Protein AF-A0A3S3MHK9-F1 (afdb_monomer_lite)

InterPro domains:
  IPR012474 Frigida-like [PF07899] (148-397)

Foldseek 3Di:
DVVVVLVVLVVVLVVLVVVLVVVVVVCVVCVVVCVVVVPPDDNVVVVVVSVVVSVVSVVVSVVVVVVVVVVVVVVVVVVPDDDDDDDDDDDDDDDDDDPDDDDPDPPVRVLVVVLVVLCVVVVVPPPPPPPPPPDDPPDDPDQQDLALRNLLCCLVVDPDDLVVNLVVLLVSLVPDPASLVRLLSNLVPHDPPPLVSLLSSLVSLVVVVVVDPHDADPVSLVSLLVVLVVLLVSLVRRPPDDLSSLVSSLSSCVSSVCLVVCDPVSNLSSLLSNPDPCSLVSCVVSVCLVVLVVSLVVCVVVLNLVVSVVSCVSNVVCVVPPNLVSLVSNLVVLLVQLVVQCVVCVNQLVSNLVSLVSSLVSLVVSLVVCVVVVRPNVVSNVVSVVVNVVSVVVSVVSVVVNVPDDDPDDPPDDDDDDD

pLDDT: mean 73.2, std 21.36, range [23.28, 97.75]

Organism: NCBI:txid337451

Radius of gyration: 28.49 Å; chains: 1; bounding box: 81×74×90 Å

Sequence (419 aa):
MVSLSLESISKQIEDISWRKENLRKSFEQLQPHSSALSLSLQWQEIEHYFDSIKKSIDGSFRDLQSKAHKQQQQQQQQQTKSTPQSQSQIDESIPHLESKHQKDESFSDLESKEARQKVFKLGLFRFQPQTIPENRPLEKRQRPEPGSDGLRYLITKSSSSLSTMYDKVAEKLRSSANPAKMAFDVIEGLEFCFYEGQWLVLEVLMKMASEMEITVAEVERKRALELVGRWKKIMRDINLLCTVLPEAFLKLVRAFELISDVGVDGLFLAFSRFENKERIRLFREFGLEEKAPDFIQQLIGENKHMVALEFVFAFKLGDKFPPSALLEEYLKEAKQQAQEMRRSGNGNPLEAYSATMTELTAMDLVMRYIKENNIKAESLQKSVVESISKLQKQAQKELIAAKGAPKPQNRKKLKKRQP

Secondary structure (DSSP, 8-state):
-HHHHHHHHHHHHHHHHHHHHHHHHHHHHHGGGHHHHT----HHHHHHHHHHHHHHHHHHHHHHHHHHHHHHHHHHHTTS--------------------------HHHHHHHHHHHHHHHTT----------S-------PPPPTTHHHHHHHHHH--S-HHHHHHHHHHHHHTSS-HHHHHHHHHHHSPTT-HHHHHHHHHHHHHHHHHS-----HHHHHHHHHHHHHHHHHHHH--SS-SSHHHHHHHHHHHTT-HHHHHHHHHHHHHHH--STTHHHHHHHTT-GGGHHHHHHHHHHTT-HHHHHHHHHHTT-TTTS-HHHHHHHHHHHHHHHHHHHHHHTTT-HHHHHHHHHHHHHHHHHHHHHHHHTT---HHHHHHHHHHHHHHHHHHHHHHHHHHHSPP------------

Structure (mmCIF, N/CA/C/O backbone):
data_AF-A0A3S3MHK9-F1
#
_entry.id   AF-A0A3S3MHK9-F1
#
loop_
_atom_site.group_PDB
_atom_site.id
_atom_site.type_symbol
_atom_site.label_atom_id
_atom_site.label_alt_id
_atom_site.label_comp_id
_atom_site.label_asym_id
_atom_site.label_entity_id
_atom_site.label_seq_id
_atom_site.pdbx_PDB_ins_code
_atom_site.Cartn_x
_atom_site.Cartn_y
_atom_site.Cartn_z
_atom_site.occupancy
_atom_site.B_iso_or_equiv
_atom_site.auth_seq_id
_atom_site.auth_comp_id
_atom_site.auth_asym_id
_atom_site.auth_atom_id
_atom_site.pdbx_PDB_model_num
ATOM 1 N N . MET A 1 1 ? 40.867 -9.380 10.341 1.00 38.75 1 MET A N 1
ATOM 2 C CA . MET A 1 1 ? 39.558 -9.020 9.743 1.00 38.75 1 MET A CA 1
ATOM 3 C C . MET A 1 1 ? 38.529 -8.535 10.767 1.00 38.75 1 MET A C 1
ATOM 5 O O . MET A 1 1 ? 37.908 -7.521 10.497 1.00 38.75 1 MET A O 1
ATOM 9 N N . VAL A 1 2 ? 38.367 -9.178 11.934 1.00 43.22 2 VAL A N 1
ATOM 10 C CA . VAL A 1 2 ? 37.332 -8.815 12.940 1.00 43.22 2 VAL A CA 1
ATOM 11 C C . VAL A 1 2 ? 37.485 -7.396 13.531 1.00 43.22 2 VAL A C 1
ATOM 13 O O . VAL A 1 2 ? 36.489 -6.739 13.826 1.00 43.22 2 VAL A O 1
ATOM 16 N N . SER A 1 3 ? 38.714 -6.884 13.669 1.00 44.59 3 SER A N 1
ATOM 17 C CA . SER A 1 3 ? 38.975 -5.534 14.200 1.00 44.59 3 SER A CA 1
ATOM 18 C C . SER A 1 3 ? 38.473 -4.418 13.275 1.00 44.59 3 SER A C 1
ATOM 20 O O . SER A 1 3 ? 37.784 -3.513 13.732 1.00 44.59 3 SER A O 1
ATOM 22 N N . LEU A 1 4 ? 38.724 -4.539 11.965 1.00 46.91 4 LEU A N 1
ATOM 23 C CA . LEU A 1 4 ? 38.300 -3.561 10.952 1.00 46.91 4 LEU A CA 1
ATOM 24 C C . LEU A 1 4 ? 36.768 -3.482 10.812 1.00 46.91 4 LEU A C 1
ATOM 26 O O . LEU A 1 4 ? 36.228 -2.410 10.545 1.00 46.91 4 LEU A O 1
ATOM 30 N N . SER A 1 5 ? 36.048 -4.591 11.031 1.00 61.81 5 SER A N 1
ATOM 31 C CA . SER A 1 5 ? 34.578 -4.588 11.036 1.00 61.81 5 SER A CA 1
ATOM 32 C C . SER A 1 5 ? 33.987 -3.947 12.295 1.00 61.81 5 SER A C 1
ATOM 34 O O . SER A 1 5 ? 32.979 -3.254 12.200 1.00 61.81 5 SER A O 1
ATOM 36 N N . LEU A 1 6 ? 34.609 -4.133 13.466 1.00 66.19 6 LEU A N 1
ATOM 37 C CA . LEU A 1 6 ? 34.134 -3.534 14.721 1.00 66.19 6 LEU A CA 1
ATOM 38 C C . LEU A 1 6 ? 34.315 -2.013 14.733 1.00 66.19 6 LEU A C 1
ATOM 40 O O . LEU A 1 6 ? 33.440 -1.299 15.214 1.00 66.19 6 LEU A O 1
ATOM 44 N N . GLU A 1 7 ? 35.409 -1.521 14.157 1.00 66.31 7 GLU A N 1
ATOM 45 C CA . GLU A 1 7 ? 35.699 -0.088 14.047 1.00 66.31 7 GLU A CA 1
ATOM 46 C C . GLU A 1 7 ? 34.726 0.621 13.088 1.00 66.31 7 GLU A C 1
ATOM 48 O O . GLU A 1 7 ? 34.214 1.700 13.389 1.00 66.31 7 GLU A O 1
ATOM 53 N N . SER A 1 8 ? 34.357 -0.038 11.981 1.00 66.62 8 SER A N 1
ATOM 54 C CA . SER A 1 8 ? 33.314 0.448 11.068 1.00 66.62 8 SER A CA 1
ATOM 55 C C . SER A 1 8 ? 31.929 0.495 11.723 1.00 66.62 8 SER A C 1
ATOM 57 O O . SER A 1 8 ? 31.177 1.441 11.487 1.00 66.62 8 SER A O 1
ATOM 59 N N . ILE A 1 9 ? 31.582 -0.508 12.536 1.00 72.12 9 ILE A N 1
ATOM 60 C CA . ILE A 1 9 ? 30.306 -0.544 13.266 1.00 72.12 9 ILE A CA 1
ATOM 61 C C . ILE A 1 9 ? 30.284 0.539 14.353 1.00 72.12 9 ILE A C 1
ATOM 63 O O . ILE A 1 9 ? 29.290 1.248 14.475 1.00 72.12 9 ILE A O 1
ATOM 67 N N . SER A 1 10 ? 31.390 0.739 15.081 1.00 76.12 10 SER A N 1
ATOM 68 C CA . SE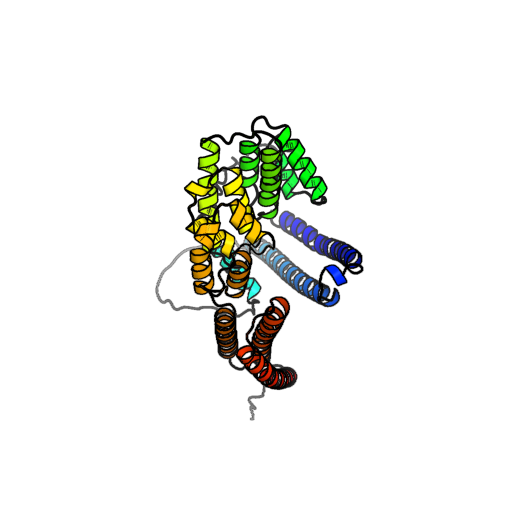R A 1 10 ? 31.518 1.807 16.085 1.00 76.12 10 SER A CA 1
ATOM 69 C C . SER A 1 10 ? 31.256 3.185 15.477 1.00 76.12 10 SER A C 1
ATOM 71 O O . SER A 1 10 ? 30.459 3.960 16.000 1.00 76.12 10 SER A O 1
ATOM 73 N N . LYS A 1 11 ? 31.853 3.460 14.313 1.00 77.19 11 LYS A N 1
ATOM 74 C CA . LYS A 1 11 ? 31.659 4.724 13.597 1.00 77.19 11 LYS A CA 1
ATOM 75 C C . LYS A 1 11 ? 30.204 4.941 13.164 1.00 77.19 11 LYS A C 1
ATOM 77 O O . LYS A 1 11 ? 29.687 6.049 13.256 1.00 77.19 11 LYS A O 1
ATOM 82 N N . GLN A 1 12 ? 29.522 3.884 12.719 1.00 73.25 12 GLN A N 1
ATOM 83 C CA . GLN A 1 12 ? 28.102 3.963 12.364 1.00 73.25 12 GLN A CA 1
ATOM 84 C C . GLN A 1 12 ? 27.198 4.184 13.583 1.00 73.25 12 GLN A C 1
ATOM 86 O O . GLN A 1 12 ? 26.179 4.858 13.456 1.00 73.25 12 GLN A O 1
ATOM 91 N N . ILE A 1 13 ? 27.563 3.654 14.754 1.00 78.31 13 ILE A N 1
ATOM 92 C CA . ILE A 1 13 ? 26.846 3.893 16.015 1.00 78.31 13 ILE A CA 1
ATOM 93 C C . ILE A 1 13 ? 27.017 5.349 16.470 1.00 78.31 13 ILE A C 1
ATOM 95 O O . ILE A 1 13 ? 26.047 5.982 16.892 1.00 78.31 13 ILE A O 1
ATOM 99 N N . GLU A 1 14 ? 28.217 5.917 16.331 1.00 78.25 14 GLU A N 1
ATOM 100 C CA . GLU A 1 14 ? 28.463 7.341 16.595 1.00 78.25 14 GLU A CA 1
ATOM 101 C C . GLU A 1 14 ? 27.623 8.240 15.674 1.00 78.25 14 GLU A C 1
ATOM 103 O O . GLU A 1 14 ? 27.005 9.204 16.145 1.00 78.25 14 GLU A O 1
ATOM 108 N N . ASP A 1 15 ? 27.495 7.857 14.396 1.00 80.25 15 ASP A N 1
ATOM 109 C CA . ASP A 1 15 ? 26.711 8.582 13.393 1.00 80.25 15 ASP A CA 1
ATOM 110 C C . ASP A 1 15 ? 25.210 8.700 13.733 1.00 80.25 15 ASP A C 1
ATOM 112 O O . ASP A 1 15 ? 24.537 9.645 13.311 1.00 80.25 15 ASP A O 1
ATOM 116 N N . ILE A 1 16 ? 24.660 7.779 14.531 1.00 76.62 16 ILE A N 1
ATOM 117 C CA . ILE A 1 16 ? 23.245 7.808 14.946 1.00 76.62 16 ILE A CA 1
ATOM 118 C C . ILE A 1 16 ? 22.926 9.099 15.713 1.00 76.62 16 ILE A C 1
ATOM 120 O O . ILE A 1 16 ? 21.838 9.659 15.564 1.00 76.62 16 ILE A O 1
ATOM 124 N N . SER A 1 17 ? 23.878 9.606 16.501 1.00 77.75 17 SER A N 1
ATOM 125 C CA . SER A 1 17 ? 23.663 10.774 17.362 1.00 77.75 17 SER A CA 1
ATOM 126 C C . SER A 1 17 ? 23.455 12.052 16.551 1.00 77.75 17 SER A C 1
ATOM 128 O O . SER A 1 17 ? 22.531 12.813 16.833 1.00 77.75 17 SER A O 1
ATOM 130 N N . TRP A 1 18 ? 24.261 12.275 15.508 1.00 78.50 18 TRP A N 1
ATOM 131 C CA . TRP A 1 18 ? 24.100 13.465 14.669 1.00 78.50 18 TRP A CA 1
ATOM 132 C C . TRP A 1 18 ? 22.900 13.344 13.723 1.00 78.50 18 TRP A C 1
ATOM 134 O O . TRP A 1 18 ? 22.251 14.349 13.439 1.00 78.50 18 TRP A O 1
ATOM 144 N N . ARG A 1 19 ? 22.549 12.131 13.263 1.00 76.19 19 ARG A N 1
ATOM 145 C CA . ARG A 1 19 ? 21.338 11.907 12.449 1.00 76.19 19 ARG A CA 1
ATOM 146 C C . ARG A 1 19 ? 20.065 12.210 13.236 1.00 76.19 19 ARG A C 1
ATOM 148 O O . ARG A 1 19 ? 19.167 12.854 12.699 1.00 76.19 19 ARG A O 1
ATOM 155 N N . LYS A 1 20 ? 20.015 11.806 14.511 1.00 81.62 20 LYS A N 1
ATOM 156 C CA . LYS A 1 20 ? 18.930 12.148 15.446 1.00 81.62 20 LYS A CA 1
ATOM 157 C C . LYS A 1 20 ? 18.795 13.666 15.610 1.00 81.62 20 LYS A C 1
ATOM 159 O O . LYS A 1 20 ? 17.691 14.194 15.534 1.00 81.62 20 LYS A O 1
ATOM 164 N N . GLU A 1 21 ? 19.916 14.366 15.757 1.00 80.19 21 GLU A N 1
ATOM 165 C CA . GLU A 1 21 ? 19.946 15.828 15.872 1.00 80.19 21 GLU A CA 1
ATOM 166 C C . GLU A 1 21 ? 19.494 16.535 14.582 1.00 80.19 21 GLU A C 1
ATOM 168 O O . GLU A 1 21 ? 18.754 17.514 14.619 1.00 80.19 21 GLU A O 1
ATOM 173 N N . ASN A 1 22 ? 19.879 16.023 13.412 1.00 81.88 22 ASN A N 1
ATOM 174 C CA . ASN A 1 22 ? 19.432 16.586 12.138 1.00 81.88 22 ASN A CA 1
ATOM 175 C C . ASN A 1 22 ? 17.921 16.389 11.915 1.00 81.88 22 ASN A C 1
ATOM 177 O O . ASN A 1 22 ? 17.230 17.273 11.400 1.00 81.88 22 ASN A O 1
ATOM 181 N N . LEU A 1 23 ? 17.395 15.239 12.346 1.00 81.81 23 LEU A N 1
ATOM 182 C CA . LEU A 1 23 ? 15.963 14.955 12.327 1.00 81.81 23 LEU A CA 1
ATOM 183 C C . LEU A 1 23 ? 15.197 15.889 13.272 1.00 81.81 23 LEU A C 1
ATOM 185 O O . LEU A 1 23 ? 14.151 16.403 12.881 1.00 81.81 23 LEU A O 1
ATOM 189 N N . ARG A 1 24 ? 15.748 16.178 14.459 1.00 82.44 24 ARG A N 1
ATOM 190 C CA . ARG A 1 24 ? 15.182 17.153 15.405 1.00 82.44 24 ARG A CA 1
ATOM 191 C C . ARG A 1 24 ? 15.015 18.522 14.762 1.00 82.44 24 ARG A C 1
ATOM 193 O O . ARG A 1 24 ? 13.926 19.081 14.783 1.00 82.44 24 ARG A O 1
ATOM 200 N N . LYS A 1 25 ? 16.074 19.025 14.127 1.00 82.31 25 LYS A N 1
ATOM 201 C CA . LYS A 1 25 ? 16.055 20.324 13.440 1.00 82.31 25 LYS A CA 1
ATOM 202 C C . LYS A 1 25 ? 15.025 20.364 12.315 1.00 82.31 25 LYS A C 1
ATOM 204 O O . LYS A 1 25 ? 14.330 21.360 12.156 1.00 82.31 25 LYS A O 1
ATOM 209 N N . SER A 1 26 ? 14.898 19.271 11.564 1.00 80.06 26 SER A N 1
ATOM 210 C CA . SER A 1 26 ? 13.893 19.155 10.500 1.00 80.06 26 SER A CA 1
ATOM 211 C C . SER A 1 26 ? 12.469 19.137 11.070 1.00 80.06 26 SER A C 1
ATOM 213 O O . SER A 1 26 ? 11.574 19.771 10.521 1.00 80.06 26 SER A O 1
ATOM 215 N N . PHE A 1 27 ? 12.258 18.461 12.202 1.00 78.56 27 PHE A N 1
ATOM 216 C CA . PHE A 1 27 ? 10.977 18.438 12.906 1.00 78.56 27 PHE A CA 1
ATOM 217 C C . PHE A 1 27 ? 10.598 19.823 13.453 1.00 78.56 27 PHE A C 1
ATOM 219 O O . PHE A 1 27 ? 9.481 20.284 13.231 1.00 78.56 27 PHE A O 1
ATOM 226 N N . GLU A 1 28 ? 11.535 20.524 14.096 1.00 79.94 28 GLU A N 1
ATOM 227 C CA . GLU A 1 28 ? 11.337 21.883 14.621 1.00 79.94 28 GLU A CA 1
ATOM 228 C C . GLU A 1 28 ? 11.030 22.896 13.503 1.00 79.94 28 GLU A C 1
ATOM 230 O O . GLU A 1 28 ? 10.219 23.798 13.700 1.00 79.94 28 GLU A O 1
ATOM 235 N N . GLN A 1 29 ? 11.601 22.720 12.305 1.00 79.69 29 GLN A N 1
ATOM 236 C CA . GLN A 1 29 ? 11.282 23.538 11.125 1.00 79.69 29 GLN A CA 1
ATOM 237 C C . GLN A 1 29 ? 9.877 23.279 10.561 1.00 79.69 29 GLN A C 1
ATOM 239 O O . GLN A 1 29 ? 9.275 24.178 9.978 1.00 79.69 29 GLN A O 1
ATOM 244 N N . LEU A 1 30 ? 9.345 22.065 10.726 1.00 73.81 30 LEU A N 1
ATOM 245 C CA . LEU A 1 30 ? 8.025 21.668 10.222 1.00 73.81 30 LEU A CA 1
ATOM 246 C C . LEU A 1 30 ? 6.899 21.914 11.238 1.00 73.81 30 LEU A C 1
ATOM 248 O O . LEU A 1 30 ? 5.736 22.044 10.851 1.00 73.81 30 LEU A O 1
ATOM 252 N N . GLN A 1 31 ? 7.231 22.030 12.526 1.00 68.75 31 GLN A N 1
ATOM 253 C CA . GLN A 1 31 ? 6.281 22.270 13.613 1.00 68.75 31 GLN A CA 1
ATOM 254 C C . GLN A 1 31 ? 5.407 23.535 13.431 1.00 68.75 31 GLN A C 1
ATOM 256 O O . GLN A 1 31 ? 4.213 23.455 13.727 1.00 68.75 31 GLN A O 1
ATOM 261 N N . PRO A 1 32 ? 5.899 24.675 12.899 1.00 70.81 32 PRO A N 1
ATOM 262 C CA . PRO A 1 32 ? 5.066 25.852 12.625 1.00 70.81 32 PRO A CA 1
ATOM 263 C C . PRO A 1 32 ? 3.955 25.606 11.591 1.00 70.81 32 PRO A C 1
ATOM 265 O O . PRO A 1 32 ? 2.955 26.319 11.584 1.00 70.81 32 PRO A O 1
ATOM 268 N N . HIS A 1 33 ? 4.097 24.580 10.745 1.00 61.53 33 HIS A N 1
ATOM 269 C CA . HIS A 1 33 ? 3.113 24.178 9.732 1.00 61.53 33 HIS A CA 1
ATOM 270 C C . HIS A 1 33 ? 2.206 23.021 10.204 1.00 61.53 33 HIS A C 1
ATOM 272 O O . HIS A 1 33 ? 1.468 22.436 9.410 1.00 61.53 33 HIS A O 1
ATOM 278 N N . SER A 1 34 ? 2.245 22.695 11.502 1.00 54.25 34 SER A N 1
ATOM 279 C CA . SER A 1 34 ? 1.559 21.563 12.147 1.00 54.25 34 SER A CA 1
ATOM 280 C C . SER A 1 34 ? 0.054 21.475 11.855 1.00 54.25 34 SER A C 1
ATOM 282 O O . SER A 1 34 ? -0.466 20.374 11.659 1.00 54.25 34 SER A O 1
ATOM 284 N N . SER A 1 35 ? -0.640 22.611 11.722 1.00 53.22 35 SER A N 1
ATOM 285 C CA . SER A 1 35 ? -2.072 22.645 11.392 1.00 53.22 35 SER A CA 1
ATOM 286 C C . SER A 1 35 ? -2.401 22.052 10.016 1.00 53.22 35 SER A C 1
ATOM 288 O O . SER A 1 35 ? -3.505 21.550 9.829 1.00 53.22 35 SER A O 1
ATOM 290 N N . ALA A 1 36 ? -1.449 22.050 9.076 1.00 52.97 36 ALA A N 1
ATOM 291 C CA . ALA A 1 36 ? -1.603 21.441 7.754 1.00 52.97 36 ALA A CA 1
ATOM 292 C C . ALA A 1 36 ? -1.157 19.966 7.703 1.00 52.97 36 ALA A C 1
ATOM 294 O O . ALA A 1 36 ? -1.523 19.252 6.770 1.00 52.97 36 ALA A O 1
ATOM 295 N N . LEU A 1 37 ? -0.371 19.502 8.683 1.00 49.91 37 LEU A N 1
ATOM 296 C CA . LEU A 1 37 ? 0.272 18.181 8.653 1.00 49.91 37 LEU A CA 1
ATOM 297 C C . LEU A 1 37 ? -0.236 17.193 9.711 1.00 49.91 37 LEU A C 1
ATOM 299 O O . LEU A 1 37 ? 0.205 16.049 9.702 1.00 49.91 37 LEU A O 1
ATOM 303 N N . SER A 1 38 ? -1.175 17.582 10.583 1.00 50.12 38 SER A N 1
ATOM 304 C CA . SER A 1 38 ? -1.774 16.701 11.605 1.00 50.12 38 SER A CA 1
ATOM 305 C C . SER A 1 38 ? -0.731 15.849 12.352 1.00 50.12 38 SER A C 1
ATOM 307 O O . SER A 1 38 ? -0.947 14.666 12.624 1.00 50.12 38 SER A O 1
ATOM 309 N N . LEU A 1 39 ? 0.425 16.440 12.669 1.00 54.28 39 LEU A N 1
ATOM 310 C CA . LEU A 1 39 ? 1.466 15.776 13.445 1.00 54.28 39 LEU A CA 1
ATOM 311 C C . LEU A 1 39 ? 1.018 15.752 14.910 1.00 54.28 39 LEU A C 1
ATOM 313 O O . LEU A 1 39 ? 1.254 16.693 15.660 1.00 54.28 39 LEU A O 1
ATOM 317 N N . SER A 1 40 ? 0.332 14.682 15.310 1.00 55.72 40 SER A N 1
ATOM 318 C CA . SER A 1 40 ? -0.095 14.456 16.697 1.00 55.72 40 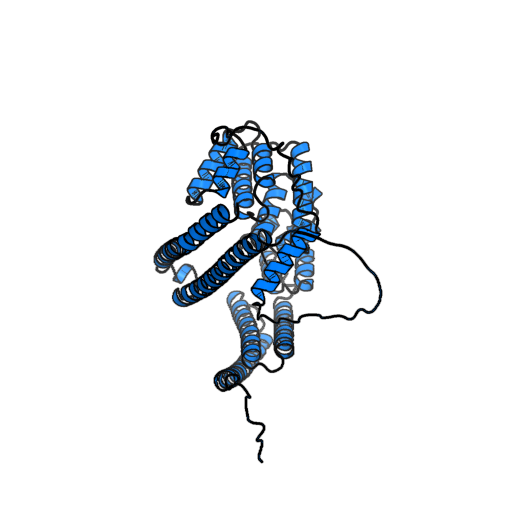SER A CA 1
ATOM 319 C C . SER A 1 40 ? 1.021 13.906 17.595 1.00 55.72 40 SER A C 1
ATOM 321 O O . SER A 1 40 ? 0.790 13.695 18.781 1.00 55.72 40 SER A O 1
ATOM 323 N N . LEU A 1 41 ? 2.209 13.643 17.041 1.00 58.34 41 LEU A N 1
ATOM 324 C CA . LEU A 1 41 ? 3.351 13.086 17.764 1.00 58.34 41 LEU A CA 1
ATOM 325 C C . LEU A 1 41 ? 4.182 14.183 18.428 1.00 58.34 41 LEU A C 1
ATOM 327 O O . LEU A 1 41 ? 4.616 15.137 17.780 1.00 58.34 41 LEU A O 1
ATOM 331 N N . GLN A 1 42 ? 4.466 14.007 19.717 1.00 74.12 42 GLN A N 1
ATOM 332 C CA . GLN A 1 42 ? 5.411 14.857 20.432 1.00 74.12 42 GLN A CA 1
ATOM 333 C C . GLN A 1 42 ? 6.837 14.364 20.163 1.00 74.12 42 GLN A C 1
ATOM 335 O O . GLN A 1 42 ? 7.124 13.176 20.301 1.00 74.12 42 GLN A O 1
ATOM 340 N N . TRP A 1 43 ? 7.763 15.275 19.835 1.00 77.69 43 TRP A N 1
ATOM 341 C CA . TRP A 1 43 ? 9.180 14.933 19.618 1.00 77.69 43 TRP A CA 1
ATOM 342 C C . TRP A 1 43 ? 9.773 14.103 20.768 1.00 77.69 43 TRP A C 1
ATOM 344 O O . TRP A 1 43 ? 10.590 13.221 20.533 1.00 77.69 43 TRP A O 1
ATOM 354 N N . GLN A 1 44 ? 9.313 14.328 22.001 1.00 73.06 44 GLN A N 1
ATOM 355 C CA . GLN A 1 44 ? 9.751 13.592 23.189 1.00 73.06 44 GLN A CA 1
ATOM 356 C C . GLN A 1 44 ? 9.457 12.083 23.123 1.00 73.06 44 GLN A C 1
ATOM 358 O O . GLN A 1 44 ? 10.263 11.282 23.595 1.00 73.06 44 GLN A O 1
ATOM 363 N N . GLU A 1 45 ? 8.342 11.672 22.512 1.00 72.19 45 GLU A N 1
ATOM 364 C CA . GLU A 1 45 ? 7.985 10.255 22.347 1.00 72.19 45 GLU A CA 1
ATOM 365 C C . GLU A 1 45 ? 8.905 9.578 21.322 1.00 72.19 45 GLU A C 1
ATOM 367 O O . GLU A 1 45 ? 9.409 8.473 21.545 1.00 72.19 45 GLU A O 1
ATOM 372 N N . ILE A 1 46 ? 9.191 10.291 20.230 1.00 74.19 46 ILE A N 1
ATOM 373 C CA . ILE A 1 46 ? 10.127 9.875 19.182 1.00 74.19 46 ILE A CA 1
ATOM 374 C C . ILE A 1 46 ? 11.547 9.782 19.757 1.00 74.19 46 ILE A C 1
ATOM 376 O O . ILE A 1 46 ? 12.254 8.796 19.546 1.00 74.19 46 ILE A O 1
ATOM 380 N N . GLU A 1 47 ? 11.955 10.782 20.536 1.00 78.12 47 GLU A N 1
ATOM 381 C CA . GLU A 1 47 ? 13.259 10.853 21.184 1.00 78.12 47 GLU A CA 1
ATOM 382 C C . GLU A 1 47 ? 13.491 9.666 22.125 1.00 78.12 47 GLU A C 1
ATOM 384 O O . GLU A 1 47 ? 14.535 9.012 22.047 1.00 78.12 47 GLU A O 1
ATOM 389 N N . HIS A 1 48 ? 12.488 9.338 22.943 1.00 76.31 48 HIS A N 1
ATOM 390 C CA . HIS A 1 48 ? 12.520 8.198 23.851 1.00 76.31 48 HIS A CA 1
ATOM 391 C C . HIS A 1 48 ? 12.653 6.863 23.100 1.00 76.31 48 HIS A C 1
ATOM 393 O O . HIS A 1 48 ? 13.414 5.984 23.518 1.00 76.31 48 HIS A O 1
ATOM 399 N N . TYR A 1 49 ? 11.958 6.708 21.968 1.00 77.44 49 TYR A N 1
ATOM 400 C CA . TYR A 1 49 ? 12.058 5.510 21.133 1.00 77.44 49 TYR A CA 1
ATOM 401 C C . TYR A 1 49 ? 13.454 5.358 20.512 1.00 77.44 49 TYR A C 1
ATOM 403 O O . TYR A 1 49 ? 14.065 4.290 20.610 1.00 77.44 49 TYR A O 1
ATOM 411 N N . PHE A 1 50 ? 14.013 6.442 19.963 1.00 77.75 50 PHE A N 1
ATOM 412 C CA . PHE A 1 50 ? 15.382 6.445 19.443 1.00 77.75 50 PHE A CA 1
ATOM 413 C C . PHE A 1 50 ? 16.418 6.131 20.523 1.00 77.75 50 PHE A C 1
ATOM 415 O O . PHE A 1 50 ? 17.342 5.360 20.267 1.00 77.75 50 PHE A O 1
ATOM 422 N N . ASP A 1 51 ? 16.270 6.677 21.731 1.00 82.12 51 ASP A N 1
ATOM 423 C CA . ASP A 1 51 ? 17.187 6.384 22.835 1.00 82.12 51 ASP A CA 1
ATOM 424 C C . ASP A 1 51 ? 17.079 4.935 23.310 1.00 82.12 51 ASP A C 1
ATOM 426 O O . ASP A 1 51 ? 18.092 4.327 23.662 1.00 82.12 51 ASP A O 1
ATOM 430 N N . SER A 1 52 ? 15.879 4.353 23.279 1.00 74.50 52 SER A N 1
ATOM 431 C CA . SER A 1 52 ? 15.675 2.930 23.558 1.00 74.50 52 SER A CA 1
ATOM 432 C C . SER A 1 52 ? 16.374 2.047 22.518 1.00 74.50 52 SER A C 1
ATOM 434 O O . SER A 1 52 ? 17.127 1.138 22.880 1.00 74.50 52 SER A O 1
ATOM 436 N N . ILE A 1 53 ? 16.207 2.354 21.227 1.00 74.06 53 ILE A N 1
ATOM 437 C CA . ILE A 1 53 ? 16.889 1.642 20.136 1.00 74.06 53 ILE A CA 1
ATOM 438 C C . ILE A 1 53 ? 18.405 1.785 20.264 1.00 74.06 53 ILE A C 1
ATOM 440 O O . ILE A 1 53 ? 19.122 0.787 20.209 1.00 74.06 53 ILE A O 1
ATOM 444 N N . LYS A 1 54 ? 18.907 3.004 20.487 1.00 81.25 54 LYS A N 1
ATOM 445 C CA . LYS A 1 54 ? 20.342 3.261 20.644 1.00 81.25 54 LYS A CA 1
ATOM 446 C C . LYS A 1 54 ? 20.924 2.459 21.807 1.00 81.25 54 LYS A C 1
ATOM 448 O O . LYS A 1 54 ? 21.929 1.781 21.627 1.00 81.25 54 LYS A O 1
ATOM 453 N N . LYS A 1 55 ? 20.248 2.435 22.962 1.00 82.50 55 LYS A N 1
ATOM 454 C CA . LYS A 1 55 ? 20.651 1.607 24.113 1.00 82.50 55 LYS A CA 1
ATOM 455 C C . LYS A 1 55 ? 20.704 0.115 23.772 1.00 82.50 55 LYS A C 1
ATOM 457 O O . LYS A 1 55 ? 21.629 -0.564 24.217 1.00 82.50 55 LYS A O 1
ATOM 462 N N . SER A 1 56 ? 19.750 -0.388 22.986 1.00 80.31 56 SER A N 1
ATOM 463 C CA . SER A 1 56 ? 19.728 -1.786 22.529 1.00 80.31 56 SER A CA 1
ATOM 464 C C . SER A 1 56 ? 20.897 -2.109 21.587 1.00 80.31 56 SER A C 1
ATOM 466 O O . SER A 1 56 ? 21.589 -3.118 21.765 1.00 80.31 56 SER A O 1
ATOM 468 N N . ILE A 1 57 ? 21.184 -1.215 20.635 1.00 77.00 57 ILE A N 1
ATOM 469 C CA . ILE A 1 57 ? 22.320 -1.335 19.710 1.00 77.00 57 ILE A CA 1
ATOM 470 C C . ILE A 1 57 ? 23.648 -1.278 20.476 1.00 77.00 57 ILE A C 1
ATOM 472 O O . ILE A 1 57 ? 24.494 -2.149 20.285 1.00 77.00 57 ILE A O 1
ATOM 476 N N . ASP A 1 58 ? 23.807 -0.330 21.403 1.00 79.12 58 ASP A N 1
ATOM 477 C CA . ASP A 1 58 ? 25.000 -0.203 22.251 1.00 79.12 58 ASP A CA 1
ATOM 478 C C . ASP A 1 58 ? 25.201 -1.433 23.151 1.00 79.12 58 ASP A C 1
ATOM 480 O O . ASP A 1 58 ? 26.329 -1.851 23.425 1.00 79.12 58 ASP A O 1
ATOM 484 N N . GLY A 1 59 ? 24.111 -2.022 23.652 1.00 78.12 59 GLY A N 1
ATOM 485 C CA . GLY A 1 59 ? 24.140 -3.282 24.397 1.00 78.12 59 GLY A CA 1
ATOM 486 C C . GLY A 1 59 ? 24.617 -4.445 23.528 1.00 78.12 59 GLY A C 1
ATOM 487 O O . GLY A 1 59 ? 25.562 -5.146 23.887 1.00 78.12 59 GLY A O 1
ATOM 488 N N . SER A 1 60 ? 24.029 -4.591 22.342 1.00 74.88 60 SER A N 1
ATOM 489 C CA . SER A 1 60 ? 24.384 -5.638 21.377 1.00 74.88 60 SER A CA 1
ATOM 490 C C . SER A 1 60 ? 25.826 -5.504 20.875 1.00 74.88 60 SER A C 1
ATOM 492 O O . SER A 1 60 ? 26.525 -6.504 20.710 1.00 74.88 60 SER A O 1
ATOM 494 N N . PHE A 1 61 ? 26.308 -4.275 20.677 1.00 81.62 61 PHE A N 1
ATOM 495 C CA . PHE A 1 61 ? 27.685 -4.004 20.274 1.00 81.62 61 PHE A CA 1
ATOM 496 C C . PHE A 1 61 ? 28.689 -4.359 21.377 1.00 81.62 61 PHE A C 1
ATOM 498 O O . PHE A 1 61 ? 29.689 -5.023 21.101 1.00 81.62 61 PHE A O 1
ATOM 505 N N . ARG A 1 62 ? 28.396 -4.017 22.640 1.00 80.50 62 ARG A N 1
ATOM 506 C CA . ARG A 1 62 ? 29.206 -4.444 23.797 1.00 80.50 62 ARG A CA 1
ATOM 507 C C . ARG A 1 62 ? 29.252 -5.964 23.938 1.00 80.50 62 ARG A C 1
ATOM 509 O O . ARG A 1 62 ? 30.325 -6.531 24.158 1.00 80.50 62 ARG A O 1
ATOM 516 N N . ASP A 1 63 ? 28.124 -6.639 23.736 1.00 78.88 63 ASP A N 1
ATOM 517 C CA . ASP A 1 63 ? 28.063 -8.101 23.728 1.00 78.88 63 ASP A CA 1
ATOM 518 C C . ASP A 1 63 ? 28.944 -8.695 22.617 1.00 78.88 63 ASP A C 1
ATOM 520 O O . ASP A 1 63 ? 29.693 -9.644 22.868 1.00 78.88 63 ASP A O 1
ATOM 524 N N . LEU A 1 64 ? 28.913 -8.124 21.409 1.00 77.50 64 LEU A N 1
ATOM 525 C CA . LEU A 1 64 ? 29.765 -8.537 20.289 1.00 77.50 64 LEU A CA 1
ATOM 526 C C . LEU A 1 64 ? 31.255 -8.310 20.571 1.00 77.50 64 LEU A C 1
ATOM 528 O O . LEU A 1 64 ? 32.057 -9.213 20.330 1.00 77.50 64 LEU A O 1
ATOM 532 N N . GLN A 1 65 ? 31.629 -7.162 21.142 1.00 77.12 65 GLN A N 1
ATOM 533 C CA . GLN A 1 65 ? 33.008 -6.890 21.560 1.00 77.12 65 GLN A CA 1
ATOM 534 C C . GLN A 1 65 ? 33.491 -7.903 22.607 1.00 77.12 65 GLN A C 1
ATOM 536 O O . GLN A 1 65 ? 34.602 -8.428 22.492 1.00 77.12 65 GLN A O 1
ATOM 541 N N . SER A 1 66 ? 32.640 -8.237 23.583 1.00 76.31 66 SER A N 1
ATOM 542 C CA . SER A 1 66 ? 32.960 -9.221 24.622 1.00 76.31 66 SER A CA 1
ATOM 543 C C . SER A 1 66 ? 33.153 -10.632 24.051 1.00 76.31 66 SER A C 1
ATOM 545 O O . SER A 1 66 ? 34.053 -11.357 24.475 1.00 76.31 66 SER A O 1
ATOM 547 N N . LYS A 1 67 ? 32.351 -11.023 23.051 1.00 78.44 67 LYS A N 1
ATOM 548 C CA . LYS A 1 67 ? 32.473 -12.313 22.358 1.00 78.44 67 LYS A CA 1
ATOM 549 C C . LYS A 1 67 ? 33.727 -12.371 21.488 1.00 78.44 67 LYS A C 1
ATOM 551 O O . LYS A 1 67 ? 34.417 -13.386 21.512 1.00 78.44 67 LYS A O 1
ATOM 556 N N . ALA A 1 68 ? 34.057 -11.281 20.795 1.00 75.00 68 ALA A N 1
ATOM 557 C CA . ALA A 1 68 ? 35.281 -11.173 20.004 1.00 75.00 68 ALA A CA 1
ATOM 558 C C . ALA A 1 68 ? 36.544 -11.280 20.881 1.00 75.00 68 ALA A C 1
ATOM 560 O O . ALA A 1 68 ? 37.468 -12.015 20.535 1.00 75.00 68 ALA A O 1
ATOM 561 N N . HIS A 1 69 ? 36.555 -10.636 22.057 1.00 68.69 69 HIS A N 1
ATOM 562 C CA . HIS A 1 69 ? 37.657 -10.751 23.025 1.00 68.69 69 HIS A CA 1
ATOM 563 C C . HIS A 1 69 ? 37.778 -12.167 23.611 1.00 68.69 69 HIS A C 1
ATOM 565 O O . HIS A 1 69 ? 38.883 -12.696 23.726 1.00 68.69 69 HIS A O 1
ATOM 571 N N . LYS A 1 70 ? 36.652 -12.822 23.930 1.00 73.69 70 LYS A N 1
ATOM 572 C CA . LYS A 1 70 ? 36.643 -14.216 24.413 1.00 73.69 70 LYS A CA 1
ATOM 573 C C . LYS A 1 70 ? 37.145 -15.208 23.358 1.00 73.69 70 LYS A C 1
ATOM 575 O O . LYS A 1 70 ? 37.880 -16.127 23.703 1.00 73.69 70 LYS A O 1
ATOM 580 N N . GLN A 1 71 ? 36.801 -15.013 22.082 1.00 65.81 71 GLN A N 1
ATOM 581 C CA . GLN A 1 71 ? 37.315 -15.837 20.980 1.00 65.81 71 GLN A CA 1
ATOM 582 C C . GLN A 1 71 ? 38.826 -15.669 20.776 1.00 65.81 71 GLN A C 1
ATOM 584 O O . GLN A 1 71 ? 39.523 -16.662 20.579 1.00 65.81 71 GLN A O 1
ATOM 589 N N . GLN A 1 72 ? 39.352 -14.444 20.879 1.00 63.12 72 GLN A N 1
ATOM 590 C CA . GLN A 1 72 ? 40.798 -14.206 20.791 1.00 63.12 72 GLN A CA 1
ATOM 591 C C . GLN A 1 72 ? 41.565 -14.817 21.976 1.00 63.12 72 GLN A C 1
ATOM 593 O O . GLN A 1 72 ? 42.624 -15.410 21.776 1.00 63.12 72 GLN A O 1
ATOM 598 N N . GLN A 1 73 ? 41.010 -14.763 23.193 1.00 61.28 73 GLN A N 1
ATOM 599 C CA . GLN A 1 73 ? 41.608 -15.420 24.364 1.00 61.28 73 GLN A CA 1
ATOM 600 C C . GLN A 1 73 ? 41.571 -16.956 24.274 1.00 61.28 73 GLN A C 1
ATOM 602 O O . GLN A 1 73 ? 42.525 -17.614 24.687 1.00 61.28 73 GLN A O 1
ATOM 607 N N . GLN A 1 74 ? 40.519 -17.545 23.691 1.00 58.16 74 GLN A N 1
ATOM 608 C CA . GLN A 1 74 ? 40.446 -18.996 23.462 1.00 58.16 74 GLN A CA 1
ATOM 609 C C . GLN A 1 74 ? 41.433 -19.478 22.388 1.00 58.16 74 GLN A C 1
ATOM 611 O O . GLN A 1 74 ? 42.006 -20.556 22.537 1.00 58.16 74 GLN A O 1
ATOM 616 N N . GLN A 1 75 ? 41.701 -18.674 21.353 1.00 53.94 75 GLN A N 1
ATOM 617 C CA . GLN A 1 75 ? 42.723 -18.995 20.347 1.00 53.94 75 GLN A CA 1
ATOM 618 C C . GLN A 1 75 ? 44.153 -18.913 20.909 1.00 53.94 75 GLN A C 1
ATOM 620 O O . GLN A 1 75 ? 44.993 -19.726 20.533 1.00 53.94 75 GLN A O 1
ATOM 625 N N . GLN A 1 76 ? 44.428 -18.017 21.866 1.00 51.81 76 GLN A N 1
ATOM 626 C CA . GLN A 1 76 ? 45.732 -17.967 22.549 1.00 51.81 76 GLN A CA 1
ATOM 627 C C . GLN A 1 76 ? 45.948 -19.114 23.553 1.00 51.81 76 GLN A C 1
ATOM 629 O O . GLN A 1 76 ? 47.085 -19.536 23.751 1.00 51.81 76 GLN A O 1
ATOM 634 N N . GLN A 1 77 ? 44.889 -19.678 24.149 1.00 51.19 77 GLN A N 1
ATOM 635 C CA . GLN A 1 77 ? 45.009 -20.842 25.044 1.00 51.19 77 GLN A CA 1
ATOM 636 C C . GLN A 1 77 ? 45.139 -22.190 24.309 1.00 51.19 77 GLN A C 1
ATOM 638 O O . GLN A 1 77 ? 45.579 -23.164 24.915 1.00 51.19 77 GLN A O 1
ATOM 643 N N . GLN A 1 78 ? 44.818 -22.266 23.012 1.00 47.44 78 GLN A N 1
ATOM 644 C CA . GLN A 1 78 ? 44.987 -23.491 22.213 1.00 47.44 78 GLN A CA 1
ATOM 645 C C . GLN A 1 78 ? 46.391 -23.652 21.598 1.00 47.44 78 GLN A C 1
ATOM 647 O O . GLN A 1 78 ? 46.703 -24.728 21.099 1.00 47.44 78 GLN A O 1
ATOM 652 N N . GLN A 1 79 ? 47.274 -22.648 21.691 1.00 42.22 79 GLN A N 1
ATOM 653 C CA . GLN A 1 79 ? 48.669 -22.749 21.225 1.00 42.22 79 GLN A CA 1
ATOM 654 C C . GLN A 1 79 ? 49.684 -23.188 22.302 1.00 42.22 79 GLN A C 1
ATOM 656 O O . GLN A 1 79 ? 50.847 -23.395 21.972 1.00 42.22 79 GLN A O 1
ATOM 661 N N . THR A 1 80 ? 49.284 -23.391 23.566 1.00 36.78 80 THR A N 1
ATOM 662 C CA . THR A 1 80 ? 50.205 -23.797 24.657 1.00 36.78 80 THR A CA 1
ATOM 663 C C . THR A 1 80 ? 50.054 -25.241 25.150 1.00 36.78 80 THR A C 1
ATOM 665 O O . THR A 1 80 ? 50.719 -25.625 26.110 1.00 36.78 80 THR A O 1
ATOM 668 N N . LYS A 1 81 ? 49.259 -26.096 24.492 1.00 43.56 81 LYS A N 1
ATOM 669 C CA . LYS A 1 81 ? 49.231 -27.542 24.791 1.00 43.56 81 LYS A CA 1
ATOM 670 C C . LYS A 1 81 ? 49.189 -28.387 23.521 1.00 43.56 81 LYS A C 1
ATOM 672 O O . LYS A 1 81 ? 48.125 -28.775 23.055 1.00 43.56 81 LYS A O 1
ATOM 677 N N . SER A 1 82 ? 50.365 -28.734 23.012 1.00 32.78 82 SER A N 1
ATOM 678 C CA . SER A 1 82 ? 50.544 -29.819 22.047 1.00 32.78 82 SER A CA 1
ATOM 679 C C . SER A 1 82 ? 51.682 -30.726 22.503 1.00 32.78 82 SER A C 1
ATOM 681 O O . SER A 1 82 ? 52.817 -30.262 22.559 1.00 32.78 82 SER A O 1
ATOM 683 N N . THR A 1 83 ? 51.383 -31.990 22.828 1.00 26.86 83 THR A N 1
ATOM 684 C CA . THR A 1 83 ? 52.135 -33.218 22.459 1.00 26.86 83 THR A CA 1
ATOM 685 C C . THR A 1 83 ? 51.262 -34.451 22.825 1.00 26.86 83 THR A C 1
ATOM 687 O O . THR A 1 83 ? 50.520 -34.360 23.804 1.00 26.86 83 THR A O 1
ATOM 690 N N . PRO A 1 84 ? 51.256 -35.556 22.039 1.00 44.28 84 PRO A N 1
ATOM 691 C CA . PRO A 1 84 ? 50.084 -36.434 21.870 1.00 44.28 84 PRO A CA 1
ATOM 692 C C . PRO A 1 84 ? 50.270 -37.886 22.363 1.00 44.28 84 PRO A C 1
ATOM 694 O O . PRO A 1 84 ? 51.396 -38.368 22.371 1.00 44.28 84 PRO A O 1
ATOM 697 N N . GLN A 1 85 ? 49.171 -38.619 22.640 1.00 26.56 85 GLN A N 1
ATOM 698 C CA . GLN A 1 85 ? 49.075 -40.075 22.377 1.00 26.56 85 GLN A CA 1
ATOM 699 C C . GLN A 1 85 ? 47.658 -40.692 22.546 1.00 26.56 85 GLN A C 1
ATOM 701 O O . GLN A 1 85 ? 47.050 -40.615 23.606 1.00 26.56 85 GLN A O 1
ATOM 706 N N . SER A 1 86 ? 47.197 -41.297 21.441 1.00 26.27 86 SER A N 1
ATOM 707 C CA . SER A 1 86 ? 46.496 -42.583 21.198 1.00 26.27 86 SER A CA 1
ATOM 708 C C . SER A 1 86 ? 45.299 -43.129 22.023 1.00 26.27 86 SER A C 1
ATOM 710 O O . SER A 1 86 ? 45.435 -43.498 23.179 1.00 26.27 86 SER A O 1
ATOM 712 N N . GLN A 1 87 ? 44.197 -43.354 21.276 1.00 27.67 87 GLN A N 1
ATOM 713 C CA . GLN A 1 87 ? 43.343 -44.567 21.108 1.00 27.67 87 GLN A CA 1
ATOM 714 C C . GLN A 1 87 ? 42.656 -45.299 22.292 1.00 27.67 87 GLN A C 1
ATOM 716 O O . GLN A 1 87 ? 43.319 -45.933 23.103 1.00 27.67 87 GLN A O 1
ATOM 721 N N . SER A 1 88 ? 41.309 -45.385 22.233 1.00 26.22 88 SER A N 1
ATOM 722 C CA . SER A 1 88 ? 40.409 -46.590 22.268 1.00 26.22 88 SER A CA 1
ATOM 723 C C . SER A 1 88 ? 38.956 -46.166 22.640 1.00 26.22 88 SER A C 1
ATOM 725 O O . SER A 1 88 ? 38.797 -45.274 23.462 1.00 26.22 88 SER A O 1
ATOM 727 N N . GLN A 1 89 ? 37.921 -46.474 21.825 1.00 28.06 89 GLN A N 1
ATOM 728 C CA . GLN A 1 89 ? 36.833 -47.483 22.030 1.00 28.06 89 GLN A CA 1
ATOM 729 C C . GLN A 1 89 ? 36.077 -47.354 23.385 1.00 28.06 89 GLN A C 1
ATOM 731 O O . GLN A 1 89 ? 36.744 -47.245 24.398 1.00 28.06 89 GLN A O 1
ATOM 736 N N . ILE A 1 90 ? 34.742 -47.375 23.573 1.00 26.98 90 ILE A N 1
ATOM 737 C CA . ILE A 1 90 ? 33.535 -47.873 22.872 1.00 26.98 90 ILE A CA 1
ATOM 738 C C . ILE A 1 90 ? 32.271 -47.267 23.573 1.00 26.98 90 ILE A C 1
ATOM 740 O O . ILE A 1 90 ? 32.336 -46.925 24.749 1.00 26.98 90 ILE A O 1
ATOM 744 N N . ASP A 1 91 ? 31.162 -47.203 22.825 1.00 24.05 91 ASP A N 1
ATOM 745 C CA . ASP A 1 91 ? 29.711 -47.206 23.152 1.00 24.05 91 ASP A CA 1
ATOM 746 C C . ASP A 1 91 ? 28.897 -46.135 23.913 1.00 24.05 91 ASP A C 1
ATOM 748 O O . ASP A 1 91 ? 29.223 -45.644 24.987 1.00 24.05 91 ASP A O 1
ATOM 752 N N . GLU A 1 92 ? 27.706 -45.987 23.308 1.00 26.52 92 GLU A N 1
ATOM 753 C CA . GLU A 1 92 ? 26.348 -45.787 23.832 1.00 26.52 92 GLU A CA 1
ATOM 754 C C . GLU A 1 92 ? 25.840 -44.445 24.396 1.00 26.52 92 GLU A C 1
ATOM 756 O O . GLU A 1 92 ? 26.343 -43.857 25.347 1.00 26.52 92 GLU A O 1
ATOM 761 N N . SER A 1 93 ? 24.647 -44.122 23.871 1.00 28.95 93 SER A N 1
ATOM 762 C CA . SER A 1 93 ? 23.540 -43.366 24.475 1.00 28.95 93 SER A CA 1
ATOM 763 C C . SER A 1 93 ? 23.471 -41.846 24.256 1.00 28.95 93 SER A C 1
ATOM 765 O O . SER A 1 93 ? 24.111 -41.035 24.917 1.00 28.95 93 SER A O 1
ATOM 767 N N . ILE A 1 94 ? 22.544 -41.465 23.368 1.00 30.38 94 ILE A N 1
ATOM 768 C CA . ILE A 1 94 ? 21.858 -40.160 23.325 1.00 30.38 94 ILE A CA 1
ATOM 769 C C . ILE A 1 94 ? 20.872 -40.113 24.517 1.00 30.38 94 ILE A C 1
ATOM 771 O O . ILE A 1 94 ? 20.188 -41.111 24.752 1.00 30.38 94 ILE A O 1
ATOM 775 N N . PRO A 1 95 ? 20.762 -38.996 25.272 1.00 34.75 95 PRO A N 1
ATOM 776 C CA . PRO A 1 95 ? 19.676 -38.049 24.993 1.00 34.75 95 PRO A CA 1
ATOM 777 C C . PRO A 1 95 ? 20.036 -36.554 25.106 1.00 34.75 95 PRO A C 1
ATOM 779 O O . PRO A 1 95 ? 20.658 -36.095 26.056 1.00 34.75 95 PRO A O 1
ATOM 782 N N . HIS A 1 96 ? 19.553 -35.800 24.114 1.00 30.42 96 HIS A N 1
ATOM 783 C CA . HIS A 1 96 ? 18.789 -34.550 24.235 1.00 30.42 96 HIS A CA 1
ATOM 784 C C . HIS A 1 96 ? 19.147 -33.574 25.381 1.00 30.42 96 HIS A C 1
ATOM 786 O O . HIS A 1 96 ? 18.755 -33.771 26.528 1.00 30.42 96 HIS A O 1
ATOM 792 N N . LEU A 1 97 ? 19.710 -32.409 25.035 1.00 27.02 97 LEU A N 1
ATOM 793 C CA . LEU A 1 97 ? 19.521 -31.182 25.819 1.00 27.02 97 LEU A CA 1
ATOM 794 C C . LEU A 1 97 ? 19.219 -30.001 24.889 1.00 27.02 97 LEU A C 1
ATOM 796 O O . LEU A 1 97 ? 20.102 -29.329 24.359 1.00 27.02 97 LEU A O 1
ATOM 800 N N . GLU A 1 98 ? 17.923 -29.743 24.724 1.00 27.44 98 GLU A N 1
ATOM 801 C CA . GLU A 1 98 ? 17.417 -28.426 24.361 1.00 27.44 98 GLU A CA 1
ATOM 802 C C . GLU A 1 98 ? 17.740 -27.464 25.507 1.00 27.44 98 GLU A C 1
ATOM 804 O O . GLU A 1 98 ? 17.115 -27.486 26.567 1.00 27.44 98 GLU A O 1
ATOM 809 N N . SER A 1 99 ? 18.714 -26.585 25.297 1.00 28.42 99 SER A N 1
ATOM 810 C CA . SER A 1 99 ? 18.867 -25.393 26.125 1.00 28.42 99 SER A CA 1
ATOM 811 C C . SER A 1 99 ? 17.850 -24.348 25.652 1.00 28.42 99 SER A C 1
ATOM 813 O O . SER A 1 99 ? 18.144 -23.513 24.792 1.00 28.42 99 SER A O 1
ATOM 815 N N . LYS A 1 100 ? 16.657 -24.375 26.256 1.00 34.06 100 LYS A N 1
ATOM 816 C CA . LYS A 1 100 ? 15.760 -23.216 26.346 1.00 34.06 100 LYS A CA 1
ATOM 817 C C . LYS A 1 100 ? 16.511 -22.062 27.013 1.00 34.06 100 LYS A C 1
ATOM 819 O O . LYS A 1 100 ? 16.685 -22.051 28.226 1.00 34.06 100 LYS A O 1
ATOM 824 N N . HIS A 1 101 ? 16.919 -21.074 26.226 1.00 29.73 101 HIS A N 1
ATOM 825 C CA . HIS A 1 101 ? 17.194 -19.730 26.721 1.00 29.73 101 HIS A CA 1
ATOM 826 C C . HIS A 1 101 ? 16.147 -18.797 26.115 1.00 29.73 101 HIS A C 1
ATOM 828 O O . HIS A 1 101 ? 16.312 -18.287 25.011 1.00 29.73 101 HIS A O 1
ATOM 834 N N . GLN A 1 102 ? 15.050 -18.613 26.852 1.00 32.25 102 GLN A N 1
ATOM 835 C CA . GLN A 1 102 ? 14.153 -17.476 26.678 1.00 32.25 102 GLN A CA 1
ATOM 836 C C . GLN A 1 102 ? 14.957 -16.206 26.980 1.00 32.25 102 GLN A C 1
ATOM 838 O O . GLN A 1 102 ? 15.313 -15.940 28.127 1.00 32.25 102 GLN A O 1
ATOM 843 N N . LYS A 1 103 ? 15.288 -15.454 25.932 1.00 33.66 103 LYS A N 1
ATOM 844 C CA . LYS A 1 103 ? 15.505 -14.012 26.024 1.00 33.66 103 LYS A CA 1
ATOM 845 C C . LYS A 1 103 ? 14.252 -13.364 25.457 1.00 33.66 103 LYS A C 1
ATOM 847 O O . LYS A 1 103 ? 13.801 -13.779 24.393 1.00 33.66 103 LYS A O 1
ATOM 852 N N . ASP A 1 104 ? 13.717 -12.391 26.184 1.00 33.44 104 ASP A N 1
ATOM 853 C CA . ASP A 1 104 ? 12.640 -11.516 25.729 1.00 33.44 104 ASP A CA 1
ATOM 854 C C . ASP A 1 104 ? 13.112 -10.774 24.468 1.00 33.44 104 ASP A C 1
ATOM 856 O O . ASP A 1 104 ? 13.778 -9.741 24.540 1.00 33.44 104 ASP A O 1
ATOM 860 N N . GLU A 1 105 ? 12.844 -11.358 23.301 1.00 33.03 105 GLU A N 1
ATOM 861 C CA . GLU A 1 105 ? 12.941 -10.673 22.018 1.00 33.03 105 GLU A CA 1
ATOM 862 C C . GLU A 1 105 ? 11.627 -9.916 21.810 1.00 33.03 105 GLU A C 1
ATOM 864 O O . GLU A 1 105 ? 10.544 -10.495 21.912 1.00 33.03 105 GLU A O 1
ATOM 869 N N . SER A 1 106 ? 11.718 -8.610 21.549 1.00 37.16 106 SER A N 1
ATOM 870 C CA . SER A 1 106 ? 10.562 -7.812 21.136 1.00 37.16 106 SER A CA 1
ATOM 871 C C . SER A 1 106 ? 9.927 -8.446 19.897 1.00 37.16 106 SER A C 1
ATOM 873 O O . SER A 1 106 ? 10.638 -8.861 18.980 1.00 37.16 106 SER A O 1
ATOM 875 N N . PHE A 1 107 ? 8.595 -8.482 19.838 1.00 26.70 107 PHE A N 1
ATOM 876 C CA . PHE A 1 107 ? 7.828 -9.019 18.707 1.00 26.70 107 PHE A CA 1
ATOM 877 C C . PHE A 1 107 ? 8.292 -8.435 17.354 1.00 26.70 107 PHE A C 1
ATOM 879 O O . PHE A 1 107 ? 8.439 -9.165 16.377 1.00 26.70 107 PHE A O 1
ATOM 886 N N . SER A 1 108 ? 8.664 -7.148 17.337 1.00 33.22 108 SER A N 1
ATOM 887 C CA . SER A 1 108 ? 9.213 -6.444 16.166 1.00 33.22 108 SER A CA 1
ATOM 888 C C . SER A 1 108 ? 10.548 -7.005 15.659 1.00 33.22 108 SER A C 1
ATOM 890 O O . SER A 1 108 ? 10.824 -7.004 14.456 1.00 33.22 108 SER A O 1
ATOM 892 N N . ASP A 1 109 ? 11.400 -7.477 16.572 1.00 35.72 109 ASP A N 1
ATOM 893 C CA . ASP A 1 109 ? 12.739 -7.977 16.253 1.00 35.72 109 ASP A CA 1
ATOM 894 C C . ASP A 1 109 ? 12.668 -9.406 15.713 1.00 35.72 109 ASP A C 1
ATOM 896 O O . ASP A 1 109 ? 13.424 -9.773 14.807 1.00 35.72 109 ASP A O 1
ATOM 900 N N . LEU A 1 110 ? 11.725 -10.195 16.232 1.00 32.88 110 LEU A N 1
ATOM 901 C CA . LEU A 1 110 ? 11.449 -11.546 15.763 1.00 32.88 110 LEU A CA 1
ATOM 902 C C . LEU A 1 110 ? 10.836 -11.522 14.356 1.00 32.88 110 LEU A C 1
ATOM 904 O O . LEU A 1 110 ? 11.321 -12.220 13.468 1.00 32.88 110 LEU A O 1
ATOM 908 N N . GLU A 1 111 ? 9.864 -10.639 14.122 1.00 41.06 111 GLU A N 1
ATOM 909 C CA . GLU A 1 111 ? 9.214 -10.444 12.822 1.00 41.06 111 GLU A CA 1
ATOM 910 C C . GLU A 1 111 ? 10.210 -9.961 11.750 1.00 41.06 111 GLU A C 1
ATOM 912 O O . GLU A 1 111 ? 10.243 -10.476 10.629 1.00 41.06 111 GLU A O 1
ATOM 917 N N . SER A 1 112 ? 11.125 -9.059 12.123 1.00 45.28 112 SER A N 1
ATOM 918 C CA . SER A 1 112 ? 12.207 -8.583 11.248 1.00 45.28 112 SER A CA 1
ATOM 919 C C . SER A 1 112 ? 13.226 -9.673 10.893 1.00 45.28 112 SER A C 1
ATOM 921 O O . SER A 1 112 ? 13.695 -9.745 9.751 1.00 45.28 112 SER A O 1
ATOM 923 N N . LYS A 1 113 ? 13.588 -10.545 11.843 1.00 48.94 113 LYS A N 1
ATOM 924 C CA . LYS A 1 113 ? 14.476 -11.694 11.588 1.00 48.94 113 LYS A CA 1
ATOM 925 C C . LYS A 1 113 ? 13.789 -12.762 10.742 1.00 48.94 113 LYS A C 1
ATOM 927 O O . LYS A 1 113 ? 14.411 -13.296 9.825 1.00 48.94 113 LYS A O 1
ATOM 932 N N . GLU A 1 114 ? 12.523 -13.050 11.020 1.00 48.31 114 GLU A N 1
ATOM 933 C CA . GLU A 1 114 ? 11.738 -14.035 10.282 1.00 48.31 114 GLU A CA 1
ATOM 934 C C . GLU A 1 114 ? 11.517 -13.589 8.832 1.00 48.31 114 GLU A C 1
ATOM 936 O O . GLU A 1 114 ? 11.713 -14.384 7.912 1.00 48.31 114 GLU A O 1
ATOM 941 N N . ALA A 1 115 ? 11.230 -12.303 8.601 1.00 49.19 115 ALA A N 1
ATOM 942 C CA . ALA A 1 115 ? 11.162 -11.725 7.262 1.00 49.19 115 ALA A CA 1
ATOM 943 C C . ALA A 1 115 ? 12.494 -11.887 6.510 1.00 49.19 115 ALA A C 1
ATOM 945 O O . ALA A 1 115 ? 12.507 -12.394 5.388 1.00 49.19 115 ALA A O 1
ATOM 946 N N . ARG A 1 116 ? 13.633 -11.561 7.141 1.00 46.56 116 ARG A N 1
ATOM 947 C CA . ARG A 1 116 ? 14.975 -11.764 6.553 1.00 46.56 116 ARG A CA 1
ATOM 948 C C . ARG A 1 116 ? 15.255 -13.233 6.225 1.00 46.56 116 ARG A C 1
ATOM 950 O O . ARG A 1 116 ? 15.818 -13.538 5.175 1.00 46.56 116 ARG A O 1
ATOM 957 N N . GLN A 1 117 ? 14.850 -14.153 7.096 1.00 51.09 117 GLN A N 1
ATOM 958 C CA . GLN A 1 117 ? 15.046 -15.586 6.890 1.00 51.09 117 GLN A CA 1
ATOM 959 C C . GLN A 1 117 ? 14.129 -16.146 5.791 1.00 51.09 117 GLN A C 1
ATOM 961 O O . GLN A 1 117 ? 14.554 -17.012 5.023 1.00 51.09 117 GLN A O 1
ATOM 966 N N . LYS A 1 118 ? 12.899 -15.630 5.663 1.00 53.62 118 LYS A N 1
ATOM 967 C CA . LYS A 1 118 ? 11.996 -15.934 4.544 1.00 53.62 118 LYS A CA 1
ATOM 968 C C . LYS A 1 118 ? 12.592 -15.449 3.221 1.00 53.62 118 LYS A C 1
ATOM 970 O O . LYS A 1 118 ? 12.701 -16.262 2.310 1.00 53.62 118 LYS A O 1
ATOM 975 N N . VAL A 1 119 ? 13.106 -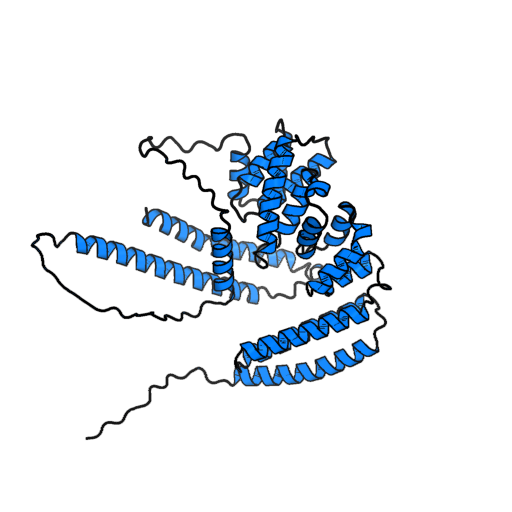14.212 3.140 1.00 49.41 119 VAL A N 1
ATOM 976 C CA . VAL A 1 119 ? 13.850 -13.717 1.954 1.00 49.41 119 VAL A CA 1
ATOM 977 C C . VAL A 1 119 ? 14.982 -14.673 1.571 1.00 49.41 119 VAL A C 1
ATOM 979 O O . VAL A 1 119 ? 15.119 -15.034 0.402 1.00 49.41 119 VAL A O 1
ATOM 982 N N . PHE A 1 120 ? 15.774 -15.112 2.556 1.00 48.53 120 PHE A N 1
ATOM 983 C CA . PHE A 1 120 ? 16.894 -16.029 2.341 1.00 48.53 120 PHE A CA 1
ATOM 984 C C . PHE A 1 120 ? 16.438 -17.379 1.761 1.00 48.53 120 PHE A C 1
ATOM 986 O O . PHE A 1 120 ? 17.008 -17.858 0.780 1.00 48.53 120 PHE A O 1
ATOM 993 N N . LYS A 1 121 ? 15.368 -17.970 2.311 1.00 47.31 121 LYS A N 1
ATOM 994 C CA . LYS A 1 121 ? 14.806 -19.252 1.847 1.00 47.31 121 LYS A CA 1
ATOM 995 C C . LYS A 1 121 ? 14.201 -19.192 0.442 1.00 47.31 121 LYS A C 1
ATOM 997 O O . LYS A 1 121 ? 14.152 -20.219 -0.226 1.00 47.31 121 LYS A O 1
ATOM 1002 N N . LEU A 1 122 ? 13.775 -18.022 -0.037 1.00 48.59 122 LEU A N 1
ATOM 1003 C CA . LEU A 1 122 ? 13.206 -17.870 -1.382 1.00 48.59 122 LEU A CA 1
ATOM 1004 C C . LEU A 1 122 ? 14.250 -17.909 -2.517 1.00 48.59 122 LEU A C 1
ATOM 1006 O O . LEU A 1 122 ? 13.872 -17.716 -3.674 1.00 48.59 122 LEU A O 1
A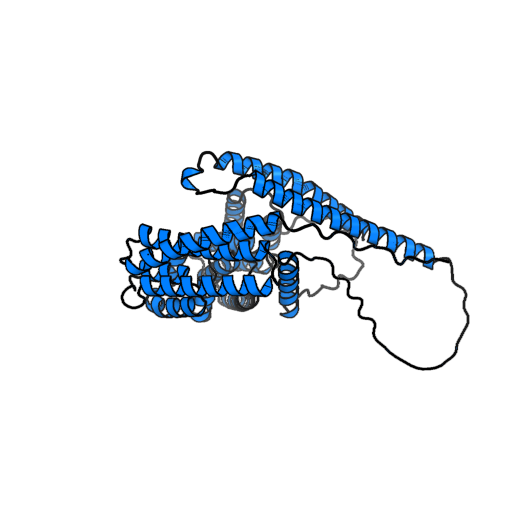TOM 1010 N N . GLY A 1 123 ? 15.528 -18.178 -2.214 1.00 36.50 123 GLY A N 1
ATOM 1011 C CA . GLY A 1 123 ? 16.593 -18.348 -3.212 1.00 36.50 123 GLY A CA 1
ATOM 1012 C C . GLY A 1 123 ? 17.058 -17.040 -3.860 1.00 36.50 123 GLY A C 1
ATOM 1013 O O . GLY A 1 123 ? 17.662 -17.058 -4.928 1.00 36.50 123 GLY A O 1
ATOM 1014 N N . LEU A 1 124 ? 16.767 -15.897 -3.230 1.00 44.88 124 LEU A N 1
ATOM 1015 C CA . LEU A 1 124 ? 17.031 -14.557 -3.770 1.00 44.88 124 LEU A CA 1
ATOM 1016 C C . LEU A 1 124 ? 18.482 -14.081 -3.563 1.00 44.88 124 LEU A C 1
ATOM 1018 O O . LEU A 1 124 ? 18.885 -13.085 -4.158 1.00 44.88 124 LEU A O 1
ATOM 1022 N N . PHE A 1 125 ? 19.293 -14.815 -2.792 1.00 36.62 125 PHE A N 1
ATOM 1023 C CA . PHE A 1 125 ? 20.746 -14.640 -2.764 1.00 36.62 125 PHE A CA 1
ATOM 1024 C C . PHE A 1 125 ? 21.387 -15.400 -3.932 1.00 36.62 125 PHE A C 1
ATOM 1026 O O . PHE A 1 125 ? 21.911 -16.496 -3.760 1.00 36.62 125 PHE A O 1
ATOM 1033 N N . ARG A 1 126 ? 21.422 -14.798 -5.125 1.00 31.31 126 ARG A N 1
ATOM 1034 C CA . ARG A 1 126 ? 22.516 -15.078 -6.068 1.00 31.31 126 ARG A CA 1
ATOM 1035 C C . ARG A 1 126 ? 23.668 -14.126 -5.763 1.00 31.31 126 ARG A C 1
ATOM 1037 O O . ARG A 1 126 ? 23.983 -13.241 -6.546 1.00 31.31 126 ARG A O 1
ATOM 1044 N N . PHE A 1 127 ? 24.334 -14.336 -4.629 1.00 29.66 127 PHE A N 1
ATOM 1045 C CA . PHE A 1 127 ? 25.771 -14.098 -4.652 1.00 29.66 127 PHE A CA 1
ATOM 1046 C C . PHE A 1 127 ? 26.325 -15.250 -5.494 1.00 29.66 127 PHE A C 1
ATOM 1048 O O . PHE A 1 127 ? 26.310 -16.393 -5.054 1.00 29.66 127 PHE A O 1
ATOM 1055 N N . GLN A 1 128 ? 26.751 -14.984 -6.728 1.00 23.28 128 GLN A N 1
ATOM 1056 C CA . GLN A 1 128 ? 27.949 -15.669 -7.190 1.00 23.28 128 GLN A CA 1
ATOM 1057 C C . GLN A 1 128 ? 29.080 -14.902 -6.511 1.00 23.28 128 GLN A C 1
ATOM 1059 O O . GLN A 1 128 ? 29.354 -13.772 -6.920 1.00 23.28 128 GLN A O 1
ATOM 1064 N N . PRO A 1 129 ? 29.718 -15.437 -5.454 1.00 26.02 129 PRO A N 1
ATOM 1065 C CA . PRO A 1 129 ? 31.039 -14.956 -5.131 1.00 26.02 129 PRO A CA 1
ATOM 1066 C C . PRO A 1 129 ? 31.861 -15.304 -6.367 1.00 26.02 129 PRO A C 1
ATOM 1068 O O . PRO A 1 129 ? 32.163 -16.470 -6.610 1.00 26.02 129 PRO A O 1
ATOM 1071 N N . GLN A 1 130 ? 32.164 -14.308 -7.196 1.00 26.89 130 GLN A N 1
ATOM 1072 C CA . GLN A 1 130 ? 33.338 -14.401 -8.043 1.00 26.89 130 GLN A CA 1
ATOM 1073 C C . GLN A 1 130 ? 34.464 -14.753 -7.072 1.00 26.89 130 GLN A C 1
ATOM 1075 O O . GLN A 1 130 ? 34.793 -13.960 -6.188 1.00 26.89 130 GLN A O 1
ATOM 1080 N N . THR A 1 131 ? 34.958 -15.985 -7.144 1.00 28.83 131 THR A N 1
ATOM 1081 C CA . THR A 1 131 ? 36.171 -16.393 -6.452 1.00 28.83 131 THR A CA 1
ATOM 1082 C C . THR A 1 131 ? 37.260 -15.474 -6.974 1.00 28.83 131 THR A C 1
ATOM 1084 O O . THR A 1 131 ? 37.757 -15.673 -8.078 1.00 28.83 131 THR A O 1
ATOM 1087 N N . ILE A 1 132 ? 37.568 -14.415 -6.231 1.00 28.55 132 ILE A N 1
ATOM 1088 C CA . ILE A 1 132 ? 38.744 -13.595 -6.487 1.00 28.55 132 ILE A CA 1
ATOM 1089 C C . ILE A 1 132 ? 39.923 -14.533 -6.216 1.00 28.55 132 ILE A C 1
ATOM 1091 O O . ILE A 1 132 ? 40.062 -14.978 -5.074 1.00 28.55 132 ILE A O 1
ATOM 1095 N N . PRO A 1 133 ? 40.751 -14.890 -7.216 1.00 27.09 133 PRO A N 1
ATOM 1096 C CA . PRO A 1 133 ? 41.988 -15.598 -6.940 1.00 27.09 133 PRO A CA 1
ATOM 1097 C C . PRO A 1 133 ? 42.817 -14.694 -6.031 1.00 27.09 133 PRO A C 1
ATOM 1099 O O . PRO A 1 133 ? 43.050 -13.528 -6.354 1.00 27.09 133 PRO A O 1
ATOM 1102 N N . GLU A 1 134 ? 43.202 -15.229 -4.878 1.00 32.03 134 GLU A N 1
ATOM 1103 C CA . GLU A 1 134 ? 43.726 -14.527 -3.702 1.00 32.03 134 GLU A CA 1
ATOM 1104 C C . GLU A 1 134 ? 45.142 -13.951 -3.885 1.00 32.03 134 GLU A C 1
ATOM 1106 O O . GLU A 1 134 ? 45.915 -13.882 -2.944 1.00 32.03 134 GLU A O 1
ATOM 1111 N N . ASN A 1 135 ? 45.510 -13.519 -5.090 1.00 34.22 135 ASN A N 1
ATOM 1112 C CA . ASN A 1 135 ? 46.766 -12.829 -5.358 1.00 34.22 135 ASN A CA 1
ATOM 1113 C C . ASN A 1 135 ? 46.590 -11.846 -6.520 1.00 34.22 135 ASN A C 1
ATOM 1115 O O . ASN A 1 135 ? 46.953 -12.124 -7.663 1.00 34.22 135 ASN A O 1
ATOM 1119 N N . ARG A 1 136 ? 46.057 -10.658 -6.224 1.00 27.92 136 ARG A N 1
ATOM 1120 C CA . ARG A 1 136 ? 46.317 -9.460 -7.030 1.00 27.92 136 ARG A CA 1
ATOM 1121 C C . ARG A 1 136 ? 46.759 -8.341 -6.079 1.00 27.92 136 ARG A C 1
ATOM 1123 O O . ARG A 1 136 ? 46.131 -8.193 -5.028 1.00 27.92 136 ARG A O 1
ATOM 1130 N N . PRO A 1 137 ? 47.838 -7.592 -6.375 1.00 30.55 137 PRO A N 1
ATOM 1131 C CA . PRO A 1 137 ? 48.310 -6.532 -5.491 1.00 30.55 137 PRO A CA 1
ATOM 1132 C C . PRO A 1 137 ? 47.214 -5.485 -5.291 1.00 30.55 137 PRO A C 1
ATOM 1134 O O . PRO A 1 137 ? 46.363 -5.316 -6.162 1.00 30.55 137 PRO A O 1
ATOM 1137 N N . LEU A 1 138 ? 47.252 -4.782 -4.156 1.00 37.25 138 LEU A N 1
ATOM 1138 C CA . LEU A 1 138 ? 46.390 -3.644 -3.828 1.00 37.25 138 LEU A CA 1
ATOM 1139 C C . LEU A 1 138 ? 46.518 -2.536 -4.893 1.00 37.25 138 LEU A C 1
ATOM 1141 O O . LEU A 1 138 ? 47.223 -1.544 -4.707 1.00 37.25 138 LEU A O 1
ATOM 1145 N N . GLU A 1 139 ? 45.838 -2.692 -6.024 1.00 32.88 139 GLU A N 1
ATOM 1146 C CA . GLU A 1 139 ? 45.673 -1.636 -7.007 1.00 32.88 139 GLU A CA 1
ATOM 1147 C C . GLU A 1 139 ? 44.664 -0.629 -6.450 1.00 32.88 139 GLU A C 1
ATOM 1149 O O . GLU A 1 139 ? 43.503 -0.936 -6.187 1.00 32.88 139 GLU A O 1
ATOM 1154 N N . LYS A 1 140 ? 45.189 0.571 -6.180 1.00 34.94 140 LYS A N 1
ATOM 1155 C CA . LYS A 1 140 ? 44.525 1.872 -6.019 1.00 34.94 140 LYS A CA 1
ATOM 1156 C C . LYS A 1 140 ? 43.001 1.819 -6.193 1.00 34.94 140 LYS A C 1
ATOM 1158 O O . LYS A 1 140 ? 42.534 1.530 -7.286 1.00 34.94 140 LYS A O 1
ATOM 1163 N N . ARG A 1 141 ? 42.244 2.221 -5.155 1.00 41.22 141 ARG A N 1
ATOM 1164 C CA . ARG A 1 141 ? 40.803 2.547 -5.234 1.00 41.22 141 ARG A CA 1
ATOM 1165 C C . ARG A 1 141 ? 40.528 3.406 -6.475 1.00 41.22 141 ARG A C 1
ATOM 1167 O O . ARG A 1 141 ? 40.690 4.626 -6.432 1.00 41.22 141 ARG A O 1
ATOM 1174 N N . GLN A 1 142 ? 40.138 2.767 -7.571 1.00 40.59 142 GLN A N 1
ATOM 1175 C CA . GLN A 1 142 ? 39.711 3.445 -8.780 1.00 40.59 142 GLN A CA 1
ATOM 1176 C C . GLN A 1 142 ? 38.358 4.099 -8.502 1.00 40.59 142 GLN A C 1
ATOM 1178 O O . GLN A 1 142 ? 37.490 3.554 -7.816 1.00 40.59 142 GLN A O 1
ATOM 1183 N N . ARG A 1 143 ? 38.231 5.338 -8.976 1.00 48.22 143 ARG A N 1
ATOM 1184 C CA . ARG A 1 143 ? 36.980 6.094 -9.029 1.00 48.22 143 ARG A CA 1
ATOM 1185 C C . ARG A 1 143 ? 35.947 5.204 -9.747 1.00 48.22 143 ARG A C 1
ATOM 1187 O O . ARG A 1 143 ? 36.316 4.655 -10.780 1.00 48.22 143 ARG A O 1
ATOM 1194 N N . PRO A 1 144 ? 34.717 5.016 -9.233 1.00 49.22 144 PRO A N 1
ATOM 1195 C CA . PRO A 1 144 ? 33.754 4.146 -9.904 1.00 49.22 144 PRO A CA 1
ATOM 1196 C C . PRO A 1 144 ? 33.512 4.639 -11.338 1.00 49.22 144 PRO A C 1
ATOM 1198 O O . PRO A 1 144 ? 33.360 5.845 -11.554 1.00 49.22 144 PRO A O 1
ATOM 1201 N N . GLU A 1 145 ? 33.536 3.698 -12.283 1.00 49.66 145 GLU A N 1
ATOM 1202 C CA . GLU A 1 145 ? 33.455 3.919 -13.732 1.00 49.66 145 GLU A CA 1
ATOM 1203 C C . GLU A 1 145 ? 32.249 4.802 -14.135 1.00 49.66 145 GLU A C 1
ATOM 1205 O O . GLU A 1 145 ? 31.190 4.755 -13.487 1.00 49.66 145 GLU A O 1
ATOM 1210 N N . PRO A 1 146 ? 32.365 5.617 -15.205 1.00 58.12 146 PRO A N 1
ATOM 1211 C CA . PRO A 1 146 ? 31.230 6.330 -15.780 1.00 58.12 146 PRO A CA 1
ATOM 1212 C C . PRO A 1 146 ? 30.189 5.322 -16.297 1.00 58.12 146 PRO A C 1
ATOM 1214 O O . PRO A 1 146 ? 30.457 4.545 -17.204 1.00 58.12 146 PRO A O 1
ATOM 1217 N N . GLY A 1 147 ? 28.994 5.316 -15.701 1.00 73.88 147 GLY A N 1
ATOM 1218 C CA . GLY A 1 147 ? 27.913 4.398 -16.076 1.00 73.88 147 GLY A CA 1
ATOM 1219 C C . GLY A 1 147 ? 26.968 4.068 -14.918 1.00 73.88 147 GLY A C 1
ATOM 1220 O O . GLY A 1 147 ? 26.860 4.837 -13.953 1.00 73.88 147 GLY A O 1
ATOM 1221 N N . SER A 1 148 ? 26.306 2.908 -15.004 1.00 78.00 148 SER A N 1
ATOM 1222 C CA . SER A 1 148 ? 25.391 2.382 -13.978 1.00 78.00 148 SER A CA 1
ATOM 1223 C C . SER A 1 148 ? 26.063 2.265 -12.611 1.00 78.00 148 SER A C 1
ATOM 1225 O O . SER A 1 148 ? 25.480 2.643 -11.603 1.00 78.00 148 SER A O 1
ATOM 1227 N N . ASP A 1 149 ? 27.318 1.823 -12.566 1.00 78.81 149 ASP A N 1
ATOM 1228 C CA . ASP A 1 149 ? 28.052 1.525 -11.329 1.00 78.81 149 ASP A CA 1
ATOM 1229 C C . ASP A 1 149 ? 28.389 2.791 -10.549 1.00 78.81 149 ASP A C 1
ATOM 1231 O O . ASP A 1 149 ? 28.174 2.869 -9.336 1.00 78.81 149 ASP A O 1
ATOM 1235 N N . GLY A 1 150 ? 28.824 3.827 -11.268 1.00 77.56 150 GLY A N 1
ATOM 1236 C CA . GLY A 1 150 ? 28.999 5.157 -10.712 1.00 77.56 150 GLY A CA 1
ATOM 1237 C C . GLY A 1 150 ? 27.685 5.762 -10.220 1.00 77.56 150 GLY A C 1
ATOM 1238 O O . GLY A 1 150 ? 27.691 6.458 -9.208 1.00 77.56 150 GLY A O 1
ATOM 1239 N N . LEU A 1 151 ? 26.557 5.520 -10.898 1.00 80.38 151 LEU A N 1
ATOM 1240 C CA . LEU A 1 151 ? 25.252 6.013 -10.445 1.00 80.38 151 LEU A CA 1
ATOM 1241 C C . LEU A 1 151 ? 24.740 5.247 -9.212 1.00 80.38 151 LEU A C 1
ATOM 1243 O O . LEU A 1 151 ? 24.302 5.883 -8.257 1.00 80.38 151 LEU A O 1
ATOM 1247 N N . ARG A 1 152 ? 24.897 3.917 -9.170 1.00 81.38 152 ARG A N 1
ATOM 1248 C CA . ARG A 1 152 ? 24.595 3.078 -7.995 1.00 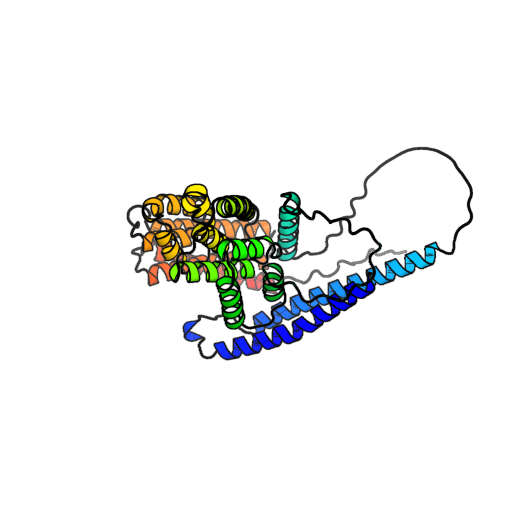81.38 152 ARG A CA 1
ATOM 1249 C C . ARG A 1 152 ? 25.373 3.544 -6.771 1.00 81.38 152 ARG A C 1
ATOM 1251 O O . ARG A 1 152 ? 24.780 3.831 -5.738 1.00 81.38 152 ARG A O 1
ATOM 1258 N N . TYR A 1 153 ? 26.689 3.716 -6.907 1.00 77.38 153 TYR A N 1
ATOM 1259 C CA . TYR A 1 153 ? 27.533 4.196 -5.813 1.00 77.38 153 TYR A CA 1
ATOM 1260 C C . TYR A 1 153 ? 27.099 5.575 -5.296 1.00 77.38 153 TYR A C 1
ATOM 1262 O O . TYR A 1 153 ? 27.106 5.807 -4.086 1.00 77.38 153 TYR A O 1
ATOM 1270 N N . LEU A 1 154 ? 26.703 6.487 -6.193 1.00 76.75 154 LEU A N 1
ATOM 1271 C CA . LEU A 1 154 ? 26.176 7.795 -5.798 1.00 76.75 154 LEU A CA 1
ATOM 1272 C C . LEU A 1 154 ? 24.879 7.660 -5.000 1.00 76.75 154 LEU A C 1
ATOM 1274 O O . LEU A 1 154 ? 24.767 8.284 -3.952 1.00 76.75 154 LEU A O 1
ATOM 1278 N N . ILE A 1 155 ? 23.938 6.838 -5.466 1.00 79.75 155 ILE A N 1
ATOM 1279 C CA . ILE A 1 155 ? 22.648 6.617 -4.803 1.00 79.75 155 ILE A CA 1
ATOM 1280 C C . ILE A 1 155 ? 22.850 5.990 -3.415 1.00 79.75 155 ILE A C 1
ATOM 1282 O O . ILE A 1 155 ? 22.310 6.491 -2.434 1.00 79.75 155 ILE A O 1
ATOM 1286 N N . THR A 1 156 ? 23.681 4.953 -3.300 1.00 73.31 156 THR A N 1
ATOM 1287 C CA . THR A 1 156 ? 23.874 4.214 -2.041 1.00 73.31 156 THR A CA 1
ATOM 1288 C C . THR A 1 156 ? 24.688 4.989 -0.999 1.00 73.31 156 THR A C 1
ATOM 1290 O O . THR A 1 156 ? 24.494 4.803 0.200 1.00 73.31 156 THR A O 1
ATOM 1293 N N . LYS A 1 157 ? 25.621 5.853 -1.419 1.00 70.19 157 LYS A N 1
ATOM 1294 C CA . LYS A 1 157 ? 26.525 6.572 -0.500 1.00 70.19 157 LYS A CA 1
ATOM 1295 C C . LYS A 1 157 ? 26.120 8.023 -0.229 1.00 70.19 157 LYS A C 1
ATOM 1297 O O . LYS A 1 157 ? 26.719 8.675 0.627 1.00 70.19 157 LYS A O 1
ATOM 1302 N N . SER A 1 158 ? 25.156 8.556 -0.970 1.00 60.59 158 SER A N 1
ATOM 1303 C CA . SER A 1 158 ? 24.733 9.948 -0.841 1.00 60.59 158 SER A CA 1
ATOM 1304 C C . SER A 1 158 ? 24.124 10.232 0.538 1.00 60.59 158 SER A C 1
ATOM 1306 O O . SER A 1 158 ? 23.139 9.621 0.932 1.00 60.59 158 SER A O 1
ATOM 1308 N N . SER A 1 159 ? 24.677 11.225 1.243 1.00 54.72 159 SER A N 1
ATOM 1309 C CA . SER A 1 159 ? 24.025 11.933 2.359 1.00 54.72 159 SER A CA 1
ATOM 1310 C C . SER A 1 159 ? 23.317 13.222 1.904 1.00 54.72 159 SER A C 1
ATOM 1312 O O . SER A 1 159 ? 22.952 14.058 2.728 1.00 54.72 159 SER A O 1
ATOM 1314 N N . SER A 1 160 ? 23.193 13.433 0.588 1.00 61.19 160 SER A N 1
ATOM 1315 C CA . SER A 1 160 ? 22.651 14.661 -0.008 1.00 61.19 160 SER A CA 1
ATOM 1316 C C . SER A 1 160 ? 21.119 14.662 -0.037 1.00 61.19 160 SER A C 1
ATOM 1318 O O . SER A 1 160 ? 20.490 13.606 -0.046 1.00 61.19 160 SER A O 1
ATOM 1320 N N . SER A 1 161 ? 20.527 15.859 -0.110 1.00 70.06 161 SER A N 1
ATOM 1321 C CA . SER A 1 161 ? 19.078 16.055 -0.270 1.00 70.06 161 SER A CA 1
ATOM 1322 C C . SER A 1 161 ? 18.522 15.331 -1.506 1.00 70.06 161 SER A C 1
ATOM 1324 O O . SER A 1 161 ? 19.196 15.227 -2.535 1.00 70.06 161 SER A O 1
ATOM 1326 N N . LEU A 1 162 ? 17.265 14.878 -1.419 1.00 72.69 162 LEU A N 1
ATOM 1327 C CA . LEU A 1 162 ? 16.553 14.147 -2.473 1.00 72.69 162 LEU A CA 1
ATOM 1328 C C . LEU A 1 162 ? 16.488 14.925 -3.797 1.00 72.69 162 LEU A C 1
ATOM 1330 O O . LEU A 1 162 ? 16.665 14.324 -4.851 1.00 72.69 162 LEU A O 1
ATOM 1334 N N . SER A 1 163 ? 16.345 16.256 -3.753 1.00 75.06 163 SER A N 1
ATOM 1335 C CA . SER A 1 163 ? 16.363 17.105 -4.958 1.00 75.06 163 SER A CA 1
ATOM 1336 C C . SER A 1 163 ? 17.709 17.035 -5.682 1.00 75.06 163 SER A C 1
ATOM 1338 O O . SER A 1 163 ? 17.765 16.827 -6.887 1.00 75.06 163 SER A O 1
ATOM 1340 N N . THR A 1 164 ? 18.817 17.123 -4.943 1.00 81.06 164 THR A N 1
ATOM 1341 C CA . THR A 1 164 ? 20.159 17.029 -5.530 1.00 81.06 164 THR A CA 1
ATOM 1342 C C . THR A 1 164 ? 20.431 15.634 -6.092 1.00 81.06 164 THR A C 1
ATOM 1344 O O . THR A 1 164 ? 21.180 15.492 -7.058 1.00 81.06 164 THR A O 1
ATOM 1347 N N . MET A 1 165 ? 19.853 14.590 -5.489 1.00 81.44 165 MET A N 1
ATOM 1348 C CA . MET A 1 165 ? 19.929 13.236 -6.042 1.00 81.44 165 MET A CA 1
ATOM 1349 C C . MET A 1 165 ? 19.118 13.117 -7.328 1.00 81.44 165 MET A C 1
ATOM 1351 O O . MET A 1 165 ? 19.626 12.562 -8.298 1.00 81.44 165 MET A O 1
ATOM 1355 N N . TYR A 1 166 ? 17.911 13.679 -7.353 1.00 86.62 166 TYR A N 1
ATOM 1356 C CA . TYR A 1 166 ? 17.054 13.710 -8.531 1.00 86.62 166 TYR A CA 1
ATOM 1357 C C . TYR A 1 166 ? 17.779 14.322 -9.734 1.00 86.62 166 TYR A C 1
ATOM 1359 O O . TYR A 1 166 ? 17.890 13.675 -10.774 1.00 86.62 166 TYR A O 1
ATOM 1367 N N . ASP A 1 167 ? 18.354 15.517 -9.572 1.00 85.19 167 ASP A N 1
ATOM 1368 C CA . ASP A 1 167 ? 19.035 16.226 -10.662 1.00 85.19 167 ASP A CA 1
ATOM 1369 C C . ASP A 1 167 ? 20.232 15.434 -11.199 1.00 85.19 167 ASP A C 1
ATOM 1371 O O . ASP A 1 167 ? 20.386 15.281 -12.410 1.00 85.19 167 ASP A O 1
ATOM 1375 N N . LYS A 1 168 ? 21.036 14.843 -10.304 1.00 85.62 168 LYS A N 1
ATOM 1376 C CA . LYS A 1 168 ? 22.197 14.016 -10.675 1.00 85.62 168 LYS A CA 1
ATOM 1377 C C . LYS A 1 168 ? 21.802 12.726 -11.389 1.00 85.62 168 LYS A C 1
ATOM 1379 O O . LYS A 1 168 ? 22.498 12.299 -12.310 1.00 85.62 168 LYS A O 1
ATOM 1384 N N . VAL A 1 169 ? 20.726 12.073 -10.945 1.00 87.56 169 VAL A N 1
ATOM 1385 C CA . VAL A 1 169 ? 20.185 10.877 -11.607 1.00 87.56 169 VAL A CA 1
ATOM 1386 C C . VAL A 1 169 ? 19.670 11.264 -12.992 1.00 87.56 169 VAL A C 1
ATOM 1388 O O . VAL A 1 169 ? 20.014 10.606 -13.970 1.00 87.56 169 VAL A O 1
ATOM 1391 N N . ALA A 1 170 ? 18.922 12.364 -13.097 1.00 87.81 170 ALA A N 1
ATOM 1392 C CA . ALA A 1 170 ? 18.359 12.841 -14.354 1.00 87.81 170 ALA A CA 1
ATOM 1393 C C . ALA A 1 170 ? 19.439 13.245 -15.365 1.00 87.81 170 ALA A C 1
ATOM 1395 O O . ALA A 1 170 ? 19.378 12.834 -16.518 1.00 87.81 170 ALA A O 1
ATOM 1396 N N . GLU A 1 171 ? 20.462 13.992 -14.948 1.00 87.69 171 GLU A N 1
ATOM 1397 C CA . GLU A 1 171 ? 21.608 14.352 -15.795 1.00 87.69 171 GLU A CA 1
ATOM 1398 C C . GLU A 1 171 ? 22.312 13.103 -16.353 1.00 87.69 171 GLU A C 1
ATOM 1400 O O . GLU A 1 171 ? 22.578 13.001 -17.555 1.00 87.69 171 GLU A O 1
ATOM 1405 N N . LYS A 1 172 ? 22.561 12.108 -15.494 1.00 87.06 172 LYS A N 1
ATOM 1406 C CA . LYS A 1 172 ? 23.236 10.867 -15.892 1.00 87.06 172 LYS A CA 1
ATOM 1407 C C . LYS A 1 172 ? 22.397 9.999 -16.819 1.00 87.06 172 LYS A C 1
ATOM 1409 O O . LYS A 1 172 ? 22.933 9.437 -17.767 1.00 87.06 172 LYS A O 1
ATOM 1414 N N . LEU A 1 173 ? 21.093 9.898 -16.581 1.00 87.44 173 LEU A N 1
ATOM 1415 C CA . LEU A 1 173 ? 20.227 9.144 -17.479 1.00 87.44 173 LEU A CA 1
ATOM 1416 C C . LEU A 1 173 ? 20.049 9.853 -18.830 1.00 87.44 173 LEU A C 1
ATOM 1418 O O . LEU A 1 173 ? 20.093 9.177 -19.851 1.00 87.44 173 LEU A O 1
ATOM 1422 N N . ARG A 1 174 ? 19.939 11.191 -18.866 1.00 87.50 174 ARG A N 1
ATOM 1423 C CA . ARG A 1 174 ? 19.853 11.968 -20.122 1.00 87.50 174 ARG A CA 1
ATOM 1424 C C . ARG A 1 174 ? 21.114 11.884 -20.981 1.00 87.50 174 ARG A C 1
ATOM 1426 O O . ARG A 1 174 ? 21.027 11.958 -22.199 1.00 87.50 174 ARG A O 1
ATOM 1433 N N . SER A 1 175 ? 22.279 11.743 -20.354 1.00 86.56 175 SER A N 1
ATOM 1434 C CA . SER A 1 175 ? 23.565 11.569 -21.046 1.00 86.56 175 SER A CA 1
ATOM 1435 C C . SER A 1 175 ? 23.834 10.123 -21.485 1.00 86.56 175 SER A C 1
ATOM 1437 O O . SER A 1 175 ? 24.831 9.861 -22.158 1.00 86.56 175 SER A O 1
ATOM 1439 N N . SER A 1 176 ? 22.957 9.177 -21.133 1.00 87.38 176 SER A N 1
ATOM 1440 C CA . SER A 1 176 ? 23.044 7.787 -21.580 1.00 87.38 176 SER A CA 1
ATOM 1441 C C . SER A 1 176 ? 22.524 7.621 -23.004 1.00 87.38 176 SER A C 1
ATOM 1443 O O . SER A 1 176 ? 21.447 8.105 -23.339 1.00 87.38 176 SER A O 1
ATOM 1445 N N . ALA A 1 177 ? 23.223 6.817 -23.807 1.00 85.19 177 ALA A N 1
ATOM 1446 C CA . ALA A 1 177 ? 22.735 6.391 -25.120 1.00 85.19 177 ALA A CA 1
ATOM 1447 C C . ALA A 1 177 ? 21.457 5.530 -25.036 1.00 85.19 177 ALA A C 1
ATOM 1449 O O . ALA A 1 177 ? 20.676 5.490 -25.980 1.00 85.19 177 ALA A O 1
ATOM 1450 N N . ASN A 1 178 ? 21.245 4.830 -23.915 1.00 87.06 178 ASN A N 1
ATOM 1451 C CA . ASN A 1 178 ? 20.019 4.081 -23.646 1.00 87.06 178 ASN A CA 1
ATOM 1452 C C . ASN A 1 178 ? 19.591 4.318 -22.184 1.00 87.06 178 ASN A C 1
ATOM 1454 O O . ASN A 1 178 ? 20.086 3.638 -21.273 1.00 87.06 178 ASN A O 1
ATOM 1458 N N . PRO A 1 179 ? 18.721 5.316 -21.933 1.00 88.56 179 PRO A N 1
ATOM 1459 C CA . PRO A 1 179 ? 18.282 5.670 -20.585 1.00 88.56 179 PRO A CA 1
ATOM 1460 C C . PRO A 1 179 ? 17.543 4.530 -19.875 1.00 88.56 179 PRO A C 1
ATOM 1462 O O . PRO A 1 179 ? 17.794 4.293 -18.696 1.00 88.56 179 PRO A O 1
ATOM 1465 N N . ALA A 1 180 ? 16.693 3.782 -20.590 1.00 88.31 180 ALA A N 1
ATOM 1466 C CA . ALA A 1 180 ? 15.925 2.670 -20.026 1.00 88.31 180 ALA A CA 1
ATOM 1467 C C . ALA A 1 180 ? 16.832 1.518 -19.569 1.00 88.31 180 ALA A C 1
ATOM 1469 O O . ALA A 1 180 ? 16.701 1.027 -18.446 1.00 88.31 180 ALA A O 1
ATOM 1470 N N . LYS A 1 181 ? 17.813 1.138 -20.397 1.00 90.25 181 LYS A N 1
ATOM 1471 C CA . LYS A 1 181 ? 18.816 0.129 -20.040 1.00 90.25 181 LYS A CA 1
ATOM 1472 C C . LYS A 1 181 ? 19.658 0.571 -18.844 1.00 90.25 181 LYS A C 1
ATOM 1474 O O . LYS A 1 181 ? 19.804 -0.194 -17.896 1.00 90.25 181 LYS A O 1
ATOM 1479 N N . MET A 1 182 ? 20.167 1.808 -18.855 1.00 89.25 182 MET A N 1
ATOM 1480 C CA . MET A 1 182 ? 20.966 2.329 -17.738 1.00 89.25 182 MET A CA 1
ATOM 1481 C C . MET A 1 182 ? 20.161 2.358 -16.437 1.00 89.25 182 MET A C 1
ATOM 1483 O O . MET A 1 182 ? 20.668 1.938 -15.398 1.00 89.25 182 MET A O 1
ATOM 1487 N N . ALA A 1 183 ? 18.911 2.825 -16.486 1.00 89.12 183 ALA A N 1
ATOM 1488 C CA . ALA A 1 183 ? 18.019 2.817 -15.336 1.00 89.12 183 ALA A CA 1
ATOM 1489 C C . ALA A 1 183 ? 17.817 1.391 -14.807 1.00 89.12 183 ALA A C 1
ATOM 1491 O O . ALA A 1 183 ? 17.952 1.163 -13.606 1.00 89.12 183 ALA A O 1
ATOM 1492 N N . PHE A 1 184 ? 17.578 0.421 -15.693 1.00 89.00 184 PHE A N 1
ATOM 1493 C CA . PHE A 1 184 ? 17.413 -0.973 -15.294 1.00 89.00 184 PHE A CA 1
ATOM 1494 C C . PHE A 1 184 ? 18.677 -1.563 -14.651 1.00 89.00 184 PHE A C 1
ATOM 1496 O O . PHE A 1 184 ? 18.593 -2.166 -13.584 1.00 89.00 184 PHE A O 1
ATOM 1503 N N . ASP A 1 185 ? 19.855 -1.344 -15.241 1.00 87.44 185 ASP A N 1
ATOM 1504 C CA . ASP A 1 185 ? 21.136 -1.845 -14.718 1.00 87.44 185 ASP A CA 1
ATOM 1505 C C . ASP A 1 185 ? 21.464 -1.262 -13.326 1.00 87.44 185 ASP A C 1
ATOM 1507 O O . ASP A 1 185 ? 22.101 -1.906 -12.479 1.00 87.44 185 ASP A O 1
ATOM 1511 N N . VAL A 1 186 ? 21.002 -0.035 -13.065 1.00 86.81 186 VAL A N 1
ATOM 1512 C CA . VAL A 1 186 ? 21.081 0.604 -11.747 1.00 86.81 186 VAL A CA 1
ATOM 1513 C C . VAL A 1 186 ? 20.104 -0.055 -10.780 1.00 86.81 186 VAL A C 1
ATOM 1515 O O . VAL A 1 186 ? 20.529 -0.479 -9.709 1.00 86.81 186 VAL A O 1
ATOM 1518 N N . ILE A 1 187 ? 18.830 -0.187 -11.160 1.00 86.56 187 ILE A N 1
ATOM 1519 C CA . ILE A 1 187 ? 17.764 -0.789 -10.341 1.00 86.56 187 ILE A CA 1
ATOM 1520 C C . ILE A 1 187 ? 18.123 -2.215 -9.920 1.00 86.56 187 ILE A C 1
ATOM 1522 O O . ILE A 1 187 ? 17.997 -2.561 -8.745 1.00 86.56 187 ILE A O 1
ATOM 1526 N N . GLU A 1 188 ? 18.590 -3.028 -10.868 1.00 83.19 188 GLU A N 1
ATOM 1527 C CA . GLU A 1 188 ? 18.972 -4.421 -10.641 1.00 83.19 188 GLU A CA 1
ATOM 1528 C C . GLU A 1 188 ? 20.207 -4.549 -9.742 1.00 83.19 188 GLU A C 1
ATOM 1530 O O . GLU A 1 188 ? 20.336 -5.519 -8.996 1.00 83.19 188 GLU A O 1
ATOM 1535 N N . GLY A 1 189 ? 21.110 -3.571 -9.801 1.00 78.00 189 GLY A N 1
ATOM 1536 C CA . GLY A 1 189 ? 22.346 -3.582 -9.032 1.00 78.00 189 GLY A CA 1
ATOM 1537 C C . GLY A 1 189 ? 22.301 -2.913 -7.667 1.00 78.00 189 GLY A C 1
ATOM 1538 O O . GLY A 1 189 ? 23.267 -3.029 -6.915 1.00 78.00 189 GLY A O 1
ATOM 1539 N N . LEU A 1 190 ? 21.246 -2.159 -7.363 1.00 77.25 190 LEU A N 1
ATOM 1540 C CA . LEU A 1 190 ? 21.040 -1.607 -6.030 1.00 77.25 190 LEU A CA 1
ATOM 1541 C C . LEU A 1 190 ? 20.765 -2.753 -5.047 1.00 77.25 190 LEU A C 1
ATOM 1543 O O . LEU A 1 190 ? 20.072 -3.716 -5.380 1.00 77.25 190 LEU A O 1
ATOM 1547 N N . GLU A 1 191 ? 21.323 -2.649 -3.838 1.00 60.16 191 GLU A N 1
ATOM 1548 C CA . GLU A 1 191 ? 21.169 -3.679 -2.810 1.00 60.16 191 GLU A CA 1
ATOM 1549 C C . GLU A 1 191 ? 19.689 -4.007 -2.560 1.00 60.16 191 GLU A C 1
ATOM 1551 O O . GLU A 1 191 ? 18.803 -3.144 -2.600 1.00 60.16 191 GLU A O 1
ATOM 1556 N N . PHE A 1 192 ? 19.425 -5.291 -2.311 1.00 54.94 192 PHE A N 1
ATOM 1557 C CA . PHE A 1 192 ? 18.088 -5.783 -2.011 1.00 54.94 192 PHE A CA 1
ATOM 1558 C C . PHE A 1 192 ? 17.541 -5.046 -0.780 1.00 54.94 192 PHE A C 1
ATOM 1560 O O . PHE A 1 192 ? 18.220 -4.959 0.240 1.00 54.94 192 PHE A O 1
ATOM 1567 N N . CYS A 1 193 ? 16.314 -4.535 -0.886 1.00 57.62 193 CYS A N 1
ATOM 1568 C CA . CYS A 1 193 ? 15.665 -3.654 0.089 1.00 57.62 193 CYS A CA 1
ATOM 1569 C C . CYS A 1 193 ? 16.033 -2.163 0.071 1.00 57.62 193 CYS A C 1
ATOM 1571 O O . CYS A 1 193 ? 15.526 -1.444 0.925 1.00 57.62 193 CYS A O 1
ATOM 1573 N N . PHE A 1 194 ? 16.798 -1.664 -0.905 1.00 63.31 194 PHE A N 1
ATOM 1574 C CA . PHE A 1 194 ? 16.996 -0.215 -1.080 1.00 63.31 194 PHE A CA 1
ATOM 1575 C C . PHE A 1 194 ? 15.908 0.451 -1.946 1.00 63.31 194 PHE A C 1
ATOM 1577 O O . PHE A 1 194 ? 16.218 1.284 -2.799 1.00 63.31 194 PHE A O 1
ATOM 1584 N N . TYR A 1 195 ? 14.641 0.062 -1.759 1.00 67.06 195 TYR A N 1
ATOM 1585 C CA . TYR A 1 195 ? 13.530 0.365 -2.676 1.00 67.06 195 TYR A CA 1
ATOM 1586 C C . TYR A 1 195 ? 13.318 1.858 -2.938 1.00 67.06 195 TYR A C 1
ATOM 1588 O O . TYR A 1 195 ? 12.809 2.210 -3.995 1.00 67.06 195 TYR A O 1
ATOM 1596 N N . GLU A 1 196 ? 13.769 2.736 -2.044 1.00 71.38 196 GLU A N 1
ATOM 1597 C CA . GLU A 1 196 ? 13.807 4.187 -2.226 1.00 71.38 196 GLU A CA 1
ATOM 1598 C C . GLU A 1 196 ? 14.714 4.615 -3.393 1.00 71.38 196 GLU A C 1
ATOM 1600 O O . GLU A 1 196 ? 14.375 5.522 -4.153 1.00 71.38 196 GLU A O 1
ATOM 1605 N N . GLY A 1 197 ? 15.856 3.948 -3.578 1.00 78.06 197 GLY A N 1
ATOM 1606 C CA . GLY A 1 197 ? 16.752 4.189 -4.707 1.00 78.06 197 GLY A CA 1
ATOM 1607 C C . GLY A 1 197 ? 16.189 3.659 -6.019 1.00 78.06 197 GLY A C 1
ATOM 1608 O O . GLY A 1 197 ? 16.236 4.371 -7.023 1.00 78.06 197 GLY A O 1
ATOM 1609 N N . GLN A 1 198 ? 15.616 2.447 -6.022 1.00 80.69 198 GLN A N 1
ATOM 1610 C CA . GLN A 1 198 ? 14.925 1.937 -7.212 1.00 80.69 198 GLN A CA 1
ATOM 1611 C C . GLN A 1 198 ? 13.735 2.836 -7.580 1.00 80.69 198 GLN A C 1
ATOM 1613 O O . GLN A 1 198 ? 13.557 3.170 -8.749 1.00 80.69 198 GLN A O 1
ATOM 1618 N N . TRP A 1 199 ? 12.969 3.280 -6.582 1.00 85.19 199 TRP A N 1
ATOM 1619 C CA . TRP A 1 199 ? 11.864 4.222 -6.740 1.00 85.19 199 TRP A CA 1
ATOM 1620 C C . TRP A 1 199 ? 12.321 5.537 -7.374 1.00 85.19 199 TRP A C 1
ATOM 1622 O O . TRP A 1 199 ? 11.709 5.976 -8.344 1.00 85.19 199 TRP A O 1
ATOM 1632 N N . LEU A 1 200 ? 13.419 6.131 -6.891 1.00 85.81 200 LEU A N 1
ATOM 1633 C CA . LEU A 1 200 ? 13.941 7.396 -7.418 1.00 85.81 200 LEU A CA 1
ATOM 1634 C C . LEU A 1 200 ? 14.353 7.268 -8.888 1.00 85.81 200 LEU A C 1
ATOM 1636 O O . LEU A 1 200 ? 14.024 8.127 -9.702 1.00 85.81 200 LEU A O 1
ATOM 1640 N N . VAL A 1 201 ? 15.068 6.196 -9.235 1.00 88.06 201 VAL A N 1
ATOM 1641 C CA . VAL A 1 201 ? 15.522 5.962 -10.613 1.00 88.06 201 VAL A CA 1
ATOM 1642 C C . VAL A 1 201 ? 14.332 5.777 -11.554 1.00 88.06 201 VAL A C 1
ATOM 1644 O O . VAL A 1 201 ? 14.326 6.344 -12.646 1.00 88.06 201 VAL A O 1
ATOM 1647 N N . LEU A 1 202 ? 13.308 5.034 -11.123 1.00 88.94 202 LEU A N 1
ATOM 1648 C CA . LEU A 1 202 ? 12.078 4.837 -11.890 1.00 88.94 202 LEU A CA 1
ATOM 1649 C C . LEU A 1 202 ? 11.268 6.127 -12.040 1.00 88.94 202 LEU A C 1
ATOM 1651 O O . LEU A 1 202 ? 10.764 6.396 -13.126 1.00 88.94 202 LEU A O 1
ATOM 1655 N N . GLU A 1 203 ? 11.175 6.941 -10.989 1.00 87.56 203 GLU A N 1
ATOM 1656 C CA . GLU A 1 203 ? 10.496 8.240 -11.036 1.00 87.56 203 GLU A CA 1
ATOM 1657 C C . GLU A 1 203 ? 11.138 9.167 -12.072 1.00 87.56 203 GLU A C 1
ATOM 1659 O O . GLU A 1 203 ? 10.455 9.728 -12.929 1.00 87.56 203 GLU A O 1
ATOM 1664 N N . VAL A 1 204 ? 12.470 9.271 -12.046 1.00 88.69 204 VAL A 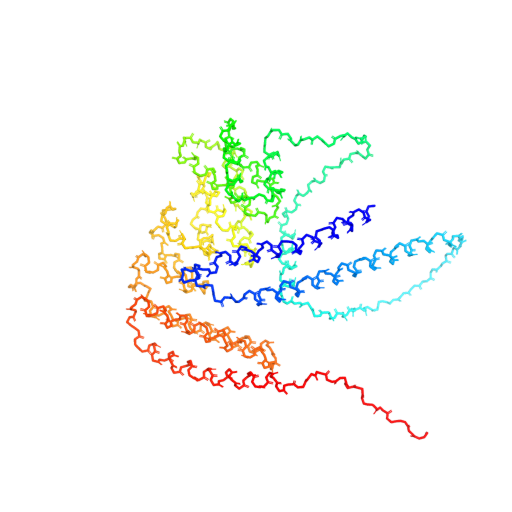N 1
ATOM 1665 C CA . VAL A 1 204 ? 13.217 10.074 -13.019 1.00 88.69 204 VAL A CA 1
ATOM 1666 C C . VAL A 1 204 ? 13.018 9.531 -14.435 1.00 88.69 204 VAL A C 1
ATOM 1668 O O . VAL A 1 204 ? 12.784 10.316 -15.355 1.00 88.69 204 VAL A O 1
ATOM 1671 N N . LEU A 1 205 ? 13.077 8.205 -14.619 1.00 88.38 205 LEU A N 1
ATOM 1672 C CA . LEU A 1 205 ? 12.860 7.565 -15.919 1.00 88.38 205 LEU A CA 1
ATOM 1673 C C . LEU A 1 205 ? 11.474 7.879 -16.488 1.00 88.38 205 LEU A C 1
ATOM 1675 O O . LEU A 1 205 ? 11.382 8.295 -17.639 1.00 88.38 205 LEU A O 1
ATOM 1679 N N . MET A 1 206 ? 10.415 7.730 -15.689 1.00 85.00 206 MET A N 1
ATOM 1680 C CA . MET A 1 206 ? 9.049 8.027 -16.124 1.00 85.00 206 MET A CA 1
ATOM 1681 C C . MET A 1 206 ? 8.872 9.502 -16.486 1.00 85.00 206 MET A C 1
ATOM 1683 O O . MET A 1 206 ? 8.259 9.804 -17.509 1.00 85.00 206 MET A O 1
ATOM 1687 N N . LYS A 1 207 ? 9.438 10.428 -15.698 1.00 85.75 207 LYS A N 1
ATOM 1688 C CA . LYS A 1 207 ? 9.362 11.855 -16.028 1.00 85.75 207 LYS A CA 1
ATOM 1689 C C . LYS A 1 207 ? 10.066 12.157 -17.349 1.00 85.75 207 LYS A C 1
ATOM 1691 O O . LYS A 1 207 ? 9.497 12.836 -18.197 1.00 85.75 207 LYS A O 1
ATOM 1696 N N . MET A 1 208 ? 11.255 11.603 -17.575 1.00 82.62 208 MET A N 1
ATOM 1697 C CA . MET A 1 208 ? 11.940 11.774 -18.860 1.00 82.62 208 MET A CA 1
ATOM 1698 C C . MET A 1 208 ? 11.165 11.141 -20.018 1.00 82.62 208 MET A C 1
ATOM 1700 O O . MET A 1 208 ? 11.090 11.753 -21.072 1.00 82.62 208 MET A O 1
ATOM 1704 N N . ALA A 1 209 ? 10.546 9.973 -19.823 1.00 82.12 209 ALA A N 1
ATOM 1705 C CA . ALA A 1 209 ? 9.710 9.333 -20.843 1.00 82.12 209 ALA A CA 1
ATOM 1706 C C . ALA A 1 209 ? 8.450 10.151 -21.190 1.00 82.12 209 ALA A C 1
ATOM 1708 O O . ALA A 1 209 ? 7.883 9.983 -22.263 1.00 82.12 209 ALA A O 1
ATOM 1709 N N . SER A 1 210 ? 8.007 11.044 -20.296 1.00 77.12 210 SER A N 1
ATOM 1710 C CA . SER A 1 210 ? 6.931 12.004 -20.585 1.00 77.12 210 SER A CA 1
ATOM 1711 C C . SER A 1 210 ? 7.411 13.265 -21.318 1.00 77.12 210 SER A C 1
ATOM 1713 O O . SER A 1 210 ? 6.616 13.933 -21.972 1.00 77.12 210 SER A O 1
ATOM 1715 N N . GLU A 1 211 ? 8.703 13.590 -21.215 1.00 79.31 211 GLU A N 1
ATOM 1716 C CA . GLU A 1 211 ? 9.338 14.756 -21.848 1.00 79.31 211 GLU A CA 1
ATOM 1717 C C . GLU A 1 211 ? 9.975 14.405 -23.208 1.00 79.31 211 GLU A C 1
ATOM 1719 O O . GLU A 1 211 ? 10.166 15.281 -24.050 1.00 79.31 211 GLU A O 1
ATOM 1724 N N . MET A 1 212 ? 10.336 13.135 -23.414 1.00 77.19 212 MET A N 1
ATOM 1725 C CA . MET A 1 212 ? 11.103 12.628 -24.552 1.00 77.19 212 MET A CA 1
ATOM 1726 C C . MET A 1 212 ? 10.635 11.222 -24.933 1.00 77.19 212 MET A C 1
ATOM 1728 O O . MET A 1 212 ? 10.238 10.437 -24.075 1.00 77.19 212 MET A O 1
ATOM 1732 N N . GLU A 1 213 ? 10.756 10.865 -26.210 1.00 74.12 213 GLU A N 1
ATOM 1733 C CA . GLU A 1 213 ? 10.455 9.511 -26.675 1.00 74.12 213 GLU A CA 1
ATOM 1734 C C . GLU A 1 213 ? 11.568 8.541 -26.237 1.00 74.12 213 GLU A C 1
ATOM 1736 O O . GLU A 1 213 ? 12.671 8.535 -26.785 1.00 74.12 213 GLU A O 1
ATOM 1741 N N . ILE A 1 214 ? 11.293 7.739 -25.204 1.00 79.31 214 ILE A N 1
ATOM 1742 C CA . ILE A 1 214 ? 12.188 6.678 -24.726 1.00 79.31 214 ILE A CA 1
ATOM 1743 C C . ILE A 1 214 ? 11.619 5.334 -25.172 1.00 79.31 214 ILE A C 1
ATOM 1745 O O . ILE A 1 214 ? 10.640 4.849 -24.614 1.00 79.31 214 ILE A O 1
ATOM 1749 N N . THR A 1 215 ? 12.267 4.694 -26.142 1.00 81.19 215 THR A N 1
ATOM 1750 C CA . THR A 1 215 ? 11.908 3.335 -26.565 1.00 81.19 215 THR A CA 1
ATOM 1751 C C . THR A 1 215 ? 12.565 2.299 -25.657 1.00 81.19 215 THR A C 1
ATOM 1753 O O . THR A 1 215 ? 13.795 2.259 -25.541 1.00 81.19 215 THR A O 1
ATOM 1756 N N . VAL A 1 216 ? 11.768 1.423 -25.044 1.00 86.38 216 VAL A N 1
ATOM 1757 C CA . VAL A 1 216 ? 12.275 0.296 -24.249 1.00 86.38 216 VAL A CA 1
ATOM 1758 C C . VAL A 1 216 ? 12.443 -0.921 -25.155 1.00 86.38 216 VAL A C 1
ATOM 1760 O O . VAL A 1 216 ? 11.473 -1.451 -25.691 1.00 86.38 216 VAL A O 1
ATOM 1763 N N . ALA A 1 217 ? 13.680 -1.382 -25.329 1.00 87.62 217 ALA A N 1
ATOM 1764 C CA . ALA A 1 217 ? 13.956 -2.561 -26.142 1.00 87.62 217 ALA A CA 1
ATOM 1765 C C . ALA A 1 217 ? 13.413 -3.853 -25.493 1.00 87.62 217 ALA A C 1
ATOM 1767 O O . ALA A 1 217 ? 13.282 -3.975 -24.273 1.00 87.62 217 ALA A O 1
ATOM 1768 N N . GLU A 1 218 ? 13.069 -4.840 -26.328 1.00 88.69 218 GLU A N 1
ATOM 1769 C CA . GLU A 1 218 ? 12.396 -6.073 -25.890 1.00 88.69 218 GLU A CA 1
ATOM 1770 C C . GLU A 1 218 ? 13.227 -6.875 -24.871 1.00 88.69 218 GLU A C 1
ATOM 1772 O O . GLU A 1 218 ? 12.680 -7.501 -23.960 1.00 88.69 218 GLU A O 1
ATOM 1777 N N . VAL A 1 219 ? 14.556 -6.830 -24.994 1.00 89.06 219 VAL A N 1
ATOM 1778 C CA . VAL A 1 219 ? 15.483 -7.491 -24.065 1.00 89.06 219 VAL A CA 1
ATOM 1779 C C . VAL A 1 219 ? 15.340 -6.902 -22.659 1.00 89.06 219 VAL A C 1
ATOM 1781 O O . VAL A 1 219 ? 15.249 -7.639 -21.677 1.00 89.06 219 VAL A O 1
ATOM 1784 N N . GLU A 1 220 ? 15.255 -5.581 -22.550 1.00 89.00 220 GLU A N 1
ATOM 1785 C CA . GLU A 1 220 ? 15.057 -4.854 -21.300 1.00 89.00 220 GLU A CA 1
ATOM 1786 C C . GLU A 1 220 ? 13.656 -5.093 -20.726 1.00 89.00 220 GLU A C 1
ATOM 1788 O O . GLU A 1 220 ? 13.534 -5.292 -19.517 1.00 89.00 220 GLU A O 1
ATOM 1793 N N . ARG A 1 221 ? 12.613 -5.180 -21.568 1.00 91.44 221 ARG A N 1
ATOM 1794 C CA . ARG A 1 221 ? 11.260 -5.575 -21.124 1.00 91.44 221 ARG A CA 1
ATOM 1795 C C . ARG A 1 221 ? 11.261 -6.966 -20.485 1.00 91.44 221 ARG A C 1
ATOM 1797 O O . ARG A 1 221 ? 10.703 -7.141 -19.404 1.00 91.44 221 ARG A O 1
ATOM 1804 N N . LYS A 1 222 ? 11.938 -7.947 -21.099 1.00 91.81 222 LYS A N 1
ATOM 1805 C CA . LYS A 1 222 ? 12.065 -9.316 -20.558 1.00 91.81 222 LYS A CA 1
ATOM 1806 C C . LYS A 1 222 ? 12.782 -9.335 -19.206 1.00 91.81 222 LYS A C 1
ATOM 1808 O O . LYS A 1 222 ? 12.276 -9.935 -18.260 1.00 91.81 222 LYS A O 1
ATOM 1813 N N . ARG A 1 223 ? 13.906 -8.620 -19.082 1.00 91.81 223 ARG A N 1
ATOM 1814 C CA . ARG A 1 223 ? 14.628 -8.477 -17.801 1.00 91.81 223 ARG A CA 1
ATOM 1815 C C . ARG A 1 223 ? 13.753 -7.830 -16.724 1.00 91.81 223 ARG A C 1
ATOM 1817 O O . ARG A 1 223 ? 13.722 -8.293 -15.582 1.00 91.81 223 ARG A O 1
ATOM 1824 N N . ALA A 1 224 ? 13.006 -6.787 -17.083 1.00 92.31 224 ALA A N 1
ATOM 1825 C CA . ALA A 1 224 ? 12.090 -6.120 -16.167 1.00 92.31 224 ALA A CA 1
ATOM 1826 C C . ALA A 1 224 ? 10.939 -7.024 -15.719 1.00 92.31 224 ALA A C 1
ATOM 1828 O O . ALA A 1 224 ? 10.597 -7.024 -14.536 1.00 92.31 224 ALA A O 1
ATOM 1829 N N . LEU A 1 225 ? 10.416 -7.869 -16.607 1.00 92.75 225 LEU A N 1
ATOM 1830 C CA . LEU A 1 225 ? 9.388 -8.846 -16.265 1.00 92.75 225 LEU A CA 1
ATOM 1831 C C . LEU A 1 225 ? 9.884 -9.894 -15.251 1.00 92.75 225 LEU A C 1
ATOM 1833 O O . LEU A 1 225 ? 9.165 -10.230 -14.306 1.00 92.75 225 LEU A O 1
ATOM 1837 N N . GLU A 1 226 ? 11.130 -10.361 -15.371 1.00 91.81 226 GLU A N 1
ATOM 1838 C CA . GLU A 1 226 ? 11.742 -11.253 -14.372 1.00 91.81 226 GLU A CA 1
ATOM 1839 C C . GLU A 1 226 ? 11.865 -10.579 -12.994 1.00 91.81 226 GLU A C 1
ATOM 1841 O O . GLU A 1 226 ? 11.603 -11.196 -11.954 1.00 91.81 226 GLU A O 1
ATOM 1846 N N . LEU A 1 227 ? 12.244 -9.296 -12.962 1.00 90.19 227 LEU A N 1
ATOM 1847 C CA . LEU A 1 227 ? 12.316 -8.512 -11.726 1.00 90.19 227 LEU A CA 1
ATOM 1848 C C . LEU A 1 227 ? 10.929 -8.303 -11.097 1.00 90.19 227 LEU A C 1
ATOM 1850 O O . LEU A 1 227 ? 10.771 -8.521 -9.894 1.00 90.19 227 LEU A O 1
ATOM 1854 N N . VAL A 1 228 ? 9.916 -7.978 -11.904 1.00 92.00 228 VAL A N 1
ATOM 1855 C CA . VAL A 1 228 ? 8.507 -7.912 -11.484 1.00 92.00 228 VAL A CA 1
ATOM 1856 C C . VAL A 1 228 ? 8.078 -9.235 -10.848 1.00 92.00 228 VAL A C 1
ATOM 1858 O O . VAL A 1 228 ? 7.497 -9.228 -9.763 1.00 92.00 228 VAL A O 1
ATOM 1861 N N . GLY A 1 229 ? 8.404 -10.379 -11.456 1.00 90.31 229 GLY A N 1
ATOM 1862 C CA . GLY A 1 229 ? 8.099 -11.697 -10.890 1.00 90.31 229 GLY A CA 1
ATOM 1863 C C . GLY A 1 229 ? 8.689 -11.897 -9.487 1.00 90.31 229 GLY A C 1
ATOM 1864 O O . GLY A 1 229 ? 7.993 -12.360 -8.576 1.00 90.31 229 GLY A O 1
ATOM 1865 N N . ARG A 1 230 ? 9.946 -11.476 -9.281 1.00 87.25 230 ARG A N 1
ATOM 1866 C CA . ARG A 1 230 ? 10.609 -11.508 -7.964 1.00 87.25 230 ARG A CA 1
ATOM 1867 C C . ARG A 1 230 ? 9.899 -10.611 -6.951 1.00 87.25 230 ARG A C 1
ATOM 1869 O O . ARG A 1 230 ? 9.580 -11.066 -5.854 1.00 87.25 230 ARG A O 1
ATOM 1876 N N . TRP A 1 231 ? 9.612 -9.364 -7.316 1.00 88.88 231 TRP A N 1
ATOM 1877 C CA . TRP A 1 231 ? 8.933 -8.398 -6.444 1.00 88.88 231 TRP A CA 1
ATOM 1878 C C . TRP A 1 231 ? 7.505 -8.820 -6.092 1.00 88.88 231 TRP A C 1
ATOM 1880 O O . TRP A 1 231 ? 7.099 -8.708 -4.938 1.00 88.88 231 TRP A O 1
ATOM 1890 N N . LYS A 1 232 ? 6.773 -9.414 -7.039 1.00 88.69 232 LYS A N 1
ATOM 1891 C CA . LYS A 1 232 ? 5.434 -9.979 -6.812 1.00 88.69 232 LYS A CA 1
ATOM 1892 C C . LYS A 1 232 ? 5.458 -11.095 -5.763 1.00 88.69 232 LYS A C 1
ATOM 1894 O O . LYS A 1 232 ? 4.555 -11.181 -4.936 1.00 88.69 232 LYS A O 1
ATOM 1899 N N . LYS A 1 233 ? 6.487 -11.948 -5.778 1.00 86.69 233 LYS A N 1
ATOM 1900 C CA . LYS A 1 233 ? 6.682 -12.995 -4.763 1.00 86.69 233 LYS A CA 1
ATOM 1901 C C . LYS A 1 233 ? 6.989 -12.395 -3.388 1.00 86.69 233 LYS A C 1
ATOM 1903 O O . LYS A 1 233 ? 6.367 -12.779 -2.407 1.00 86.69 233 LYS A O 1
ATOM 1908 N N . ILE A 1 234 ? 7.862 -11.390 -3.338 1.00 81.94 234 ILE A N 1
ATOM 1909 C CA . ILE A 1 234 ? 8.205 -10.678 -2.098 1.00 81.94 234 ILE A CA 1
ATOM 1910 C C . ILE A 1 234 ? 6.968 -10.027 -1.470 1.00 81.94 234 ILE A C 1
ATOM 1912 O O . ILE A 1 234 ? 6.733 -10.222 -0.283 1.00 81.94 234 ILE A O 1
ATOM 1916 N N . MET A 1 235 ? 6.148 -9.323 -2.257 1.00 85.62 235 MET A N 1
ATOM 1917 C CA . MET A 1 235 ? 4.912 -8.697 -1.763 1.00 85.62 235 MET A CA 1
ATOM 1918 C C . MET A 1 235 ? 3.896 -9.709 -1.213 1.00 85.62 235 MET A C 1
ATOM 1920 O O . MET A 1 235 ? 3.117 -9.366 -0.328 1.00 85.62 235 MET A O 1
ATOM 1924 N N . ARG A 1 236 ? 3.883 -10.950 -1.723 1.00 83.88 236 ARG A N 1
ATOM 1925 C CA . ARG A 1 236 ? 3.029 -12.021 -1.184 1.00 83.88 236 ARG A CA 1
ATOM 1926 C C . ARG A 1 236 ? 3.559 -12.583 0.127 1.00 83.88 236 ARG A C 1
ATOM 1928 O O . ARG A 1 236 ? 2.784 -12.782 1.057 1.00 83.88 236 ARG A O 1
ATOM 1935 N N . ASP A 1 237 ? 4.861 -12.830 0.185 1.00 76.06 237 ASP A N 1
ATOM 1936 C CA . ASP A 1 237 ? 5.474 -13.590 1.274 1.00 76.06 237 ASP A CA 1
ATOM 1937 C C . ASP A 1 237 ? 5.873 -12.702 2.469 1.00 76.06 237 ASP A C 1
ATOM 1939 O O . ASP A 1 237 ? 6.062 -13.203 3.580 1.00 76.06 237 ASP A O 1
ATOM 1943 N N . ILE A 1 238 ? 6.016 -11.386 2.260 1.00 66.00 238 ILE A N 1
ATOM 1944 C CA . ILE A 1 238 ? 6.508 -10.426 3.256 1.00 66.00 238 ILE A CA 1
ATOM 1945 C C . ILE A 1 238 ? 5.557 -9.235 3.324 1.00 66.00 238 ILE A C 1
ATOM 1947 O O . ILE A 1 238 ? 5.635 -8.303 2.528 1.00 66.00 238 ILE A O 1
ATOM 1951 N N . ASN A 1 239 ? 4.658 -9.268 4.307 1.00 58.69 239 ASN A N 1
ATOM 1952 C CA . ASN A 1 239 ? 3.585 -8.284 4.430 1.00 58.69 239 ASN A CA 1
ATOM 1953 C C . ASN A 1 239 ? 3.998 -6.971 5.138 1.00 58.69 239 ASN A C 1
ATOM 1955 O O . ASN A 1 239 ? 3.295 -5.983 4.995 1.00 58.69 239 ASN A O 1
ATOM 1959 N N . LEU A 1 240 ? 5.104 -6.925 5.900 1.00 54.97 240 LEU A N 1
ATOM 1960 C CA . LEU A 1 240 ? 5.257 -5.898 6.955 1.00 54.97 240 LEU A CA 1
ATOM 1961 C C . LEU A 1 240 ? 6.393 -4.872 6.818 1.00 54.97 240 LEU A C 1
ATOM 1963 O O . LEU A 1 240 ? 6.438 -3.944 7.616 1.00 54.97 240 LEU A O 1
ATOM 1967 N N . LEU A 1 241 ? 7.318 -4.990 5.858 1.00 54.34 241 LEU A N 1
ATOM 1968 C CA . LEU A 1 241 ? 8.564 -4.197 5.916 1.00 54.34 241 LEU A CA 1
ATOM 1969 C C . LEU A 1 241 ? 8.857 -3.301 4.712 1.00 54.34 241 LEU A C 1
ATOM 1971 O O . LEU A 1 241 ? 9.911 -2.669 4.695 1.00 54.34 241 LEU A O 1
ATOM 1975 N N . CYS A 1 242 ? 7.984 -3.220 3.704 1.00 63.91 242 CYS A N 1
ATOM 1976 C CA . CYS A 1 242 ? 8.285 -2.363 2.561 1.00 63.91 242 CYS A CA 1
ATOM 1977 C C . CYS A 1 242 ? 7.069 -1.661 1.958 1.00 63.91 242 CYS A C 1
ATOM 1979 O O . CYS A 1 242 ? 6.454 -2.149 1.014 1.00 63.91 242 CYS A O 1
ATOM 1981 N N . THR A 1 243 ? 6.780 -0.470 2.477 1.00 69.31 243 THR A N 1
ATOM 1982 C CA . THR A 1 243 ? 5.758 0.451 1.955 1.00 69.31 243 THR A CA 1
ATOM 1983 C C . THR A 1 243 ? 6.118 1.024 0.579 1.00 69.31 243 THR A C 1
ATOM 1985 O O . THR A 1 243 ? 5.231 1.383 -0.190 1.00 69.31 243 THR A O 1
ATOM 1988 N N . VAL A 1 244 ? 7.412 1.069 0.237 1.00 80.44 244 VAL A N 1
ATOM 1989 C CA . VAL A 1 244 ? 7.924 1.660 -1.015 1.00 80.44 244 VAL A CA 1
ATOM 1990 C C . VAL A 1 244 ? 7.910 0.667 -2.185 1.00 80.44 244 VAL A C 1
ATOM 1992 O O . VAL A 1 244 ? 7.738 1.067 -3.337 1.00 80.44 244 VAL A O 1
ATOM 1995 N N . LEU A 1 245 ? 8.049 -0.637 -1.915 1.00 85.56 245 LEU A N 1
ATOM 1996 C CA . LEU A 1 245 ? 8.096 -1.682 -2.945 1.00 85.56 245 LEU A CA 1
ATOM 1997 C C . LEU A 1 245 ? 6.848 -1.707 -3.845 1.00 85.56 245 LEU A C 1
ATOM 1999 O O . LEU A 1 245 ? 7.032 -1.755 -5.060 1.00 85.56 245 LEU A O 1
ATOM 2003 N N . PRO A 1 246 ? 5.604 -1.648 -3.333 1.00 89.50 246 PRO A N 1
ATOM 2004 C CA . PRO A 1 246 ? 4.418 -1.633 -4.188 1.00 89.50 246 PRO A CA 1
ATOM 2005 C C . PRO A 1 246 ? 4.417 -0.465 -5.176 1.00 89.50 246 PRO A C 1
ATOM 2007 O O . PRO A 1 246 ? 4.054 -0.636 -6.337 1.00 89.50 246 PRO A O 1
ATOM 2010 N N . GLU A 1 247 ? 4.882 0.709 -4.747 1.00 87.38 247 GLU A N 1
ATOM 2011 C CA . GLU A 1 247 ? 4.990 1.868 -5.627 1.00 87.38 247 GLU A CA 1
ATOM 2012 C C . GLU A 1 247 ? 6.091 1.676 -6.671 1.00 87.38 247 GLU A C 1
ATOM 2014 O O . GLU A 1 247 ? 5.843 1.841 -7.863 1.00 87.38 247 GLU A O 1
ATOM 2019 N N . ALA A 1 248 ? 7.292 1.271 -6.247 1.00 88.50 248 ALA A N 1
ATOM 2020 C CA . ALA A 1 248 ? 8.394 0.981 -7.162 1.00 88.50 248 ALA A CA 1
ATOM 2021 C C . ALA A 1 248 ? 7.993 -0.087 -8.193 1.00 88.50 248 ALA A C 1
ATOM 2023 O O . ALA A 1 248 ? 8.310 0.038 -9.374 1.00 88.50 248 ALA A O 1
ATOM 2024 N N . PHE A 1 249 ? 7.243 -1.107 -7.772 1.00 91.69 249 PHE A N 1
ATOM 2025 C CA . PHE A 1 249 ? 6.684 -2.128 -8.648 1.00 91.69 249 PHE A CA 1
ATOM 2026 C C . PHE A 1 249 ? 5.781 -1.521 -9.718 1.00 91.69 249 PHE A C 1
ATOM 2028 O O . PHE A 1 249 ? 5.998 -1.772 -10.901 1.00 91.69 249 PHE A O 1
ATOM 2035 N N . LEU A 1 250 ? 4.805 -0.697 -9.329 1.00 92.38 250 LEU A N 1
ATOM 2036 C CA . LEU A 1 250 ? 3.909 -0.038 -10.281 1.00 92.38 250 LEU A CA 1
ATOM 2037 C C . LEU A 1 250 ? 4.709 0.829 -11.264 1.00 92.38 250 LEU A C 1
ATOM 2039 O O . LEU A 1 250 ? 4.517 0.724 -12.475 1.00 92.38 250 LEU A O 1
ATOM 2043 N N . LYS A 1 251 ? 5.681 1.604 -10.776 1.00 91.00 251 LYS A N 1
ATOM 2044 C CA . LYS A 1 251 ? 6.540 2.434 -11.633 1.00 91.00 251 LYS A CA 1
ATOM 2045 C C . LYS A 1 251 ? 7.364 1.610 -12.618 1.00 91.00 251 LYS A C 1
ATOM 2047 O O . LYS A 1 251 ? 7.455 1.985 -13.781 1.00 91.00 251 LYS A O 1
ATOM 2052 N N . LEU A 1 252 ? 7.907 0.466 -12.195 1.00 92.06 252 LEU A N 1
ATOM 2053 C CA . LEU A 1 252 ? 8.628 -0.460 -13.073 1.00 92.06 252 LEU A CA 1
ATOM 2054 C C . LEU A 1 252 ? 7.708 -1.013 -14.167 1.00 92.06 252 LEU A C 1
ATOM 2056 O O . LEU A 1 252 ? 8.065 -0.994 -15.342 1.00 92.06 252 LEU A O 1
ATOM 2060 N N . VAL A 1 253 ? 6.507 -1.458 -13.789 1.00 93.19 253 VAL A N 1
ATOM 2061 C CA . VAL A 1 253 ? 5.511 -1.979 -14.733 1.00 93.19 253 VAL A CA 1
ATOM 2062 C C . VAL A 1 253 ? 5.105 -0.918 -15.751 1.00 93.19 253 VAL A C 1
ATOM 2064 O O . VAL A 1 253 ? 4.975 -1.226 -16.934 1.00 93.19 253 VAL A O 1
ATOM 2067 N N . ARG A 1 254 ? 4.939 0.335 -15.318 1.00 90.25 254 ARG A N 1
ATOM 2068 C CA . ARG A 1 254 ? 4.583 1.441 -16.207 1.00 90.25 254 ARG A CA 1
ATOM 2069 C C . ARG A 1 254 ? 5.737 1.829 -17.127 1.00 90.25 254 ARG A C 1
ATOM 2071 O O . ARG A 1 254 ? 5.531 1.904 -18.333 1.00 90.25 254 ARG A O 1
ATOM 2078 N N . ALA A 1 255 ? 6.930 2.039 -16.572 1.00 90.38 255 ALA A N 1
ATOM 2079 C CA . ALA A 1 255 ? 8.099 2.517 -17.307 1.00 90.38 255 ALA A CA 1
ATOM 2080 C C . ALA A 1 255 ? 8.602 1.526 -18.368 1.00 90.38 255 ALA A C 1
ATOM 2082 O O . ALA A 1 255 ? 9.188 1.952 -19.355 1.00 90.38 255 ALA A O 1
ATOM 2083 N N . PHE A 1 256 ? 8.375 0.222 -18.175 1.00 90.62 256 PHE A N 1
ATOM 2084 C CA . PHE A 1 256 ? 8.776 -0.835 -19.115 1.00 90.62 256 PHE A CA 1
ATOM 2085 C C . PHE A 1 256 ? 7.588 -1.422 -19.898 1.00 90.62 256 PHE A C 1
ATOM 2087 O O . PHE A 1 256 ? 7.723 -2.458 -20.549 1.00 90.62 256 PHE A O 1
ATOM 2094 N N . GLU A 1 257 ? 6.424 -0.765 -19.838 1.00 90.00 257 GLU A N 1
ATOM 2095 C CA . GLU A 1 257 ? 5.217 -1.123 -20.595 1.00 90.00 257 GLU A CA 1
ATOM 2096 C C . GLU A 1 257 ? 4.754 -2.573 -20.367 1.00 90.00 257 GLU A C 1
ATOM 2098 O O . GLU A 1 257 ? 4.403 -3.290 -21.301 1.00 90.00 257 GLU A O 1
ATOM 2103 N N . LEU A 1 258 ? 4.765 -3.031 -19.114 1.00 92.50 258 LEU A N 1
ATOM 2104 C CA . LEU A 1 258 ? 4.497 -4.425 -18.730 1.00 92.50 258 LEU A CA 1
ATOM 2105 C C . LEU A 1 258 ? 3.067 -4.659 -18.213 1.00 92.50 258 LEU A C 1
ATOM 2107 O O . LEU A 1 258 ? 2.794 -5.696 -17.614 1.00 92.50 258 LEU A O 1
ATOM 2111 N N . ILE A 1 259 ? 2.150 -3.701 -18.380 1.00 90.38 259 ILE A N 1
ATOM 2112 C CA . ILE A 1 259 ? 0.793 -3.761 -17.797 1.00 90.38 259 ILE A CA 1
ATOM 2113 C C . ILE A 1 259 ? 0.072 -5.055 -18.211 1.00 90.38 259 ILE A C 1
ATOM 2115 O O . ILE A 1 259 ? -0.427 -5.786 -17.352 1.00 90.38 259 ILE A O 1
ATOM 2119 N N . SER A 1 260 ? 0.077 -5.372 -19.508 1.00 90.31 260 SER A N 1
ATOM 2120 C CA . SER A 1 260 ? -0.554 -6.582 -20.048 1.00 90.31 260 SER A CA 1
ATOM 2121 C C . SER A 1 260 ? 0.150 -7.865 -19.598 1.00 90.31 260 SER A C 1
ATOM 2123 O O . SER A 1 260 ? -0.518 -8.850 -19.297 1.00 90.31 260 SER A O 1
ATOM 2125 N N . ASP A 1 261 ? 1.484 -7.848 -19.509 1.00 92.62 261 ASP A N 1
ATOM 2126 C CA . ASP A 1 261 ? 2.292 -9.013 -19.120 1.00 92.62 261 ASP A CA 1
ATOM 2127 C C . ASP A 1 261 ? 2.091 -9.396 -17.644 1.00 92.62 261 ASP A C 1
ATOM 2129 O O . ASP A 1 261 ? 2.122 -10.571 -17.276 1.00 92.62 261 ASP A O 1
ATOM 2133 N N . VAL A 1 262 ? 1.882 -8.403 -16.775 1.00 92.94 262 VAL A N 1
ATOM 2134 C CA . VAL A 1 262 ? 1.687 -8.606 -15.331 1.00 92.94 262 VAL A CA 1
ATOM 2135 C C . VAL A 1 262 ? 0.286 -9.112 -14.997 1.00 92.94 262 VAL A C 1
ATOM 2137 O O . VAL A 1 262 ? 0.120 -9.877 -14.033 1.00 92.94 262 VAL A O 1
ATOM 2140 N N . GLY A 1 263 ? -0.701 -8.674 -15.779 1.00 92.50 263 GLY A N 1
ATOM 2141 C CA . GLY A 1 263 ? -2.111 -8.972 -15.582 1.00 92.50 263 GLY A CA 1
ATOM 2142 C C . GLY A 1 263 ? -2.723 -8.285 -14.356 1.00 92.50 263 GLY A C 1
ATOM 2143 O O . GLY A 1 263 ? -2.035 -7.775 -13.465 1.00 92.50 263 GLY A O 1
ATOM 2144 N N . VAL A 1 264 ? -4.055 -8.310 -14.301 1.00 93.88 264 VAL A N 1
ATOM 2145 C CA . VAL A 1 264 ? -4.853 -7.617 -13.276 1.00 93.88 264 VAL A CA 1
ATOM 2146 C C . VAL A 1 264 ? -4.484 -8.077 -11.863 1.00 93.88 264 VAL A C 1
ATOM 2148 O O . VAL A 1 264 ? -4.242 -7.238 -11.003 1.00 93.88 264 VAL A O 1
ATOM 2151 N N . ASP A 1 265 ? -4.299 -9.379 -11.639 1.00 92.12 265 ASP A N 1
ATOM 2152 C CA . ASP A 1 265 ? -3.959 -9.926 -10.316 1.00 92.12 265 ASP A CA 1
ATOM 2153 C C . ASP A 1 265 ? -2.640 -9.375 -9.753 1.00 92.12 265 ASP A C 1
ATOM 2155 O O . ASP A 1 265 ? -2.476 -9.199 -8.545 1.00 92.12 265 ASP A O 1
ATOM 2159 N N . GLY A 1 266 ? -1.648 -9.137 -10.622 1.00 91.56 266 GLY A N 1
ATOM 2160 C CA . GLY A 1 266 ? -0.373 -8.557 -10.200 1.00 91.56 266 GLY A CA 1
ATOM 2161 C C . GLY A 1 266 ? -0.502 -7.092 -9.812 1.00 91.56 266 GLY A C 1
ATOM 2162 O O . GLY A 1 266 ? 0.100 -6.669 -8.825 1.00 91.56 266 GLY A O 1
ATOM 2163 N N . LEU A 1 267 ? -1.321 -6.347 -10.551 1.00 94.81 267 LEU A N 1
ATOM 2164 C CA . LEU A 1 267 ? -1.606 -4.947 -10.265 1.00 94.81 267 LEU A CA 1
ATOM 2165 C C . LEU A 1 267 ? -2.447 -4.808 -8.995 1.00 94.81 267 LEU A C 1
ATOM 2167 O O . LEU A 1 267 ? -2.107 -4.006 -8.130 1.00 94.81 267 LEU A O 1
ATOM 2171 N N . PHE A 1 268 ? -3.480 -5.634 -8.830 1.00 95.19 268 PHE A N 1
ATOM 2172 C CA . PHE A 1 268 ? -4.321 -5.661 -7.634 1.00 95.19 268 PHE A CA 1
ATOM 2173 C C . PHE A 1 268 ? -3.502 -5.949 -6.382 1.00 95.19 268 PHE A C 1
ATOM 2175 O O . PHE A 1 268 ? -3.628 -5.232 -5.390 1.00 95.19 268 PHE A O 1
ATOM 2182 N N . LEU A 1 269 ? -2.591 -6.927 -6.439 1.00 92.38 269 LEU A N 1
ATOM 2183 C CA . LEU A 1 269 ? -1.667 -7.175 -5.336 1.00 92.38 269 LEU A CA 1
ATOM 2184 C C . LEU A 1 269 ? -0.897 -5.901 -4.960 1.00 92.38 269 LEU A C 1
ATOM 2186 O O . LEU A 1 269 ? -0.894 -5.534 -3.788 1.00 92.38 269 LEU A O 1
ATOM 2190 N N . ALA A 1 270 ? -0.295 -5.208 -5.930 1.00 91.88 270 ALA A N 1
ATOM 2191 C CA . ALA A 1 270 ? 0.470 -3.990 -5.668 1.00 91.88 270 ALA A CA 1
ATOM 2192 C C . ALA A 1 270 ? -0.413 -2.862 -5.100 1.00 91.88 270 ALA A C 1
ATOM 2194 O O . ALA A 1 270 ? -0.107 -2.316 -4.041 1.00 91.88 270 ALA A O 1
ATOM 2195 N N . PHE A 1 271 ? -1.557 -2.564 -5.722 1.00 93.06 271 PHE A N 1
ATOM 2196 C CA . PHE A 1 271 ? -2.481 -1.524 -5.251 1.00 93.06 271 PHE A CA 1
ATOM 2197 C C . PHE A 1 271 ? -3.068 -1.817 -3.865 1.00 93.06 271 PHE A C 1
ATOM 2199 O O . PHE A 1 271 ? -3.306 -0.891 -3.083 1.00 93.06 271 PHE A O 1
ATOM 2206 N N . SER A 1 272 ? -3.248 -3.095 -3.516 1.00 90.75 272 SER A N 1
ATOM 2207 C CA . SER A 1 272 ? -3.710 -3.490 -2.183 1.00 90.75 272 SER A CA 1
ATOM 2208 C C . SER A 1 272 ? -2.706 -3.121 -1.084 1.00 90.75 272 SER A C 1
ATOM 2210 O O . SER A 1 272 ? -3.107 -2.972 0.069 1.00 90.75 272 SER A O 1
ATOM 2212 N N . ARG A 1 273 ? -1.410 -3.000 -1.412 1.00 87.00 273 ARG A N 1
ATOM 2213 C CA . ARG A 1 273 ? -0.312 -2.692 -0.472 1.00 87.00 273 ARG A CA 1
ATOM 2214 C C . ARG A 1 273 ? 0.244 -1.283 -0.626 1.00 87.00 273 ARG A C 1
ATOM 2216 O O . ARG A 1 273 ? 1.086 -0.869 0.158 1.00 87.00 273 ARG A O 1
ATOM 2223 N N . PHE A 1 274 ? -0.209 -0.553 -1.637 1.00 87.38 274 PHE A N 1
ATOM 2224 C CA . PHE A 1 274 ? 0.290 0.776 -1.938 1.00 87.38 274 PHE A CA 1
ATOM 2225 C C . PHE A 1 274 ? -0.387 1.839 -1.065 1.00 87.38 274 PHE A C 1
ATOM 2227 O O . PHE A 1 274 ? -1.462 2.324 -1.394 1.00 87.38 274 PHE A O 1
ATOM 2234 N N . GLU A 1 275 ? 0.239 2.212 0.049 1.00 79.44 275 GLU A N 1
ATOM 2235 C CA . GLU A 1 275 ? -0.314 3.133 1.054 1.00 79.44 275 GLU A CA 1
ATOM 2236 C C . GLU A 1 275 ? -0.006 4.613 0.763 1.00 79.44 275 GLU A C 1
ATOM 2238 O O . GLU A 1 275 ? 0.645 5.303 1.542 1.00 79.44 275 GLU A O 1
ATOM 2243 N N . ASN A 1 276 ? -0.479 5.123 -0.377 1.00 82.19 276 ASN A N 1
ATOM 2244 C CA . ASN A 1 276 ? -0.302 6.526 -0.770 1.00 82.19 276 ASN A CA 1
ATOM 2245 C C . ASN A 1 276 ? -1.637 7.149 -1.212 1.00 82.19 276 ASN A C 1
ATOM 2247 O O . ASN A 1 276 ? -2.511 6.462 -1.742 1.00 82.19 276 ASN A O 1
ATOM 2251 N N . LYS A 1 277 ? -1.788 8.467 -1.034 1.00 80.31 277 LYS A N 1
ATOM 2252 C CA . LYS A 1 277 ? -2.966 9.238 -1.468 1.00 80.31 277 LYS A CA 1
ATOM 2253 C C . LYS A 1 277 ? -3.158 9.216 -2.988 1.00 80.31 277 LYS A C 1
ATOM 2255 O O . LYS A 1 277 ? -4.289 9.251 -3.460 1.00 80.31 277 LYS A O 1
ATOM 2260 N N . GLU A 1 278 ? -2.076 9.058 -3.751 1.00 85.00 278 GLU A N 1
ATOM 2261 C CA . GLU A 1 278 ? -2.131 8.971 -5.217 1.00 85.00 278 GLU A CA 1
ATOM 2262 C C . GLU A 1 278 ? -2.673 7.623 -5.738 1.00 85.00 278 GLU A C 1
ATOM 2264 O O . GLU A 1 278 ? -2.846 7.453 -6.944 1.00 85.00 278 GLU A O 1
ATOM 2269 N N . ARG A 1 279 ? -2.979 6.654 -4.859 1.00 91.94 279 ARG A N 1
ATOM 2270 C CA . ARG A 1 279 ? -3.432 5.296 -5.220 1.00 91.94 279 ARG A CA 1
ATOM 2271 C C . ARG A 1 279 ? -4.603 5.286 -6.198 1.00 91.94 279 ARG A C 1
ATOM 2273 O O . ARG A 1 279 ? -4.537 4.580 -7.198 1.00 91.94 279 ARG A O 1
ATOM 2280 N N . ILE A 1 280 ? -5.647 6.073 -5.938 1.00 93.38 280 ILE A N 1
ATOM 2281 C CA . ILE A 1 280 ? -6.832 6.148 -6.807 1.00 93.38 280 ILE A CA 1
ATOM 2282 C C . ILE A 1 280 ? -6.469 6.707 -8.182 1.00 93.38 280 ILE A C 1
ATOM 2284 O O . ILE A 1 280 ? -6.906 6.178 -9.202 1.00 93.38 280 ILE A O 1
ATOM 2288 N N . ARG A 1 281 ? -5.661 7.772 -8.217 1.00 92.88 281 ARG A N 1
ATOM 2289 C CA . ARG A 1 281 ? -5.221 8.396 -9.465 1.00 92.88 281 ARG A CA 1
ATOM 2290 C C . ARG A 1 281 ? -4.405 7.411 -10.301 1.00 92.88 281 ARG A C 1
ATOM 2292 O O . ARG A 1 281 ? -4.735 7.201 -11.462 1.00 92.88 281 ARG A O 1
ATOM 2299 N N . LEU A 1 282 ? -3.411 6.757 -9.698 1.00 90.81 282 LEU A N 1
ATOM 2300 C CA . LEU A 1 282 ? -2.613 5.740 -10.381 1.00 90.81 282 LEU A CA 1
ATOM 2301 C C . LEU A 1 282 ? -3.479 4.566 -10.849 1.00 90.81 282 LEU A C 1
ATOM 2303 O O . LEU A 1 282 ? -3.306 4.095 -11.963 1.00 90.81 282 LEU A O 1
ATOM 2307 N N . PHE A 1 283 ? -4.463 4.124 -10.068 1.00 94.75 283 PHE A N 1
ATOM 2308 C CA . PHE A 1 283 ? -5.363 3.050 -10.498 1.00 94.75 283 PHE A CA 1
ATOM 2309 C C . PHE A 1 283 ? -6.112 3.389 -11.801 1.00 94.75 283 PHE A C 1
ATOM 2311 O O . PHE A 1 283 ? -6.249 2.532 -12.675 1.00 94.75 283 PHE A O 1
ATOM 2318 N N . ARG A 1 284 ? -6.530 4.654 -11.969 1.00 94.06 284 ARG A N 1
ATOM 2319 C CA . ARG A 1 284 ? -7.111 5.166 -13.224 1.00 94.06 284 ARG A CA 1
ATOM 2320 C C . ARG A 1 284 ? -6.092 5.222 -14.357 1.00 94.06 284 ARG A C 1
ATOM 2322 O O . ARG A 1 284 ? -6.367 4.744 -15.451 1.00 94.06 284 ARG A O 1
ATOM 2329 N N . GLU A 1 285 ? -4.895 5.742 -14.090 1.00 89.38 285 GLU A N 1
ATOM 2330 C CA . GLU A 1 285 ? -3.812 5.838 -15.083 1.00 89.38 285 GLU A CA 1
ATOM 2331 C C . GLU A 1 285 ? -3.337 4.464 -15.591 1.00 89.38 285 GLU A C 1
ATOM 2333 O O . GLU A 1 285 ? -2.838 4.354 -16.710 1.00 89.38 285 GLU A O 1
ATOM 2338 N N . PHE A 1 286 ? -3.530 3.406 -14.800 1.00 91.88 286 PHE A N 1
ATOM 2339 C CA . PHE A 1 286 ? -3.298 2.016 -15.199 1.00 91.88 286 PHE A CA 1
ATOM 2340 C C . PHE A 1 286 ? -4.460 1.396 -15.995 1.00 91.88 286 PHE A C 1
ATOM 2342 O O . PHE A 1 286 ? -4.375 0.231 -16.379 1.00 91.88 286 PHE A O 1
ATOM 2349 N N . GLY A 1 287 ? -5.539 2.144 -16.249 1.00 91.69 287 GLY A N 1
ATOM 2350 C CA . GLY A 1 287 ? -6.693 1.684 -17.022 1.00 91.69 287 GLY A CA 1
ATOM 2351 C C . GLY A 1 287 ? -7.561 0.656 -16.293 1.00 91.69 287 GLY A C 1
ATOM 2352 O O . GLY A 1 287 ? -8.238 -0.140 -16.935 1.00 91.69 287 GLY A O 1
ATOM 2353 N N . LEU A 1 288 ? -7.539 0.637 -14.955 1.00 95.06 288 LEU A N 1
ATOM 2354 C CA . LEU A 1 288 ? -8.233 -0.380 -14.154 1.00 95.06 288 LEU A CA 1
ATOM 2355 C C . LEU A 1 288 ? -9.642 0.036 -13.705 1.00 95.06 288 LEU A C 1
ATOM 2357 O O . LEU A 1 288 ? -10.253 -0.665 -12.904 1.00 95.06 288 LEU A O 1
ATOM 2361 N N . GLU A 1 289 ? -10.184 1.150 -14.201 1.00 94.69 289 GLU A N 1
ATOM 2362 C CA . GLU A 1 289 ? -11.449 1.720 -13.710 1.00 94.69 289 GLU A CA 1
ATOM 2363 C C . GLU A 1 289 ? -12.625 0.739 -13.780 1.00 94.69 289 GLU A C 1
ATOM 2365 O O . GLU A 1 289 ? -13.346 0.559 -12.799 1.00 94.69 289 GLU A O 1
ATOM 2370 N N . GLU A 1 290 ? -12.776 0.032 -14.902 1.00 95.25 290 GLU A N 1
ATOM 2371 C CA . GLU A 1 290 ? -13.833 -0.974 -15.087 1.00 95.25 290 GLU A CA 1
ATOM 2372 C C . GLU A 1 290 ? -13.682 -2.175 -14.143 1.00 95.25 290 GLU A C 1
ATOM 2374 O O . GLU A 1 290 ? -14.650 -2.876 -13.851 1.00 95.25 290 GLU A O 1
ATOM 2379 N N . LYS A 1 291 ? -12.464 -2.397 -13.639 1.00 96.50 291 LYS A N 1
ATOM 2380 C CA . LYS A 1 291 ? -12.103 -3.468 -12.708 1.00 96.50 291 LYS A CA 1
ATOM 2381 C C . LYS A 1 291 ? -12.175 -3.036 -11.243 1.00 96.50 291 LYS A C 1
ATOM 2383 O O . LYS A 1 291 ? -11.926 -3.853 -10.360 1.00 96.50 291 LYS A O 1
ATOM 2388 N N . ALA A 1 292 ? -12.562 -1.791 -10.954 1.00 97.25 292 ALA A N 1
ATOM 2389 C CA . ALA A 1 292 ? -12.733 -1.313 -9.583 1.00 97.25 292 ALA A CA 1
ATOM 2390 C C . ALA A 1 292 ? -13.689 -2.183 -8.735 1.00 97.25 292 ALA A C 1
ATOM 2392 O O . ALA A 1 292 ? -13.341 -2.446 -7.585 1.00 97.25 292 ALA A O 1
ATOM 2393 N N . PRO A 1 293 ? -14.838 -2.690 -9.242 1.00 97.62 293 PRO A N 1
ATOM 2394 C CA . PRO A 1 293 ? -15.698 -3.580 -8.457 1.00 97.62 293 PRO A CA 1
ATOM 2395 C C . PRO A 1 293 ? -15.003 -4.882 -8.041 1.00 97.62 293 PRO A C 1
ATOM 2397 O O . PRO A 1 293 ? -15.108 -5.282 -6.883 1.00 97.62 293 PRO A O 1
ATOM 2400 N N . ASP A 1 294 ? -14.265 -5.505 -8.962 1.00 97.75 294 ASP A N 1
ATOM 2401 C CA . ASP A 1 294 ? -13.515 -6.741 -8.708 1.00 97.75 294 ASP A CA 1
ATOM 2402 C C . ASP A 1 294 ? -12.420 -6.484 -7.658 1.00 97.75 294 ASP A C 1
ATOM 2404 O O . ASP A 1 294 ? -12.232 -7.264 -6.723 1.00 97.75 294 ASP A O 1
ATOM 2408 N N . PHE A 1 295 ? -11.743 -5.336 -7.762 1.00 97.44 295 PHE A N 1
ATOM 2409 C CA . PHE A 1 295 ? -10.724 -4.932 -6.798 1.00 97.44 295 PHE A CA 1
ATOM 2410 C C . PHE A 1 295 ? -11.304 -4.665 -5.404 1.00 97.44 295 PHE A C 1
ATOM 2412 O O . PHE A 1 295 ? -10.729 -5.096 -4.407 1.00 97.44 295 PHE A O 1
ATOM 2419 N N . ILE A 1 296 ? -12.458 -3.996 -5.319 1.00 97.31 296 ILE A N 1
ATOM 2420 C CA . ILE A 1 296 ? -13.161 -3.754 -4.052 1.00 97.31 296 ILE A CA 1
ATOM 2421 C C . ILE A 1 296 ? -13.523 -5.084 -3.384 1.00 97.31 296 ILE A C 1
ATOM 2423 O O . ILE A 1 296 ? -13.283 -5.239 -2.189 1.00 97.31 296 ILE A O 1
ATOM 2427 N N . GLN A 1 297 ? -14.029 -6.065 -4.139 1.00 96.62 297 GLN A N 1
ATOM 2428 C CA . GLN A 1 297 ? -14.312 -7.403 -3.602 1.00 96.62 297 GLN A CA 1
ATOM 2429 C C . GLN A 1 297 ? -13.054 -8.088 -3.061 1.00 96.62 297 GLN A C 1
ATOM 2431 O O . GLN A 1 297 ? -13.097 -8.669 -1.976 1.00 96.62 297 GLN A O 1
ATOM 2436 N N . GLN A 1 298 ? -11.922 -7.978 -3.765 1.00 95.69 298 GLN A N 1
ATOM 2437 C CA . GLN A 1 298 ? -10.649 -8.490 -3.256 1.00 95.69 298 GLN A CA 1
ATOM 2438 C C . GLN A 1 298 ? -10.239 -7.789 -1.951 1.00 95.69 298 GLN A C 1
ATOM 2440 O O . GLN A 1 298 ? -9.834 -8.459 -1.005 1.00 95.69 298 GLN A O 1
ATOM 2445 N N . LEU A 1 299 ? -10.355 -6.460 -1.871 1.00 95.12 299 LEU A N 1
ATOM 2446 C CA . LEU A 1 299 ? -10.013 -5.701 -0.664 1.00 95.12 299 LEU A CA 1
ATOM 2447 C C . LEU A 1 299 ? -10.880 -6.098 0.536 1.00 95.12 299 LEU A C 1
ATOM 2449 O O . LEU A 1 299 ? -10.350 -6.220 1.638 1.00 95.12 299 LEU A O 1
ATOM 2453 N N . ILE A 1 300 ? -12.176 -6.331 0.321 1.00 94.06 300 ILE A N 1
ATOM 2454 C CA . ILE A 1 300 ? -13.099 -6.842 1.346 1.00 94.06 300 ILE A CA 1
ATOM 2455 C C . ILE A 1 300 ? -12.624 -8.217 1.831 1.00 94.06 300 ILE A C 1
ATOM 2457 O O . ILE A 1 300 ? -12.465 -8.416 3.029 1.00 94.06 300 ILE A O 1
ATOM 2461 N N . GLY A 1 301 ? -12.297 -9.134 0.912 1.00 91.81 301 GLY A N 1
ATOM 2462 C CA . GLY A 1 301 ? -11.745 -10.449 1.262 1.00 91.81 301 GLY A CA 1
ATOM 2463 C C . GLY A 1 301 ? -10.376 -10.402 1.960 1.00 91.81 301 GLY A C 1
ATOM 2464 O O . GLY A 1 301 ? -10.016 -11.337 2.670 1.00 91.81 301 GLY A O 1
ATOM 2465 N N . GLU A 1 302 ? -9.615 -9.319 1.782 1.00 88.88 302 GLU A N 1
ATOM 2466 C CA . GLU A 1 302 ? -8.349 -9.044 2.477 1.00 88.88 302 GLU A CA 1
ATOM 2467 C C . GLU A 1 302 ? -8.523 -8.257 3.795 1.00 88.88 302 GLU A C 1
ATOM 2469 O O . GLU A 1 302 ? -7.517 -7.849 4.381 1.00 88.88 302 GLU A O 1
ATOM 2474 N N . ASN A 1 303 ? -9.754 -8.027 4.274 1.00 89.00 303 ASN A N 1
ATOM 2475 C CA . ASN A 1 303 ? -10.068 -7.227 5.471 1.00 89.00 303 ASN A CA 1
ATOM 2476 C C . ASN A 1 303 ? -9.600 -5.757 5.377 1.00 89.00 303 ASN A C 1
ATOM 2478 O O . ASN A 1 303 ? -9.273 -5.103 6.370 1.00 89.00 303 ASN A O 1
ATOM 2482 N N . LYS A 1 304 ? -9.540 -5.203 4.160 1.00 90.38 304 LYS A N 1
ATOM 2483 C CA . LYS A 1 304 ? -9.103 -3.824 3.871 1.00 90.38 304 LYS A CA 1
ATOM 2484 C C . LYS A 1 304 ? -10.279 -2.897 3.592 1.00 90.38 304 LYS A C 1
ATOM 2486 O O . LYS A 1 304 ? -10.254 -2.108 2.647 1.00 90.38 304 LYS A O 1
ATOM 2491 N N . HIS A 1 305 ? -11.293 -2.954 4.449 1.00 92.50 305 HIS A N 1
ATOM 2492 C CA . HIS A 1 305 ? -12.550 -2.205 4.306 1.00 92.50 305 HIS A CA 1
ATOM 2493 C C . HIS A 1 305 ? -12.364 -0.698 4.138 1.00 92.50 305 HIS A C 1
ATOM 2495 O O . HIS A 1 305 ? -13.038 -0.084 3.318 1.00 92.50 305 HIS A O 1
ATOM 2501 N N . MET A 1 306 ? -11.410 -0.093 4.853 1.00 89.62 306 MET A N 1
ATOM 2502 C CA . MET A 1 306 ? -11.144 1.347 4.730 1.00 89.62 306 MET A CA 1
ATOM 2503 C C . MET A 1 306 ? -10.616 1.720 3.341 1.00 89.62 306 MET A C 1
ATOM 2505 O O . MET A 1 306 ? -11.058 2.707 2.761 1.00 89.62 306 MET A O 1
ATOM 2509 N N . VAL A 1 307 ? -9.725 0.900 2.776 1.00 91.56 307 VAL A N 1
ATOM 2510 C CA . VAL A 1 307 ? -9.236 1.097 1.404 1.00 91.56 307 VAL A CA 1
ATOM 2511 C C . VAL A 1 307 ? -10.362 0.821 0.409 1.00 91.56 307 VAL A C 1
ATOM 2513 O O . VAL A 1 307 ? -10.539 1.576 -0.540 1.00 91.56 307 VAL A O 1
ATOM 2516 N N . ALA A 1 308 ? -11.168 -0.220 0.635 1.00 95.31 308 ALA A N 1
ATOM 2517 C CA . ALA A 1 308 ? -12.331 -0.513 -0.198 1.00 95.31 308 ALA A CA 1
ATOM 2518 C C . ALA A 1 308 ? -13.292 0.688 -0.259 1.00 95.31 308 ALA A C 1
ATOM 2520 O O . ALA A 1 308 ? -13.724 1.068 -1.346 1.00 95.31 308 ALA A O 1
ATOM 2521 N N . LEU A 1 309 ? -13.555 1.342 0.877 1.00 93.56 309 LEU A N 1
ATOM 2522 C CA . LEU A 1 309 ? -14.374 2.551 0.948 1.00 93.56 309 LEU A CA 1
ATOM 2523 C C . LEU A 1 309 ? -13.807 3.690 0.093 1.00 93.56 309 LEU A C 1
ATOM 2525 O O . LEU A 1 309 ? -14.567 4.288 -0.667 1.00 93.56 309 LEU A O 1
ATOM 2529 N N . GLU A 1 310 ? -12.496 3.954 0.138 1.00 92.12 310 GLU A N 1
ATOM 2530 C CA . GLU A 1 310 ? -11.862 4.973 -0.721 1.00 92.12 310 GLU A CA 1
ATOM 2531 C C . GLU A 1 310 ? -12.202 4.752 -2.203 1.00 92.12 310 GLU A C 1
ATOM 2533 O O . GLU A 1 310 ? -12.576 5.694 -2.906 1.00 92.12 310 GLU A O 1
ATOM 2538 N N . PHE A 1 311 ? -12.148 3.499 -2.668 1.00 95.38 311 PHE A N 1
ATOM 2539 C CA . PHE A 1 311 ? -12.524 3.134 -4.035 1.00 95.38 311 PHE A CA 1
ATOM 2540 C C . PHE A 1 311 ? -14.030 3.255 -4.284 1.00 95.38 311 PHE A C 1
ATOM 2542 O O . PHE A 1 311 ? -14.435 3.773 -5.325 1.00 95.38 311 PHE A O 1
ATOM 2549 N N . VAL A 1 312 ? -14.874 2.838 -3.338 1.00 95.94 312 VAL A N 1
ATOM 2550 C CA . VAL A 1 312 ? -16.334 2.984 -3.451 1.00 95.94 312 VAL A CA 1
ATOM 2551 C C . VAL A 1 312 ? -16.722 4.444 -3.678 1.00 95.94 312 VAL A C 1
ATOM 2553 O O . VAL A 1 312 ? -17.508 4.727 -4.584 1.00 95.94 312 VAL A O 1
ATOM 2556 N N . PHE A 1 313 ? -16.142 5.376 -2.918 1.00 92.12 313 PHE A N 1
ATOM 2557 C CA . PHE A 1 313 ? -16.387 6.807 -3.109 1.00 92.12 313 PHE A CA 1
ATOM 2558 C C . PHE A 1 313 ? -15.781 7.322 -4.415 1.00 92.12 313 PHE A C 1
ATOM 2560 O O . PHE A 1 313 ? -16.473 7.980 -5.195 1.00 92.12 313 PHE A O 1
ATOM 2567 N N . ALA A 1 314 ? -14.519 6.990 -4.696 1.00 93.88 314 ALA A N 1
ATOM 2568 C CA . ALA A 1 314 ? -13.814 7.467 -5.883 1.00 93.88 314 ALA A CA 1
ATOM 2569 C C . ALA A 1 314 ? -14.461 7.035 -7.210 1.00 93.88 314 ALA A C 1
ATOM 2571 O O . ALA A 1 314 ? -14.398 7.784 -8.189 1.00 93.88 314 ALA A O 1
ATOM 2572 N N . PHE A 1 315 ? -15.067 5.847 -7.246 1.00 95.12 315 PHE A N 1
ATOM 2573 C CA . PHE A 1 315 ? -15.705 5.267 -8.432 1.00 95.12 315 PHE A CA 1
ATOM 2574 C C . PHE A 1 315 ? -17.240 5.279 -8.363 1.00 95.12 315 PHE A C 1
ATOM 2576 O O . PHE A 1 315 ? -17.894 4.759 -9.262 1.00 95.12 315 PHE A O 1
ATOM 2583 N N . LYS A 1 316 ? -17.827 5.907 -7.332 1.00 94.44 316 LYS A N 1
ATOM 2584 C CA . LYS A 1 316 ? -19.283 6.035 -7.131 1.00 94.44 316 LYS A CA 1
ATOM 2585 C C . LYS A 1 316 ? -20.017 4.686 -7.140 1.00 94.44 316 LYS A C 1
ATOM 2587 O O . LYS A 1 316 ? -21.090 4.553 -7.719 1.00 94.44 316 LYS A O 1
ATOM 2592 N N . LEU A 1 317 ? -19.451 3.684 -6.471 1.00 95.50 317 LEU A N 1
ATOM 2593 C CA . LEU A 1 317 ? -19.980 2.314 -6.425 1.00 95.50 317 LEU A CA 1
ATOM 2594 C C . LEU A 1 317 ? -20.810 2.025 -5.161 1.00 95.50 317 LEU A C 1
ATOM 2596 O O . LEU A 1 317 ? -20.951 0.868 -4.765 1.00 95.50 317 LEU A O 1
ATOM 2600 N N . GLY A 1 318 ? -21.369 3.065 -4.533 1.00 90.81 318 GLY A N 1
ATOM 2601 C CA . GLY A 1 318 ? -22.106 2.959 -3.268 1.00 90.81 318 GLY A CA 1
ATOM 2602 C C . GLY A 1 318 ? -23.352 2.071 -3.333 1.00 90.81 318 GLY A C 1
ATOM 2603 O O . GLY A 1 318 ? -23.702 1.458 -2.332 1.00 90.81 318 GLY A O 1
ATOM 2604 N N . ASP A 1 319 ? -23.980 1.938 -4.505 1.00 91.38 319 ASP A N 1
ATOM 2605 C CA . ASP A 1 319 ? -25.144 1.059 -4.683 1.00 91.38 319 ASP A CA 1
ATOM 2606 C C . ASP A 1 319 ? -24.760 -0.428 -4.633 1.00 91.38 319 ASP A C 1
ATOM 2608 O O . ASP A 1 319 ? -25.510 -1.254 -4.117 1.00 91.38 319 ASP A O 1
ATOM 2612 N N . LYS A 1 320 ? -23.576 -0.777 -5.159 1.00 94.88 320 LYS A N 1
ATOM 2613 C CA . LYS A 1 320 ? -23.056 -2.157 -5.163 1.00 94.88 320 LYS A CA 1
ATOM 2614 C C . LYS A 1 320 ? -22.378 -2.520 -3.848 1.00 94.88 320 LYS A C 1
ATOM 2616 O O . LYS A 1 320 ? -22.447 -3.666 -3.419 1.00 94.88 320 LYS A O 1
ATOM 2621 N N . PHE A 1 321 ? -21.718 -1.545 -3.235 1.00 95.25 321 PHE A N 1
ATOM 2622 C CA . PHE A 1 321 ? -20.979 -1.702 -1.990 1.00 95.25 321 PHE A CA 1
ATOM 2623 C C . PHE A 1 321 ? -21.437 -0.621 -1.006 1.00 95.25 321 PHE A C 1
ATOM 2625 O O . PHE A 1 321 ? -20.800 0.433 -0.913 1.00 95.25 321 PHE A O 1
ATOM 2632 N N . PRO A 1 322 ? -22.555 -0.844 -0.292 1.00 93.50 322 PRO A N 1
ATOM 2633 C CA . PRO A 1 322 ? -23.102 0.146 0.625 1.00 93.50 322 PRO A CA 1
ATOM 2634 C C . PRO A 1 322 ? -22.063 0.561 1.678 1.00 93.50 322 PRO A C 1
ATOM 2636 O O . PRO A 1 322 ? -21.615 -0.293 2.450 1.00 93.50 322 PRO A O 1
ATOM 2639 N N . PRO A 1 323 ? -21.690 1.855 1.772 1.00 92.69 323 PRO A N 1
ATOM 2640 C CA . PRO A 1 323 ? -20.662 2.298 2.713 1.00 92.69 323 PRO A CA 1
ATOM 2641 C C . PRO A 1 323 ? -20.984 1.964 4.172 1.00 92.69 323 PRO A C 1
ATOM 2643 O O . PRO A 1 323 ? -20.087 1.644 4.943 1.00 92.69 323 PRO A O 1
ATOM 2646 N N . SER A 1 324 ? -22.264 1.995 4.555 1.00 90.75 324 SER A N 1
ATOM 2647 C CA . SER A 1 324 ? -22.702 1.600 5.898 1.00 90.75 324 SER A CA 1
ATOM 2648 C C . SER A 1 324 ? -22.411 0.129 6.201 1.00 90.75 324 SER A C 1
ATOM 2650 O O . SER A 1 324 ? -21.922 -0.168 7.285 1.00 90.75 324 SER A O 1
ATOM 2652 N N . ALA A 1 325 ? -22.647 -0.774 5.243 1.00 91.88 325 ALA A N 1
ATOM 2653 C CA . ALA A 1 325 ? -22.390 -2.203 5.413 1.00 91.88 325 ALA A CA 1
ATOM 2654 C C . ALA A 1 325 ? -20.886 -2.496 5.550 1.00 91.88 325 ALA A C 1
ATOM 2656 O O . ALA A 1 325 ? -20.486 -3.258 6.426 1.00 91.88 325 ALA A O 1
ATOM 2657 N N . LEU A 1 326 ? -20.044 -1.827 4.754 1.00 93.62 326 LEU A N 1
ATOM 2658 C CA . LEU A 1 326 ? -18.584 -1.955 4.854 1.00 93.62 326 LEU A CA 1
ATOM 2659 C C . LEU A 1 326 ? -18.037 -1.447 6.196 1.00 93.62 326 LEU A C 1
ATOM 2661 O O . LEU A 1 326 ? -17.141 -2.056 6.778 1.00 93.62 326 LEU A O 1
ATOM 2665 N N . LEU A 1 327 ? -18.582 -0.342 6.715 1.00 93.44 327 LEU A N 1
ATOM 2666 C CA . LEU A 1 327 ? -18.202 0.172 8.034 1.00 93.44 327 LEU A CA 1
ATOM 2667 C C . LEU A 1 327 ? -18.630 -0.780 9.162 1.00 93.44 327 LEU A C 1
ATOM 2669 O O . LEU A 1 327 ? -17.890 -0.953 10.129 1.00 93.44 327 LEU A O 1
ATOM 2673 N N . GLU A 1 328 ? -19.798 -1.416 9.049 1.00 91.00 328 GLU A N 1
ATOM 2674 C CA . GLU A 1 328 ? -20.249 -2.446 9.995 1.00 91.00 328 GLU A CA 1
ATOM 2675 C C . GLU A 1 328 ? -19.331 -3.674 9.992 1.00 91.00 328 GLU A C 1
ATOM 2677 O O . GLU A 1 328 ? -18.973 -4.181 11.060 1.00 91.00 328 GLU A O 1
ATOM 2682 N N . GLU A 1 329 ? -18.909 -4.127 8.812 1.00 92.31 329 GLU A N 1
ATOM 2683 C CA . GLU A 1 329 ? -17.987 -5.254 8.664 1.00 92.31 329 GLU A CA 1
ATOM 2684 C C . GLU A 1 329 ? -16.602 -4.936 9.245 1.00 92.31 329 GLU A C 1
ATOM 2686 O O . GLU A 1 329 ? -16.086 -5.704 10.061 1.00 92.31 329 GLU A O 1
ATOM 2691 N N . TYR A 1 330 ? -16.071 -3.742 8.966 1.00 92.06 330 TYR A N 1
ATOM 2692 C CA . TYR A 1 330 ? -14.836 -3.247 9.578 1.00 92.06 330 TYR A CA 1
ATOM 2693 C C . TYR A 1 330 ? -14.892 -3.247 11.113 1.00 92.06 330 TYR A C 1
ATOM 2695 O O . TYR A 1 330 ? -13.962 -3.703 11.780 1.00 92.06 330 TYR A O 1
ATOM 2703 N N . LEU A 1 331 ? -15.994 -2.771 11.704 1.00 92.12 331 LEU A N 1
ATOM 2704 C CA . LEU A 1 331 ? -16.166 -2.761 13.161 1.00 92.12 331 LEU A CA 1
ATOM 2705 C C . LEU A 1 331 ? -16.239 -4.171 13.747 1.00 92.12 331 LEU A C 1
ATOM 2707 O O . LEU A 1 331 ? -15.697 -4.430 14.826 1.00 92.12 331 LEU A O 1
ATOM 2711 N N . LYS A 1 332 ? -16.910 -5.091 13.048 1.00 91.88 332 LYS A N 1
ATOM 2712 C CA . LYS A 1 332 ? -16.991 -6.497 13.445 1.00 91.88 332 LYS A CA 1
ATOM 2713 C C . LYS A 1 332 ? -15.600 -7.129 13.479 1.00 91.88 332 LYS A C 1
ATOM 2715 O O . LYS A 1 332 ? -15.278 -7.815 14.449 1.00 91.88 332 LYS A O 1
ATOM 2720 N N . GLU A 1 333 ? -14.773 -6.864 12.477 1.00 88.88 333 GLU A N 1
ATOM 2721 C CA . GLU A 1 333 ? -13.399 -7.361 12.413 1.00 88.88 333 GLU A CA 1
ATOM 2722 C C . GLU A 1 333 ? -12.489 -6.728 13.460 1.00 88.88 333 GLU A C 1
ATOM 2724 O O . GLU A 1 333 ? -11.783 -7.450 14.162 1.00 88.88 333 GLU A O 1
ATOM 2729 N N . ALA A 1 334 ? -12.543 -5.406 13.637 1.00 89.12 334 ALA A N 1
ATOM 2730 C CA . ALA A 1 334 ? -11.767 -4.713 14.665 1.00 89.12 334 ALA A CA 1
ATOM 2731 C C . ALA A 1 334 ? -12.062 -5.280 16.064 1.00 89.12 334 ALA A C 1
ATOM 2733 O O . ALA A 1 334 ? -11.153 -5.526 16.860 1.00 89.12 334 ALA A O 1
ATOM 2734 N N . LYS A 1 335 ? -13.336 -5.580 16.342 1.00 91.19 335 LYS A N 1
ATOM 2735 C CA . LYS A 1 335 ? -13.756 -6.246 17.577 1.00 91.19 335 LYS A CA 1
ATOM 2736 C C . LYS A 1 335 ? -13.206 -7.669 17.693 1.00 91.19 335 LYS A C 1
ATOM 2738 O O . LYS A 1 335 ? -12.770 -8.060 18.775 1.00 91.19 335 LYS A O 1
ATOM 2743 N N . GLN A 1 336 ? -13.220 -8.453 16.615 1.00 90.94 336 GLN A N 1
ATOM 2744 C CA . GLN A 1 336 ? -12.651 -9.807 16.607 1.00 90.94 336 GLN A CA 1
ATOM 2745 C C . GLN A 1 336 ? -11.137 -9.786 16.853 1.00 90.94 336 GLN A C 1
ATOM 2747 O O . GLN A 1 336 ? -10.652 -10.537 17.697 1.00 90.94 336 GLN A O 1
ATOM 2752 N N . GLN A 1 337 ? -10.405 -8.880 16.200 1.00 86.44 337 GLN A N 1
ATOM 2753 C CA . GLN A 1 337 ? -8.968 -8.690 16.418 1.00 86.44 337 GLN A CA 1
ATOM 2754 C C . GLN A 1 337 ? -8.672 -8.290 17.866 1.00 86.44 337 GLN A C 1
ATOM 2756 O O . GLN A 1 337 ? -7.796 -8.869 18.506 1.00 86.44 337 GLN A O 1
ATOM 2761 N N . ALA A 1 338 ? -9.446 -7.358 18.427 1.00 88.06 338 ALA A N 1
ATOM 2762 C CA . ALA A 1 338 ? -9.314 -6.972 19.827 1.00 88.06 338 ALA A CA 1
ATOM 2763 C C . ALA A 1 338 ? -9.592 -8.136 20.790 1.00 88.06 338 ALA A C 1
ATOM 2765 O O . ALA A 1 338 ? -8.924 -8.282 21.811 1.00 88.06 338 ALA A O 1
ATOM 2766 N N . GLN A 1 339 ? -10.571 -8.991 20.494 1.00 89.31 339 GLN A N 1
ATOM 2767 C CA . GLN A 1 339 ? -10.824 -10.192 21.293 1.00 89.31 339 GLN A CA 1
ATOM 2768 C C . GLN A 1 339 ? -9.674 -11.195 21.215 1.00 89.31 339 GLN A C 1
ATOM 2770 O O . GLN A 1 339 ? -9.320 -11.773 22.241 1.00 89.31 339 GLN A O 1
ATOM 2775 N N . GLU A 1 340 ? -9.080 -11.375 20.040 1.00 88.81 340 GLU A N 1
ATOM 2776 C CA . GLU A 1 340 ? -7.940 -12.270 19.871 1.00 88.81 340 GLU A CA 1
ATOM 2777 C C . GLU A 1 340 ? -6.710 -11.758 20.627 1.00 88.81 340 GLU A C 1
ATOM 2779 O O . GLU A 1 340 ? -6.131 -12.511 21.405 1.00 88.81 340 GLU A O 1
ATOM 2784 N N . MET A 1 341 ? -6.403 -10.458 20.538 1.00 83.62 341 MET A N 1
ATOM 2785 C CA . MET A 1 341 ? -5.328 -9.834 21.324 1.00 83.62 341 MET A CA 1
ATOM 2786 C C . MET A 1 341 ? -5.519 -10.026 22.838 1.00 83.62 341 MET A C 1
ATOM 2788 O O . MET A 1 341 ? -4.567 -10.301 23.567 1.00 83.62 341 MET A O 1
ATOM 2792 N N . ARG A 1 342 ? -6.763 -9.936 23.334 1.00 84.69 342 ARG A N 1
ATOM 2793 C CA . ARG A 1 342 ? -7.067 -10.198 24.753 1.00 84.69 342 ARG A CA 1
ATOM 2794 C C . ARG A 1 342 ? -6.825 -11.659 25.141 1.00 84.69 342 ARG A C 1
ATOM 2796 O O . ARG A 1 342 ? -6.391 -11.922 26.261 1.00 84.69 342 ARG A O 1
ATOM 2803 N N . ARG A 1 343 ? -7.127 -12.607 24.246 1.00 85.75 343 ARG A N 1
ATOM 2804 C CA . ARG A 1 343 ? -6.915 -14.046 24.476 1.00 85.75 343 ARG A CA 1
ATOM 2805 C C . ARG A 1 343 ? -5.433 -14.401 24.449 1.00 85.75 343 ARG A C 1
ATOM 2807 O O . ARG A 1 343 ? -4.971 -15.093 25.354 1.00 85.75 343 ARG A O 1
ATOM 2814 N N . SER A 1 344 ? -4.695 -13.899 23.460 1.00 81.00 344 SER A N 1
ATOM 2815 C CA . SER A 1 344 ? -3.258 -14.146 23.321 1.00 81.00 344 SER A CA 1
ATOM 2816 C C . SER A 1 344 ? -2.454 -13.563 24.480 1.00 81.00 344 SER A C 1
ATOM 2818 O O . SER A 1 344 ? -1.465 -14.163 24.893 1.00 81.00 344 SER A O 1
ATOM 2820 N N . GLY A 1 345 ? -2.914 -12.450 25.060 1.00 77.50 345 GLY A N 1
ATOM 2821 C CA . GLY A 1 345 ? -2.242 -11.805 26.186 1.00 77.50 345 GLY A CA 1
ATOM 2822 C C . GLY A 1 345 ? -2.384 -12.484 27.539 1.00 77.50 345 GLY A C 1
ATOM 2823 O O . GLY A 1 345 ? -1.885 -11.965 28.535 1.00 77.50 345 GLY A O 1
ATOM 2824 N N . ASN A 1 346 ? -3.054 -13.639 27.608 1.00 78.31 346 ASN A N 1
ATOM 2825 C CA . ASN A 1 346 ? -3.074 -14.528 28.773 1.00 78.31 346 ASN A CA 1
ATOM 2826 C C . ASN A 1 346 ? -3.391 -13.820 30.114 1.00 78.31 346 ASN A C 1
ATOM 2828 O O . ASN A 1 346 ? -2.804 -14.120 31.156 1.00 78.31 346 ASN A O 1
ATOM 2832 N N . GLY A 1 347 ? -4.305 -12.842 30.086 1.00 76.38 347 GLY A N 1
ATOM 2833 C CA . GLY A 1 347 ? -4.719 -12.070 31.263 1.00 76.38 347 GLY A CA 1
ATOM 2834 C C . GLY A 1 347 ? -3.830 -10.872 31.621 1.00 76.38 347 GLY A C 1
ATOM 2835 O O . GLY A 1 347 ? -4.050 -10.268 32.671 1.00 76.38 347 GLY A O 1
ATOM 2836 N N . ASN A 1 348 ? -2.859 -10.500 30.778 1.00 84.00 348 ASN A N 1
ATOM 2837 C CA . ASN A 1 348 ? -2.054 -9.291 30.938 1.00 84.00 348 ASN A CA 1
ATOM 2838 C C . ASN A 1 348 ? -2.937 -8.028 30.820 1.00 84.00 348 ASN A C 1
ATOM 2840 O O . ASN A 1 348 ? -3.476 -7.754 29.742 1.00 84.00 348 ASN A O 1
ATOM 2844 N N . PRO A 1 349 ? -3.068 -7.214 31.887 1.00 82.56 349 PRO A N 1
ATOM 2845 C CA . PRO A 1 349 ? -3.912 -6.021 31.853 1.00 82.56 349 PRO A CA 1
ATOM 2846 C C . PRO A 1 349 ? -3.460 -4.959 30.840 1.00 82.56 349 PRO A C 1
ATOM 2848 O O . PRO A 1 349 ? -4.296 -4.212 30.337 1.00 82.56 349 PRO A O 1
ATOM 2851 N N . LEU A 1 350 ? -2.160 -4.884 30.522 1.00 81.38 350 LEU A N 1
ATOM 2852 C CA . LEU A 1 350 ? -1.640 -3.931 29.536 1.00 81.38 350 LEU A CA 1
ATOM 2853 C C . LEU A 1 350 ? -2.026 -4.330 28.107 1.00 81.38 350 LEU A C 1
ATOM 2855 O O . LEU A 1 350 ? -2.381 -3.471 27.304 1.00 81.38 350 LEU A O 1
ATOM 2859 N N . GLU A 1 351 ? -2.004 -5.626 27.801 1.00 82.69 351 GLU A N 1
ATOM 2860 C CA . GLU A 1 351 ? -2.441 -6.145 26.501 1.00 82.69 351 GLU A CA 1
ATOM 2861 C C . GLU A 1 351 ? -3.957 -6.040 26.344 1.00 82.69 351 GLU A C 1
ATOM 2863 O O . GLU A 1 351 ? -4.437 -5.652 25.281 1.00 82.69 351 GLU A O 1
ATOM 2868 N N . ALA A 1 352 ? -4.715 -6.274 27.422 1.00 85.81 352 ALA A N 1
ATOM 2869 C CA . ALA A 1 352 ? -6.154 -6.030 27.434 1.00 85.81 352 ALA A CA 1
ATOM 2870 C C . ALA A 1 352 ? -6.489 -4.554 27.160 1.00 85.81 352 ALA A C 1
ATOM 2872 O O . ALA A 1 352 ? -7.307 -4.269 26.285 1.00 85.81 352 ALA A O 1
ATOM 2873 N N . TYR A 1 353 ? -5.790 -3.631 27.833 1.00 85.50 353 TYR A N 1
ATOM 2874 C CA . TYR A 1 353 ? -5.908 -2.195 27.580 1.00 85.50 353 TYR A CA 1
ATOM 2875 C C . TYR A 1 353 ? -5.556 -1.842 26.133 1.00 85.50 353 TYR A C 1
ATOM 2877 O O . TYR A 1 353 ? -6.315 -1.134 25.472 1.00 85.50 353 TYR A O 1
ATOM 2885 N N . SER A 1 354 ? -4.435 -2.358 25.618 1.00 82.12 354 SER A N 1
ATOM 2886 C CA . SER A 1 354 ? -4.018 -2.109 24.237 1.00 82.12 354 SER A CA 1
ATOM 2887 C C . SER A 1 354 ? -5.066 -2.595 23.239 1.00 82.12 354 SER A C 1
ATOM 2889 O O . SER A 1 354 ? -5.393 -1.871 22.305 1.00 82.12 354 SER A O 1
ATOM 2891 N N . ALA A 1 355 ? -5.646 -3.776 23.458 1.00 86.94 355 ALA A N 1
ATOM 2892 C CA . ALA A 1 355 ? -6.704 -4.305 22.610 1.00 86.94 355 ALA A CA 1
ATOM 2893 C C . ALA A 1 355 ? -7.972 -3.441 22.638 1.00 86.94 355 ALA A C 1
ATOM 2895 O O . ALA A 1 355 ? -8.563 -3.167 21.593 1.00 86.94 355 ALA A O 1
ATOM 2896 N N . THR A 1 356 ? -8.373 -2.971 23.823 1.00 86.56 356 THR A N 1
ATOM 2897 C CA . THR A 1 356 ? -9.505 -2.049 23.976 1.00 86.56 356 THR A CA 1
ATOM 2898 C C . THR A 1 356 ? -9.240 -0.704 23.290 1.00 86.56 356 THR A C 1
ATOM 2900 O O . THR A 1 356 ? -10.141 -0.158 22.656 1.00 86.56 356 THR A O 1
ATOM 2903 N N . MET A 1 357 ? -8.011 -0.185 23.348 1.00 86.00 357 MET A N 1
ATOM 2904 C CA . MET A 1 357 ? -7.627 1.050 22.655 1.00 86.00 357 MET A CA 1
ATOM 2905 C C . MET A 1 357 ? -7.610 0.902 21.132 1.00 86.00 357 MET A C 1
ATOM 2907 O O . MET A 1 357 ? -8.038 1.819 20.430 1.00 86.00 357 MET A O 1
ATOM 2911 N N . THR A 1 358 ? -7.170 -0.240 20.604 1.00 85.31 358 THR A N 1
ATOM 2912 C CA . THR A 1 358 ? -7.266 -0.537 19.167 1.00 85.31 358 THR A CA 1
ATOM 2913 C C . THR A 1 358 ? -8.724 -0.561 18.702 1.00 85.31 358 THR A C 1
ATOM 2915 O O . THR A 1 358 ? -9.054 0.059 17.692 1.00 85.31 358 THR A O 1
ATOM 2918 N N . GLU A 1 359 ? -9.615 -1.203 19.465 1.00 90.69 359 GLU A N 1
ATOM 2919 C CA . GLU A 1 359 ? -11.057 -1.242 19.179 1.00 90.69 359 GLU A CA 1
ATOM 2920 C C . GLU A 1 359 ? -11.679 0.168 19.194 1.00 90.69 359 GLU A C 1
ATOM 2922 O O . GLU A 1 359 ? -12.410 0.536 18.274 1.00 90.69 359 GLU A O 1
ATOM 2927 N N . LEU A 1 360 ? -11.334 0.992 20.192 1.00 87.88 360 LEU A N 1
ATOM 2928 C CA . LEU A 1 360 ? -11.768 2.392 20.278 1.00 87.88 360 LEU A CA 1
ATOM 2929 C C . LEU A 1 360 ? -11.271 3.230 19.094 1.00 87.88 360 LEU A C 1
ATOM 2931 O O . LEU A 1 360 ? -12.042 3.988 18.513 1.00 87.88 360 LEU A O 1
ATOM 2935 N N . THR A 1 361 ? -10.013 3.051 18.690 1.00 88.12 361 THR A N 1
ATOM 2936 C CA . THR A 1 361 ? -9.415 3.791 17.567 1.00 88.12 361 THR A CA 1
ATOM 2937 C C . THR A 1 361 ? -10.131 3.474 16.250 1.00 88.12 361 THR A C 1
ATOM 2939 O O . THR A 1 361 ? -10.389 4.380 15.454 1.00 88.12 361 THR A O 1
ATOM 2942 N N . ALA A 1 362 ? -10.503 2.207 16.033 1.00 89.12 362 ALA A N 1
ATOM 2943 C CA . ALA A 1 362 ? -11.313 1.790 14.888 1.00 89.12 362 ALA A CA 1
ATOM 2944 C C . ALA A 1 362 ? -12.715 2.427 14.917 1.00 89.12 362 ALA A C 1
ATOM 2946 O O . ALA A 1 362 ? -13.183 2.941 13.900 1.00 89.12 362 ALA A O 1
ATOM 2947 N N . MET A 1 363 ? -13.371 2.462 16.081 1.00 92.25 363 MET A N 1
ATOM 2948 C CA . MET A 1 363 ? -14.679 3.111 16.246 1.00 92.25 363 MET A CA 1
ATOM 2949 C C . MET A 1 363 ? -14.632 4.624 15.989 1.00 92.25 363 MET A C 1
ATOM 2951 O O . MET A 1 363 ? -15.486 5.154 15.274 1.00 92.25 363 MET A O 1
ATOM 2955 N N . ASP A 1 364 ? -13.618 5.316 16.509 1.00 88.62 364 ASP A N 1
ATOM 2956 C CA . ASP A 1 364 ? -13.419 6.750 16.280 1.00 88.62 364 ASP A CA 1
ATOM 2957 C C . ASP A 1 364 ? -13.138 7.059 14.803 1.00 88.62 364 ASP A C 1
ATOM 2959 O O . ASP A 1 364 ? -13.630 8.055 14.265 1.00 88.62 364 ASP A O 1
ATOM 2963 N N . LEU A 1 365 ? -12.376 6.194 14.120 1.00 88.56 365 LEU A N 1
ATOM 2964 C CA . LEU A 1 365 ? -12.150 6.287 12.678 1.00 88.56 365 LEU A CA 1
ATOM 2965 C C . LEU A 1 365 ? -13.466 6.181 11.898 1.00 88.56 365 LEU A C 1
ATOM 2967 O O . LEU A 1 365 ? -13.708 7.017 11.030 1.00 88.56 365 LEU A O 1
ATOM 2971 N N . VAL A 1 366 ? -14.340 5.228 12.236 1.00 90.31 366 VAL A N 1
ATOM 2972 C CA . VAL A 1 366 ? -15.662 5.093 11.600 1.00 90.31 366 VAL A CA 1
ATOM 2973 C C . VAL A 1 366 ? -16.523 6.332 11.828 1.00 90.31 366 VAL A C 1
ATOM 2975 O O . VAL A 1 366 ? -17.092 6.860 10.873 1.00 90.31 366 VAL A O 1
ATOM 2978 N N . MET A 1 367 ? -16.589 6.846 13.059 1.00 87.50 367 MET A N 1
ATOM 2979 C CA . MET A 1 367 ? -17.344 8.068 13.366 1.00 87.50 367 MET A CA 1
ATOM 2980 C C . MET A 1 367 ? -16.858 9.264 12.546 1.00 87.50 367 MET A C 1
ATOM 2982 O O . MET A 1 367 ? -17.666 10.020 11.998 1.00 87.50 367 MET A O 1
ATOM 2986 N N . ARG A 1 368 ? -15.536 9.417 12.426 1.00 88.44 368 ARG A N 1
ATOM 2987 C CA . ARG A 1 368 ? -14.921 10.451 11.592 1.00 88.44 368 ARG A CA 1
ATOM 2988 C C . ARG A 1 368 ? -15.311 10.278 10.127 1.00 88.44 368 ARG A C 1
ATOM 2990 O O . ARG A 1 368 ? -15.774 11.230 9.508 1.00 88.44 368 ARG A O 1
ATOM 2997 N N . TYR A 1 369 ? -15.209 9.058 9.611 1.00 87.75 369 TYR A N 1
ATOM 2998 C CA . TYR A 1 369 ? -15.477 8.749 8.211 1.00 87.75 369 TYR A CA 1
ATOM 2999 C C . TYR A 1 369 ? -16.944 8.978 7.823 1.00 87.75 369 TYR A C 1
ATOM 3001 O O . TYR A 1 369 ? -17.227 9.545 6.768 1.00 87.75 369 TYR A O 1
ATOM 3009 N N . ILE A 1 370 ? -17.880 8.600 8.701 1.00 87.81 370 ILE A N 1
ATOM 3010 C CA . ILE A 1 370 ? -19.314 8.866 8.529 1.00 87.81 370 ILE A CA 1
ATOM 3011 C C . ILE A 1 370 ? -19.583 10.374 8.453 1.00 87.81 370 ILE A C 1
ATOM 3013 O O . ILE A 1 370 ? -20.364 10.810 7.605 1.00 87.81 370 ILE A O 1
ATOM 3017 N N . LYS A 1 371 ? -18.926 11.167 9.311 1.00 86.75 371 LYS A N 1
ATOM 3018 C CA . LYS A 1 371 ? -19.072 12.626 9.356 1.00 86.75 371 LYS A CA 1
ATOM 3019 C C . LYS A 1 371 ? -18.477 13.306 8.122 1.00 86.75 371 LYS A C 1
ATOM 3021 O O . LYS A 1 371 ? -19.141 14.139 7.519 1.00 86.75 371 LYS A O 1
ATOM 3026 N N . GLU A 1 372 ? -17.247 12.961 7.751 1.00 86.06 372 GLU A N 1
ATOM 3027 C CA . GLU A 1 372 ? -16.529 13.578 6.624 1.00 86.06 372 GLU A CA 1
ATOM 3028 C C . GLU A 1 372 ? -17.205 13.295 5.277 1.00 86.06 372 GLU A C 1
ATOM 3030 O O . GLU A 1 372 ? -17.236 14.165 4.411 1.00 86.06 372 GLU A O 1
ATOM 3035 N N . ASN A 1 373 ? -17.805 12.111 5.123 1.00 82.62 373 ASN A N 1
ATOM 3036 C CA . ASN A 1 373 ? -18.440 11.682 3.875 1.00 82.62 373 ASN A CA 1
ATOM 3037 C C . ASN A 1 373 ? -19.976 11.801 3.887 1.00 82.62 373 ASN A C 1
ATOM 3039 O O . ASN A 1 373 ? -20.628 11.337 2.954 1.00 82.62 373 ASN A O 1
ATOM 3043 N N . ASN A 1 374 ? -20.570 12.408 4.925 1.00 83.56 374 ASN A N 1
ATOM 3044 C CA . ASN A 1 374 ? -22.025 12.571 5.087 1.00 83.56 374 ASN A CA 1
ATOM 3045 C C . ASN A 1 374 ? -22.824 11.267 4.870 1.00 83.56 374 ASN A C 1
ATOM 3047 O O . ASN A 1 374 ? -23.880 11.256 4.229 1.00 83.56 374 ASN A O 1
ATOM 3051 N N . ILE A 1 375 ? -22.315 10.146 5.389 1.00 85.06 375 ILE A N 1
ATOM 3052 C CA . ILE A 1 375 ? -22.935 8.829 5.202 1.00 85.06 375 ILE A CA 1
ATOM 3053 C C . ILE A 1 375 ? -24.215 8.759 6.044 1.00 85.06 375 ILE A C 1
ATOM 3055 O O . ILE A 1 375 ? -24.190 8.950 7.262 1.00 85.06 375 ILE A O 1
ATOM 3059 N N . LYS A 1 376 ? -25.345 8.438 5.404 1.00 84.06 376 LYS A N 1
ATOM 3060 C CA . LYS A 1 376 ? -26.648 8.264 6.068 1.00 84.06 376 LYS A CA 1
ATOM 3061 C C . LYS A 1 376 ? -26.692 6.944 6.848 1.00 84.06 376 LYS A C 1
ATOM 3063 O O . LYS A 1 376 ? -27.272 5.967 6.392 1.00 84.06 376 LYS A O 1
ATOM 3068 N N . ALA A 1 377 ? -26.054 6.918 8.016 1.00 84.44 377 ALA A N 1
ATOM 3069 C CA . ALA A 1 377 ? -25.920 5.733 8.866 1.00 84.44 377 ALA A CA 1
ATOM 3070 C C . ALA A 1 377 ? -26.257 6.042 10.339 1.00 84.44 377 ALA A C 1
ATOM 3072 O O . ALA A 1 377 ? -25.475 5.763 11.245 1.00 84.44 377 ALA A O 1
ATOM 3073 N N . GLU A 1 378 ? -27.416 6.656 10.593 1.00 84.38 378 GLU A N 1
ATOM 3074 C CA . GLU A 1 378 ? -27.817 7.102 11.940 1.00 84.38 378 GLU A CA 1
ATOM 3075 C C . GLU A 1 378 ? -27.915 5.959 12.961 1.00 84.38 378 GLU A C 1
ATOM 3077 O O . GLU A 1 378 ? -27.547 6.130 14.124 1.00 84.38 378 GLU A O 1
ATOM 3082 N N . SER A 1 379 ? -28.391 4.784 12.539 1.00 83.12 379 SER A N 1
ATOM 3083 C CA . SER A 1 379 ? -28.452 3.585 13.383 1.00 83.12 379 SER A CA 1
ATOM 3084 C C . SER A 1 379 ? -27.056 3.127 13.812 1.00 83.12 379 SER A C 1
ATOM 3086 O O . SER A 1 379 ? -26.820 2.881 14.997 1.00 83.12 379 SER A O 1
ATOM 3088 N N . LEU A 1 380 ? -26.118 3.082 12.861 1.00 85.75 380 LEU A N 1
ATOM 3089 C CA . LEU A 1 380 ? -24.725 2.725 13.101 1.00 85.75 380 LEU A CA 1
ATOM 3090 C C . LEU A 1 380 ? -24.051 3.728 14.040 1.00 85.75 380 LEU A C 1
ATOM 3092 O O . LEU A 1 380 ? -23.438 3.319 15.021 1.00 85.75 380 LEU A O 1
ATOM 3096 N N . GLN A 1 381 ? -24.221 5.032 13.798 1.00 85.44 381 GLN A N 1
ATOM 3097 C CA . GLN A 1 381 ? -23.662 6.084 14.655 1.00 85.44 381 GLN A CA 1
ATOM 3098 C C . GLN A 1 381 ? -24.102 5.924 16.114 1.00 85.44 381 GLN A C 1
ATOM 3100 O O . GLN A 1 381 ? -23.263 5.941 17.013 1.00 85.44 381 GLN A O 1
ATOM 3105 N N . LYS A 1 382 ? -25.405 5.725 16.361 1.00 85.88 382 LYS A N 1
ATOM 3106 C CA . LYS A 1 382 ? -25.932 5.525 17.722 1.00 85.88 382 LYS A CA 1
ATOM 3107 C C . LYS A 1 382 ? -25.294 4.306 18.392 1.00 85.88 382 LYS A C 1
ATOM 3109 O O . LYS A 1 382 ? -24.787 4.416 19.507 1.00 85.88 382 LYS A O 1
ATOM 3114 N N . SER A 1 383 ? -25.240 3.178 17.683 1.00 88.19 383 SER A N 1
ATOM 3115 C CA . SER A 1 383 ? -24.621 1.943 18.181 1.00 88.19 383 SER A CA 1
ATOM 3116 C C . SER A 1 383 ? -23.127 2.111 18.501 1.00 88.19 383 SER A C 1
ATOM 3118 O O . SER A 1 383 ? -22.637 1.614 19.522 1.00 88.19 383 SER A O 1
ATOM 3120 N N . VAL A 1 384 ? -22.388 2.833 17.652 1.00 88.50 384 VAL A N 1
ATOM 3121 C CA . VAL A 1 384 ? -20.955 3.099 17.847 1.00 88.50 384 VAL A CA 1
ATOM 3122 C C . VAL A 1 384 ? -20.726 4.001 19.060 1.00 88.50 384 VAL A C 1
ATOM 3124 O O . VAL A 1 384 ? -19.902 3.662 19.906 1.00 88.50 384 VAL A O 1
ATOM 3127 N N . VAL A 1 385 ? -21.494 5.084 19.219 1.00 88.50 385 VAL A N 1
ATOM 3128 C CA . VAL A 1 385 ? -21.393 5.989 20.383 1.00 88.50 385 VAL A CA 1
ATOM 3129 C C . VAL A 1 385 ? -21.647 5.245 21.698 1.00 88.50 385 VAL A C 1
ATOM 3131 O O . VAL A 1 385 ? -20.885 5.386 22.660 1.00 88.50 385 VAL A O 1
ATOM 3134 N N . GLU A 1 386 ? -22.681 4.404 21.747 1.00 88.81 386 GLU A N 1
ATOM 3135 C CA . GLU A 1 386 ? -22.957 3.581 22.925 1.00 88.81 386 GLU A CA 1
ATOM 3136 C C . GLU A 1 386 ? -21.808 2.612 23.230 1.00 88.81 386 GLU A C 1
ATOM 3138 O O . GLU A 1 386 ? -21.425 2.445 24.393 1.00 88.81 386 GLU A O 1
ATOM 3143 N N . SER A 1 387 ? -21.232 1.995 22.198 1.00 87.62 387 SER A N 1
ATOM 3144 C CA . SER A 1 387 ? -20.120 1.049 22.332 1.00 87.62 387 SER A CA 1
ATOM 3145 C C . SER A 1 387 ? -18.836 1.729 22.813 1.00 87.62 387 SER A C 1
ATOM 3147 O O . SER A 1 387 ? -18.212 1.231 23.753 1.00 87.62 387 SER A O 1
ATOM 3149 N N . ILE A 1 388 ? -18.502 2.909 22.275 1.00 88.38 388 ILE A N 1
ATOM 3150 C CA . ILE A 1 388 ? -17.375 3.743 22.724 1.00 88.38 388 ILE A CA 1
ATOM 3151 C C . ILE A 1 388 ? -17.502 4.040 24.221 1.00 88.38 388 ILE A C 1
ATOM 3153 O O . ILE A 1 388 ? -16.559 3.818 24.979 1.00 88.38 388 ILE A O 1
ATOM 3157 N N . SER A 1 389 ? -18.687 4.458 24.683 1.00 88.19 389 SER A N 1
ATOM 3158 C CA . SER A 1 389 ? -18.902 4.800 26.097 1.00 88.19 389 SER A CA 1
ATOM 3159 C C . SER A 1 389 ? -18.646 3.622 27.053 1.00 88.19 389 SER A C 1
ATOM 3161 O O . SER A 1 389 ? -18.155 3.803 28.173 1.00 88.19 389 SER A O 1
ATOM 3163 N N . LYS A 1 390 ? -18.959 2.393 26.618 1.00 90.81 390 LYS A N 1
ATOM 3164 C CA . LYS A 1 390 ? -18.722 1.161 27.383 1.00 90.81 390 LYS A CA 1
ATOM 3165 C C . LYS A 1 390 ? -17.239 0.790 27.368 1.00 90.81 390 LYS A C 1
ATOM 3167 O O . LYS A 1 390 ? -16.683 0.488 28.424 1.00 90.81 390 LYS A O 1
ATOM 3172 N N . LEU A 1 391 ? -16.600 0.855 26.200 1.00 90.12 391 LEU A N 1
ATOM 3173 C CA . LEU A 1 391 ? -15.186 0.518 26.029 1.00 90.12 391 LEU A CA 1
ATOM 3174 C C . LEU A 1 391 ? -14.259 1.505 26.745 1.00 90.12 391 LEU A C 1
ATOM 3176 O O . LEU A 1 391 ? -13.285 1.074 27.348 1.00 90.12 391 LEU A O 1
ATOM 3180 N N . GLN A 1 392 ? -14.588 2.797 26.798 1.00 89.31 392 GLN A N 1
ATOM 3181 C CA . GLN A 1 392 ? -13.827 3.782 27.578 1.00 89.31 392 GLN A CA 1
ATOM 3182 C C . GLN A 1 392 ? -13.806 3.439 29.075 1.00 89.31 392 GLN A C 1
ATOM 3184 O O . GLN A 1 392 ? -12.753 3.467 29.715 1.00 89.31 392 GLN A O 1
ATOM 3189 N N . LYS A 1 393 ? -14.957 3.039 29.636 1.00 90.38 393 LYS A N 1
ATOM 3190 C CA . LYS A 1 393 ? -15.041 2.576 31.033 1.00 90.38 393 LYS A CA 1
ATOM 3191 C C . LYS A 1 393 ? -14.230 1.299 31.254 1.00 90.38 393 LYS A C 1
ATOM 3193 O O . LYS A 1 393 ? -13.635 1.134 32.317 1.00 90.38 393 LYS A O 1
ATOM 3198 N N . GLN A 1 394 ? -14.219 0.397 30.275 1.00 87.75 394 GLN A N 1
ATOM 3199 C CA . GLN A 1 394 ? -13.434 -0.835 30.322 1.00 87.75 394 GLN A CA 1
ATOM 3200 C C . GLN A 1 394 ? -11.925 -0.544 30.274 1.00 87.75 394 GLN A C 1
ATOM 3202 O O . GLN A 1 394 ? -11.197 -0.997 31.157 1.00 87.75 394 GLN A O 1
ATOM 3207 N N . ALA A 1 395 ? -11.476 0.292 29.336 1.00 87.06 395 ALA A N 1
ATOM 3208 C CA . ALA A 1 395 ? -10.084 0.715 29.200 1.00 87.06 395 ALA A CA 1
ATOM 3209 C C . ALA A 1 395 ? -9.563 1.371 30.486 1.00 87.06 395 ALA A C 1
ATOM 3211 O O . ALA A 1 395 ? -8.457 1.086 30.940 1.00 87.06 395 ALA A O 1
ATOM 3212 N N . GLN A 1 396 ? -10.379 2.207 31.134 1.00 85.00 396 GLN A N 1
ATOM 3213 C CA . GLN A 1 396 ? -9.999 2.841 32.395 1.00 85.00 396 GLN A CA 1
ATOM 3214 C C . GLN A 1 396 ? -9.757 1.813 33.512 1.00 85.00 396 GLN A C 1
ATOM 3216 O O . GLN A 1 396 ? -8.788 1.940 34.262 1.00 85.00 396 GLN A O 1
ATOM 3221 N N . LYS A 1 397 ? -10.594 0.772 33.611 1.00 88.12 397 LYS A N 1
ATOM 3222 C CA . LYS A 1 397 ? -10.404 -0.322 34.579 1.00 88.12 397 LYS A CA 1
ATOM 3223 C C . LYS A 1 397 ? -9.136 -1.125 34.284 1.00 88.12 397 LYS A C 1
ATOM 3225 O O . LYS A 1 397 ? -8.370 -1.406 35.203 1.00 88.12 397 LYS A O 1
ATOM 3230 N N . GLU A 1 398 ? -8.903 -1.461 33.018 1.00 85.38 398 GLU A N 1
ATOM 3231 C CA . GLU A 1 398 ? -7.725 -2.214 32.565 1.00 85.38 398 GLU A CA 1
ATOM 3232 C C . GLU A 1 398 ? -6.426 -1.436 32.821 1.00 85.38 398 GLU A C 1
ATOM 3234 O O . GLU A 1 398 ? -5.456 -1.997 33.328 1.00 85.38 398 GLU A O 1
ATOM 3239 N N . LEU A 1 399 ? -6.431 -0.118 32.595 1.00 84.62 399 LEU A N 1
ATOM 3240 C CA . LEU A 1 399 ? -5.298 0.760 32.882 1.00 84.62 399 LEU A CA 1
ATOM 3241 C C . LEU A 1 399 ? -4.974 0.830 34.382 1.00 84.62 399 LEU A C 1
ATOM 3243 O O . LEU A 1 399 ? -3.805 0.830 34.769 1.00 84.62 399 LEU A O 1
ATOM 3247 N N . ILE A 1 400 ? -5.998 0.891 35.240 1.00 84.81 400 ILE A N 1
ATOM 3248 C CA . ILE A 1 400 ? -5.818 0.865 36.699 1.00 84.81 400 ILE A CA 1
ATOM 3249 C C . ILE A 1 400 ? -5.230 -0.484 37.132 1.00 84.81 400 ILE A C 1
ATOM 3251 O O . ILE A 1 400 ? -4.278 -0.510 37.913 1.00 84.81 400 ILE A O 1
ATOM 3255 N N . ALA A 1 401 ? -5.733 -1.595 36.587 1.00 81.50 401 ALA A N 1
ATOM 3256 C CA . ALA A 1 401 ? -5.205 -2.931 36.858 1.00 81.50 401 ALA A CA 1
ATOM 3257 C C . ALA A 1 401 ? -3.746 -3.092 36.388 1.00 81.50 401 ALA A C 1
ATOM 3259 O O . ALA A 1 401 ? -2.931 -3.663 37.111 1.00 81.50 401 ALA A O 1
ATOM 3260 N N . ALA A 1 402 ? -3.388 -2.522 35.234 1.00 80.44 402 ALA A N 1
ATOM 3261 C CA . ALA A 1 402 ? -2.016 -2.515 34.725 1.00 80.44 402 ALA A CA 1
ATOM 3262 C C . ALA A 1 402 ? -1.057 -1.725 35.634 1.00 80.44 402 ALA A C 1
ATOM 3264 O O . ALA A 1 402 ? 0.071 -2.154 35.865 1.00 80.44 402 ALA A O 1
ATOM 3265 N N . LYS A 1 403 ? -1.510 -0.596 36.196 1.00 77.50 403 LYS A N 1
ATOM 3266 C CA . LYS A 1 403 ? -0.724 0.223 37.138 1.00 77.50 403 LYS A CA 1
ATOM 3267 C C . LYS A 1 403 ? -0.622 -0.393 38.540 1.00 77.50 403 LYS A C 1
ATOM 3269 O O . LYS A 1 403 ? 0.337 -0.108 39.251 1.00 77.50 403 LYS A O 1
ATOM 3274 N N . GLY A 1 404 ? -1.598 -1.213 38.939 1.00 63.47 404 GLY A N 1
ATOM 3275 C CA . GLY A 1 404 ? -1.661 -1.878 40.246 1.00 63.47 404 GLY A CA 1
ATOM 3276 C C . GLY A 1 404 ? -0.984 -3.253 40.317 1.00 63.47 404 GLY A C 1
ATOM 3277 O O . GLY A 1 404 ? -0.868 -3.809 41.409 1.00 63.47 404 GLY A O 1
ATOM 3278 N N . ALA A 1 405 ? -0.537 -3.817 39.190 1.00 50.97 405 ALA A N 1
ATOM 3279 C CA . ALA A 1 405 ? 0.124 -5.118 39.161 1.00 50.97 405 ALA A CA 1
ATOM 3280 C C . ALA A 1 405 ? 1.503 -5.055 39.861 1.00 50.97 405 ALA A C 1
ATOM 3282 O O . ALA A 1 405 ? 2.354 -4.244 39.479 1.00 50.97 405 ALA A O 1
ATOM 3283 N N . PRO A 1 406 ? 1.775 -5.892 40.883 1.00 42.59 406 PRO A N 1
ATOM 3284 C CA . PRO A 1 406 ? 3.085 -5.919 41.518 1.00 42.59 406 PRO A CA 1
ATOM 3285 C C . PRO A 1 406 ? 4.138 -6.419 40.520 1.00 42.59 406 PRO A C 1
ATOM 3287 O O . PRO A 1 406 ? 3.950 -7.452 39.875 1.00 42.59 406 PRO A O 1
ATOM 3290 N N . LYS A 1 407 ? 5.278 -5.714 40.424 1.00 35.41 407 LYS A N 1
ATOM 3291 C CA . LYS A 1 407 ? 6.486 -6.225 39.747 1.00 35.41 407 LYS A CA 1
ATOM 3292 C C . LYS A 1 407 ? 6.751 -7.659 40.231 1.00 35.41 407 LYS A C 1
ATOM 3294 O O . LYS A 1 407 ? 6.592 -7.889 41.433 1.00 35.41 407 LYS A O 1
ATOM 3299 N N . PRO A 1 408 ? 7.189 -8.599 39.371 1.00 35.31 408 PRO A N 1
ATOM 3300 C CA . PRO A 1 408 ? 7.513 -9.955 39.801 1.00 35.31 408 PRO A CA 1
ATOM 3301 C C . PRO A 1 408 ? 8.625 -9.906 40.860 1.00 35.31 408 PRO A C 1
ATOM 3303 O O . PRO A 1 408 ? 9.812 -9.796 40.562 1.00 35.31 408 PRO A O 1
ATOM 3306 N N . GLN A 1 409 ? 8.229 -9.931 42.133 1.00 34.16 409 GLN A N 1
ATOM 3307 C CA . GLN A 1 409 ? 9.135 -10.051 43.260 1.00 34.16 409 GLN A CA 1
ATOM 3308 C C . GLN A 1 409 ? 9.638 -11.490 43.288 1.00 34.16 409 GLN A C 1
ATOM 3310 O O . GLN A 1 409 ? 8.868 -12.431 43.484 1.00 34.16 409 GLN A O 1
ATOM 3315 N N . ASN A 1 410 ? 10.952 -11.631 43.109 1.00 33.38 410 ASN A N 1
ATOM 3316 C CA . ASN A 1 410 ? 11.741 -12.826 43.381 1.00 33.38 410 ASN A CA 1
ATOM 3317 C C . ASN A 1 410 ? 11.175 -13.631 44.565 1.00 33.38 410 ASN A C 1
ATOM 3319 O O . ASN A 1 410 ? 11.406 -13.296 45.730 1.00 33.38 410 ASN A O 1
ATOM 3323 N N . ARG A 1 411 ? 10.499 -14.752 44.285 1.00 34.22 411 ARG A N 1
ATOM 3324 C CA . ARG A 1 411 ? 10.227 -15.790 45.286 1.00 34.22 411 ARG A CA 1
ATOM 3325 C C . ARG A 1 411 ? 11.530 -16.533 45.601 1.00 34.22 411 ARG A C 1
ATOM 3327 O O . ARG A 1 411 ? 11.732 -17.672 45.204 1.00 34.22 411 ARG A O 1
ATOM 3334 N N . LYS A 1 412 ? 12.411 -15.902 46.379 1.00 39.38 412 LYS A N 1
ATOM 3335 C CA . LYS A 1 412 ? 13.305 -16.624 47.292 1.00 39.38 412 LYS A CA 1
ATOM 3336 C C . LYS A 1 412 ? 12.721 -16.493 48.695 1.00 39.38 412 LYS A C 1
ATOM 3338 O O . LYS A 1 412 ? 13.034 -15.555 49.417 1.00 39.38 412 LYS A O 1
ATOM 3343 N N . LYS A 1 413 ? 11.858 -17.433 49.088 1.00 36.62 413 LYS A N 1
ATOM 3344 C CA . LYS A 1 413 ? 11.542 -17.659 50.504 1.00 36.62 413 LYS A CA 1
ATOM 3345 C C . LYS A 1 413 ? 11.875 -19.095 50.888 1.00 36.62 413 LYS A C 1
ATOM 3347 O O . LYS A 1 413 ? 11.177 -20.030 50.523 1.00 36.62 413 LYS A O 1
ATOM 3352 N N . LEU A 1 414 ? 12.991 -19.181 51.611 1.00 36.19 414 LEU A N 1
ATOM 3353 C CA . LEU A 1 414 ? 13.218 -19.987 52.807 1.00 36.19 414 LEU A CA 1
ATOM 3354 C C . LEU A 1 414 ? 12.628 -21.406 52.804 1.00 36.19 414 LEU A C 1
ATOM 3356 O O . LEU A 1 414 ? 11.496 -21.617 53.234 1.00 36.19 414 LEU A O 1
ATOM 3360 N N . LYS A 1 415 ? 13.478 -22.401 52.527 1.00 34.44 415 LYS A N 1
ATOM 3361 C CA . LYS A 1 415 ? 13.430 -23.641 53.309 1.00 34.44 415 LYS A CA 1
ATOM 3362 C C . LYS A 1 415 ? 14.218 -23.407 54.596 1.00 34.44 415 LYS A C 1
ATOM 3364 O O . LYS A 1 415 ? 15.442 -23.319 54.576 1.00 34.44 415 LYS A O 1
ATOM 3369 N N . LYS A 1 416 ? 13.477 -23.268 55.698 1.00 35.75 416 LYS A N 1
ATOM 3370 C CA . LYS A 1 416 ? 13.973 -23.457 57.063 1.00 35.75 416 LYS A CA 1
ATOM 3371 C C . LYS A 1 416 ? 14.673 -24.820 57.141 1.00 35.75 416 LYS A C 1
ATOM 3373 O O . LYS A 1 416 ? 14.087 -25.822 56.739 1.00 35.75 416 LYS A O 1
ATOM 3378 N N . ARG A 1 417 ? 15.887 -24.850 57.684 1.00 35.12 417 ARG A N 1
ATOM 3379 C CA . ARG A 1 417 ? 16.467 -26.037 58.314 1.00 35.12 417 ARG A CA 1
ATOM 3380 C C . ARG A 1 417 ? 16.734 -25.687 59.775 1.00 35.12 417 ARG A C 1
ATOM 3382 O O . ARG A 1 417 ? 17.410 -24.704 60.054 1.00 35.12 417 ARG A O 1
ATOM 3389 N N . GLN A 1 418 ? 16.141 -26.470 60.659 1.00 30.03 418 GLN A N 1
ATOM 3390 C CA . GLN A 1 418 ? 16.548 -26.702 62.041 1.00 30.03 418 GLN A CA 1
ATOM 3391 C C . GLN A 1 418 ? 16.276 -28.187 62.319 1.00 30.03 418 GLN A C 1
ATOM 3393 O O . GLN A 1 418 ? 15.328 -28.718 61.726 1.00 30.03 418 GLN A O 1
ATOM 3398 N N . PRO A 1 419 ? 16.949 -28.789 63.304 1.00 46.56 419 PRO A N 1
ATOM 3399 C CA . PRO A 1 419 ? 18.345 -28.622 63.709 1.00 46.56 419 PRO A CA 1
ATOM 3400 C C . PRO A 1 419 ? 19.263 -29.629 62.999 1.00 46.56 419 PRO A C 1
ATOM 3402 O O . PRO A 1 419 ? 18.756 -30.665 62.510 1.00 46.56 419 PRO A O 1
#